Protein AF-0000000087722188 (afdb_homodimer)

Solvent-accessible surface area (backbone atoms only — not comparable to full-atom values): 23557 Å² total; per-residue (Å²): 128,84,83,71,74,73,80,77,67,97,59,60,52,54,28,40,38,91,61,42,46,35,66,44,44,42,47,44,50,69,45,53,42,39,50,24,46,53,48,34,53,54,45,33,71,76,30,67,89,42,60,92,55,45,30,41,54,48,31,38,28,43,14,66,57,77,37,58,66,69,58,33,63,64,37,46,50,26,23,22,37,36,28,52,52,50,51,39,61,61,32,45,30,12,20,71,82,41,87,80,30,82,72,46,36,31,54,80,63,61,69,69,56,36,52,46,39,30,71,64,42,67,28,68,67,42,40,52,50,54,54,43,48,54,50,64,68,52,79,53,31,19,32,34,33,37,20,34,34,90,86,62,47,62,46,75,50,70,33,58,46,36,52,52,50,50,45,35,42,70,94,73,25,33,44,64,34,44,60,45,75,50,36,52,71,68,43,31,84,77,42,52,90,39,56,62,58,45,54,57,36,45,64,46,21,33,14,32,58,45,27,43,52,36,44,58,36,32,72,73,72,43,69,81,80,76,128,83,82,70,74,75,80,77,68,95,58,60,51,54,28,40,37,89,62,42,47,36,67,45,45,43,46,45,49,69,45,54,42,41,51,23,47,53,48,33,51,52,45,33,70,74,28,67,88,43,59,93,56,45,29,40,54,49,31,38,27,43,13,65,58,76,37,57,66,68,58,32,63,63,38,45,52,26,22,23,36,36,28,53,52,49,50,39,60,62,34,45,30,13,22,72,83,40,88,82,32,84,68,47,36,33,53,80,62,60,69,69,55,36,53,44,37,29,71,63,42,68,27,69,67,43,41,51,50,54,55,44,49,54,51,63,67,52,80,53,30,19,32,34,31,37,20,34,33,88,87,61,47,60,47,76,49,71,33,58,48,35,51,52,50,50,44,34,41,72,94,72,24,34,44,65,34,43,61,45,77,50,37,52,70,68,44,33,85,79,42,53,90,39,55,63,56,46,55,58,36,46,66,44,21,32,15,30,59,46,26,44,52,34,44,59,36,34,71,72,72,44,71,81,84,74

Radius of gyration: 23.48 Å; Cα contacts (8 Å, |Δi|>4): 798; chains: 2; bounding box: 56×66×57 Å

Nearest PDB structures (foldseek):
  4jyy-assembly1_A  TM=9.552E-01  e=3.364E-21  Clostridioides difficile 630
  1isc-assembly1_B  TM=9.507E-01  e=2.707E-18  Escherichia coli
  6gsb-assembly1_B  TM=9.229E-01  e=9.227E-18  Sphingobacterium spiritivorum
  5a9g-assembly1_B  TM=9.185E-01  e=1.524E-17  Sphingobacterium spiritivorum
  6gsc-assembly1_A  TM=9.055E-01  e=1.032E-17  Sphingobacterium spiritivorum

Secondary structure (DSSP, 8-state):
---PPPPPPSS-TTTTTTTS-HHHHHHIIIIIIHHHHHHHHHHHHH-GGGTT--HHHHHHHHHHTSS-HHHHHHHHHHHHHHHHHHHHHHTB---TT-SSS-----SPP-HHHHHHHHHHHSSHHHHHHHHHHHHHH--SSEEEEEEE-TTS-EEEEEEETT--GGGS-TTT--EEEEEEE-SGGGTHHHHTT-HHHHHHHHTTTB-HHHHHHHHHHHHTT-----/---PPPPPPSS-TTTTTTTS-HHHHHHIIIIIIHHHHHHHHHHHHH-GGGTT--HHHHHHHHHHTSS-HHHHHHHHHHHHHHHHHHHHHHTB-B-TT-SSS--B--SPP-HHHHHHHHHHHSSHHHHHHHHHHHHHH--SSEEEEEEE-TTS-EEEEEEETT--GGGS-TTT--EEEEEEE-SGGGTHHHHTT-HHHHHHHHTTTB-HHHHHHHHHHHHTT-----

Foldseek 3Di:
DPLPAFDDFPWQLCLLPPLFHSVLSCCVRRPVLSVLVVQLVVLCVVPVVCPPPALLRLLLCLAAVVDDDPSNVSNQQSSLSNVQVVLASLFWGHFVPDPPGDDAQLDDDDDPVQVLCCVAQVGPVSVLVVQLVCLVPDDAWWKKFWFAAPVLHIDIDIDHRSRDQSNHHPNGGTAGLHMDGNPCSNHCVPQNPNVSSSSVSRSRTGRNVSSVVQSVQVNVVHHDGD/DPLDAFDDFPWQLCLLPPLFHSVLSCCVRRPVLSVLVVQLVVLCVVPVVCPPPALLRLLLCLAAVVDDDPSNVSNQQSSLSNVQVVLASLFWGHFVPDPPGPDAQLDDDDDPVQVLCCVAQVGPVSVLVVQLVCLVPDDAWWKKFWFAAPVLHIDIDIDHRSRDQSNHHPNGGTAGLHMDGNPCSNHCVPQNPNVSSSSVSRSRTGRNVSSVVQSVQVNVVHHDGD

Sequence (452 aa):
MASSPIKPLPYAHYALEPHIDALTVNIHHTKHQMAFINELRAVIEEHPELRGLDATAICKAIGSGRLTGKAAEAARFPAGAQWNHSFFWSVLCAPSDSVVAIPSHSHPPTGELAAAIDAAFGSLEGLKVRFSTTAIEWRGSGWVWLGVKPDGGLAIAATPNEDNPLMAPESERIIPILGLDLWEHAYYLKHHNRKHEYTAAFWLIADWSAVAGNYAAAKEGRVYSAMASSPIKPLPYAHYALEPHIDALTVNIHHTKHQMAFINELRAVIEEHPELRGLDATAICKAIGSGRLTGKAAEAARFPAGAQWNHSFFWSVLCAPSDSVVAIPSHSHPPTGELAAAIDAAFGSLEGLKVRFSTTAIEWRGSGWVWLGVKPDGGLAIAATPNEDNPLMAPESERIIPILGLDLWEHAYYLKHHNRKHEYTAAFWLIADWSAVAGNYAAAKEGRVYSA

pLDDT: mean 94.78, std 8.79, range [37.38, 98.94]

Structure (mmCIF, N/CA/C/O backbone):
data_AF-0000000087722188-model_v1
#
loop_
_entity.id
_entity.type
_entity.pdbx_description
1 polymer 'Superoxide dismutase'
#
loop_
_atom_site.group_PDB
_atom_site.id
_atom_site.type_symbol
_atom_site.label_atom_id
_atom_site.label_alt_id
_atom_site.label_comp_id
_atom_site.label_asym_id
_atom_site.label_entity_id
_atom_site.label_seq_id
_atom_site.pdbx_PDB_ins_code
_atom_site.Cartn_x
_atom_site.Cartn_y
_atom_site.Cartn_z
_atom_site.occupancy
_atom_site.B_iso_or_equiv
_atom_site.auth_seq_id
_atom_site.auth_comp_id
_atom_site.auth_asym_id
_atom_site.auth_atom_id
_atom_site.pdbx_PDB_model_num
ATOM 1 N N . MET A 1 1 ? 28.453 -6.949 -10.539 1 37.38 1 MET A N 1
ATOM 2 C CA . MET A 1 1 ? 28.031 -8.117 -11.312 1 37.38 1 MET A CA 1
ATOM 3 C C . MET A 1 1 ? 27 -7.734 -12.359 1 37.38 1 MET A C 1
ATOM 5 O O . MET A 1 1 ? 26.281 -6.742 -12.188 1 37.38 1 MET A O 1
ATOM 9 N N . ALA A 1 2 ? 27.094 -8.125 -13.484 1 40.69 2 ALA A N 1
ATOM 10 C CA . ALA A 1 2 ? 26.406 -7.715 -14.703 1 40.69 2 ALA A CA 1
ATOM 11 C C . ALA A 1 2 ? 24.891 -7.891 -14.562 1 40.69 2 ALA A C 1
ATOM 13 O O . ALA A 1 2 ? 24.422 -8.938 -14.117 1 40.69 2 ALA A O 1
ATOM 14 N N . SER A 1 3 ? 24.031 -6.82 -14.289 1 53.12 3 SER A N 1
ATOM 15 C CA . SER A 1 3 ? 22.578 -6.75 -14.125 1 53.12 3 SER A CA 1
ATOM 16 C C . SER A 1 3 ? 21.859 -7.566 -15.188 1 53.12 3 SER A C 1
ATOM 18 O O . SER A 1 3 ? 21.938 -7.258 -16.375 1 53.12 3 SER A O 1
ATOM 20 N N . SER A 1 4 ? 21.766 -8.93 -15.039 1 66.12 4 SER A N 1
ATOM 21 C CA . SER A 1 4 ? 21.031 -9.758 -15.984 1 66.12 4 SER A CA 1
ATOM 22 C C . SER A 1 4 ? 19.625 -9.211 -16.234 1 66.12 4 SER A C 1
ATOM 24 O O . SER A 1 4 ? 18.984 -8.703 -15.305 1 66.12 4 SER A O 1
ATOM 26 N N . PRO A 1 5 ? 19.344 -9.062 -17.422 1 79.94 5 PRO A N 1
ATOM 27 C CA . PRO A 1 5 ? 18 -8.625 -17.766 1 79.94 5 PRO A CA 1
ATOM 28 C C . PRO A 1 5 ? 16.906 -9.492 -17.156 1 79.94 5 PRO A C 1
ATOM 30 O O . PRO A 1 5 ? 17.156 -10.656 -16.812 1 79.94 5 PRO A O 1
ATOM 33 N N . ILE A 1 6 ? 15.852 -8.844 -16.812 1 91.56 6 ILE A N 1
ATOM 34 C CA . ILE A 1 6 ? 14.703 -9.562 -16.281 1 91.56 6 ILE A CA 1
ATOM 35 C C . ILE A 1 6 ? 14.18 -10.547 -17.312 1 91.56 6 ILE A C 1
ATOM 37 O O . ILE A 1 6 ? 14.18 -10.25 -18.516 1 91.56 6 ILE A O 1
ATOM 41 N N . LYS A 1 7 ? 13.828 -11.734 -16.875 1 91.94 7 LYS A N 1
ATOM 42 C CA . LYS A 1 7 ? 13.203 -12.719 -17.766 1 91.94 7 LYS A CA 1
ATOM 43 C C . LYS A 1 7 ? 11.961 -12.141 -18.422 1 91.94 7 LYS A C 1
ATOM 45 O O . LYS A 1 7 ? 11.109 -11.539 -17.766 1 91.94 7 LYS A O 1
ATOM 50 N N . PRO A 1 8 ? 11.898 -12.32 -19.734 1 94 8 PRO A N 1
ATOM 51 C CA . PRO A 1 8 ? 10.68 -11.836 -20.391 1 94 8 PRO A CA 1
ATOM 52 C C . PRO A 1 8 ? 9.43 -12.594 -19.953 1 94 8 PRO A C 1
ATOM 54 O O . PRO A 1 8 ? 9.523 -13.758 -19.562 1 94 8 PRO A O 1
ATOM 57 N N . LEU A 1 9 ? 8.344 -11.922 -20 1 94.19 9 LEU A N 1
ATOM 58 C CA . LEU A 1 9 ? 7.078 -12.609 -19.766 1 94.19 9 LEU A CA 1
ATOM 59 C C . LEU A 1 9 ? 6.773 -13.586 -20.906 1 94.19 9 LEU A C 1
ATOM 61 O O . LEU A 1 9 ? 7.254 -13.406 -22.031 1 94.19 9 LEU A O 1
ATOM 65 N N . PRO A 1 10 ? 6.047 -14.562 -20.609 1 90.19 10 PRO A N 1
ATOM 66 C CA . PRO A 1 10 ? 5.695 -15.523 -21.672 1 90.19 10 PRO A CA 1
ATOM 67 C C . PRO A 1 10 ? 4.645 -14.977 -22.625 1 90.19 10 PRO A C 1
ATOM 69 O O . PRO A 1 10 ? 4.23 -15.672 -23.562 1 90.19 10 PRO A O 1
ATOM 72 N N . TYR A 1 11 ? 4.141 -13.789 -22.484 1 92.81 11 TYR A N 1
ATOM 73 C CA . TYR A 1 11 ? 3.172 -13.109 -23.344 1 92.81 11 TYR A CA 1
ATOM 74 C C . TYR A 1 11 ? 3.486 -11.617 -23.438 1 92.81 11 TYR A C 1
ATOM 76 O O . TYR A 1 11 ? 4.258 -11.086 -22.625 1 92.81 11 TYR A O 1
ATOM 84 N N . ALA A 1 12 ? 2.902 -11.016 -24.438 1 93.69 12 ALA A N 1
ATOM 85 C CA . ALA A 1 12 ? 3.121 -9.586 -24.641 1 93.69 12 ALA A CA 1
ATOM 86 C C . ALA A 1 12 ? 2.529 -8.773 -23.484 1 93.69 12 ALA A C 1
ATOM 88 O O . ALA A 1 12 ? 1.598 -9.227 -22.812 1 93.69 12 ALA A O 1
ATOM 89 N N . HIS A 1 13 ? 3.018 -7.562 -23.344 1 95.12 13 HIS A N 1
ATOM 90 C CA . HIS A 1 13 ? 2.545 -6.719 -22.25 1 95.12 13 HIS A CA 1
ATOM 91 C C . HIS A 1 13 ? 1.076 -6.355 -22.438 1 95.12 13 HIS A C 1
ATOM 93 O O . HIS A 1 13 ? 0.399 -5.992 -21.469 1 95.12 13 HIS A O 1
ATOM 99 N N . TYR A 1 14 ? 0.553 -6.418 -23.609 1 95.31 14 TYR A N 1
ATOM 100 C CA . TYR A 1 14 ? -0.838 -6.047 -23.844 1 95.31 14 TYR A CA 1
ATOM 101 C C . TYR A 1 14 ? -1.748 -7.266 -23.766 1 95.31 14 TYR A C 1
ATOM 103 O O . TYR A 1 14 ? -2.959 -7.16 -23.984 1 95.31 14 TYR A O 1
ATOM 111 N N . ALA A 1 15 ? -1.204 -8.438 -23.516 1 94.44 15 ALA A N 1
ATOM 112 C CA . ALA A 1 15 ? -1.935 -9.695 -23.609 1 94.44 15 ALA A CA 1
ATOM 113 C C . ALA A 1 15 ? -3.082 -9.742 -22.594 1 94.44 15 ALA A C 1
ATOM 115 O O . ALA A 1 15 ? -4.086 -10.422 -22.828 1 94.44 15 ALA A O 1
ATOM 116 N N . LEU A 1 16 ? -2.947 -8.984 -21.5 1 95.88 16 LEU A N 1
ATOM 117 C CA . LEU A 1 16 ? -3.926 -9.078 -20.422 1 95.88 16 LEU A CA 1
ATOM 118 C C . LEU A 1 16 ? -5.031 -8.047 -20.609 1 95.88 16 LEU A C 1
ATOM 120 O O . LEU A 1 16 ? -5.941 -7.953 -19.781 1 95.88 16 LEU A O 1
ATOM 124 N N . GLU A 1 17 ? -4.961 -7.312 -21.672 1 94.62 17 GLU A N 1
ATOM 125 C CA . GLU A 1 17 ? -5.984 -6.312 -21.953 1 94.62 17 GLU A CA 1
ATOM 126 C C . GLU A 1 17 ? -7.316 -6.973 -22.312 1 94.62 17 GLU A C 1
ATOM 128 O O . GLU A 1 17 ? -7.34 -8.078 -22.859 1 94.62 17 GLU A O 1
ATOM 133 N N . PRO A 1 18 ? -8.398 -6.297 -21.953 1 95 18 PRO A N 1
ATOM 134 C CA . PRO A 1 18 ? -8.508 -4.957 -21.375 1 95 18 PRO A CA 1
ATOM 135 C C . PRO A 1 18 ? -8.508 -4.969 -19.844 1 95 18 PRO A C 1
ATOM 137 O O . PRO A 1 18 ? -8.82 -3.951 -19.219 1 95 18 PRO A O 1
ATOM 140 N N . HIS A 1 19 ? -8.203 -6.051 -19.234 1 95.81 19 HIS A N 1
ATOM 141 C CA . HIS A 1 19 ? -8.422 -6.219 -17.797 1 95.81 19 HIS A CA 1
ATOM 142 C C . HIS A 1 19 ? -7.262 -5.645 -17 1 95.81 19 HIS A C 1
ATOM 144 O O . HIS A 1 19 ? -7.461 -5.094 -15.914 1 95.81 19 HIS A O 1
ATOM 150 N N . ILE A 1 20 ? -6.027 -5.746 -17.469 1 97 20 ILE A N 1
ATOM 151 C CA . ILE A 1 20 ? -4.844 -5.004 -17.047 1 97 20 ILE A CA 1
ATOM 152 C C . ILE A 1 20 ? -4.168 -4.383 -18.266 1 97 20 ILE A C 1
ATOM 154 O O . ILE A 1 20 ? -3.883 -5.074 -19.25 1 97 20 ILE A O 1
ATOM 158 N N . ASP A 1 21 ? -3.971 -3.098 -18.234 1 97.44 21 ASP A N 1
ATOM 159 C CA . ASP A 1 21 ? -3.48 -2.404 -19.422 1 97.44 21 ASP A CA 1
ATOM 160 C C . ASP A 1 21 ? -1.985 -2.643 -19.625 1 97.44 21 ASP A C 1
ATOM 162 O O . ASP A 1 21 ? -1.264 -2.922 -18.656 1 97.44 21 ASP A O 1
ATOM 166 N N . ALA A 1 22 ? -1.552 -2.463 -20.844 1 97.38 22 ALA A N 1
ATOM 167 C CA . ALA A 1 22 ? -0.177 -2.744 -21.25 1 97.38 22 ALA A CA 1
ATOM 168 C C . ALA A 1 22 ? 0.814 -1.91 -20.453 1 97.38 22 ALA A C 1
ATOM 170 O O . ALA A 1 22 ? 1.892 -2.391 -20.094 1 97.38 22 ALA A O 1
ATOM 171 N N . LEU A 1 23 ? 0.498 -0.681 -20.219 1 98.38 23 LEU A N 1
ATOM 172 C CA . LEU A 1 23 ? 1.398 0.189 -19.469 1 98.38 23 LEU A CA 1
ATOM 173 C C . LEU A 1 23 ? 1.602 -0.332 -18.047 1 98.38 23 LEU A C 1
ATOM 175 O O . LEU A 1 23 ? 2.727 -0.345 -17.531 1 98.38 23 LEU A O 1
ATOM 179 N N . THR A 1 24 ? 0.515 -0.754 -17.359 1 98.62 24 THR A N 1
ATOM 180 C CA . THR A 1 24 ? 0.606 -1.339 -16.031 1 98.62 24 THR A CA 1
ATOM 181 C C . THR A 1 24 ? 1.528 -2.555 -16.031 1 98.62 24 THR A C 1
ATOM 183 O O . THR A 1 24 ? 2.42 -2.666 -15.188 1 98.62 24 THR A O 1
ATOM 186 N N . VAL A 1 25 ? 1.346 -3.439 -16.984 1 98.19 25 VAL A N 1
ATOM 187 C CA . VAL A 1 25 ? 2.152 -4.652 -17.047 1 98.19 25 VAL A CA 1
ATOM 188 C C . VAL A 1 25 ? 3.617 -4.285 -17.281 1 98.19 25 VAL A C 1
ATOM 190 O O . VAL A 1 25 ? 4.512 -4.832 -16.625 1 98.19 25 VAL A O 1
ATOM 193 N N . ASN A 1 26 ? 3.844 -3.396 -18.188 1 98.31 26 ASN A N 1
ATOM 194 C CA . ASN A 1 26 ? 5.207 -2.994 -18.516 1 98.31 26 ASN A CA 1
ATOM 195 C C . ASN A 1 26 ? 5.93 -2.41 -17.297 1 98.31 26 ASN A C 1
ATOM 197 O O . ASN A 1 26 ? 7.008 -2.879 -16.922 1 98.31 26 ASN A O 1
ATOM 201 N N . ILE A 1 27 ? 5.371 -1.415 -16.641 1 98.44 27 ILE A N 1
ATOM 202 C CA . ILE A 1 27 ? 6.004 -0.768 -15.5 1 98.44 27 ILE A CA 1
ATOM 203 C C . ILE A 1 27 ? 6.137 -1.763 -14.352 1 98.44 27 ILE A C 1
ATOM 205 O O . ILE A 1 27 ? 7.172 -1.817 -13.68 1 98.44 27 ILE A O 1
ATOM 209 N N . HIS A 1 28 ? 5.078 -2.523 -14.156 1 98.69 28 HIS A N 1
ATOM 210 C CA . HIS A 1 28 ? 5.035 -3.525 -13.094 1 98.69 28 HIS A CA 1
ATOM 211 C C . HIS A 1 28 ? 6.152 -4.551 -13.258 1 98.69 28 HIS A C 1
ATOM 213 O O . HIS A 1 28 ? 6.859 -4.863 -12.297 1 98.69 28 HIS A O 1
ATOM 219 N N . HIS A 1 29 ? 6.387 -5.004 -14.438 1 98.19 29 HIS A N 1
ATOM 220 C CA . HIS A 1 29 ? 7.383 -6.023 -14.758 1 98.19 29 HIS A CA 1
ATOM 221 C C . HIS A 1 29 ? 8.773 -5.414 -14.875 1 98.19 29 HIS A C 1
ATOM 223 O O . HIS A 1 29 ? 9.695 -5.793 -14.141 1 98.19 29 HIS A O 1
ATOM 229 N N . THR A 1 30 ? 8.961 -4.391 -15.617 1 97.75 30 THR A N 1
ATOM 230 C CA . THR A 1 30 ? 10.297 -3.941 -16.016 1 97.75 30 THR A CA 1
ATOM 231 C C . THR A 1 30 ? 10.836 -2.92 -15.016 1 97.75 30 THR A C 1
ATOM 233 O O . THR A 1 30 ? 12.031 -2.631 -15 1 97.75 30 THR A O 1
ATOM 236 N N . LYS A 1 31 ? 9.984 -2.314 -14.227 1 97.75 31 LYS A N 1
ATOM 237 C CA . LYS A 1 31 ? 10.461 -1.344 -13.242 1 97.75 31 LYS A CA 1
ATOM 238 C C . LYS A 1 31 ? 10.328 -1.89 -11.82 1 97.75 31 LYS A C 1
ATOM 240 O O . LYS A 1 31 ? 11.336 -2.105 -11.141 1 97.75 31 LYS A O 1
ATOM 245 N N . HIS A 1 32 ? 9.125 -2.252 -11.375 1 98.19 32 HIS A N 1
ATOM 246 C CA . HIS A 1 32 ? 8.938 -2.725 -10.008 1 98.19 32 HIS A CA 1
ATOM 247 C C . HIS A 1 32 ? 9.664 -4.047 -9.773 1 98.19 32 HIS A C 1
ATOM 249 O O . HIS A 1 32 ? 10.562 -4.129 -8.93 1 98.19 32 HIS A O 1
ATOM 255 N N . GLN A 1 33 ? 9.297 -5.09 -10.547 1 98.06 33 GLN A N 1
ATOM 256 C CA . GLN A 1 33 ? 9.93 -6.387 -10.312 1 98.06 33 GLN A CA 1
ATOM 257 C C . GLN A 1 33 ? 11.438 -6.309 -10.539 1 98.06 33 GLN A C 1
ATOM 259 O O . GLN A 1 33 ? 12.211 -6.898 -9.781 1 98.06 33 GLN A O 1
ATOM 264 N N . MET A 1 34 ? 11.844 -5.578 -11.57 1 97.81 34 MET A N 1
ATOM 265 C CA . MET A 1 34 ? 13.273 -5.434 -11.828 1 97.81 34 MET A CA 1
ATOM 266 C C . MET A 1 34 ? 13.984 -4.824 -10.633 1 97.81 34 MET A C 1
ATOM 268 O O . MET A 1 34 ? 15.094 -5.238 -10.281 1 97.81 34 MET A O 1
ATOM 272 N N . ALA A 1 35 ? 13.398 -3.814 -10.008 1 96.69 35 ALA A N 1
ATOM 273 C CA . ALA A 1 35 ? 14 -3.197 -8.828 1 96.69 35 ALA A CA 1
ATOM 274 C C . ALA A 1 35 ? 14.156 -4.211 -7.699 1 96.69 35 ALA A C 1
ATOM 276 O O . ALA A 1 35 ? 15.156 -4.199 -6.98 1 96.69 35 ALA A O 1
ATOM 277 N N . PHE A 1 36 ? 13.203 -5.117 -7.516 1 97.38 36 PHE A N 1
ATOM 278 C CA . PHE A 1 36 ? 13.258 -6.133 -6.473 1 97.38 36 PHE A CA 1
ATOM 279 C C . PHE A 1 36 ? 14.352 -7.152 -6.77 1 97.38 36 PHE A C 1
ATOM 281 O O . PHE A 1 36 ? 15.039 -7.613 -5.855 1 97.38 36 PHE A O 1
ATOM 288 N N . ILE A 1 37 ? 14.445 -7.52 -8.047 1 97.62 37 ILE A N 1
ATOM 289 C CA . ILE A 1 37 ? 15.5 -8.438 -8.461 1 97.62 37 ILE A CA 1
ATOM 290 C C . ILE A 1 37 ? 16.859 -7.836 -8.156 1 97.62 37 ILE A C 1
ATOM 292 O O . ILE A 1 37 ? 17.734 -8.508 -7.602 1 97.62 37 ILE A O 1
ATOM 296 N N . ASN A 1 38 ? 17.047 -6.559 -8.516 1 97.38 38 ASN A N 1
ATOM 297 C CA . ASN A 1 38 ? 18.312 -5.871 -8.234 1 97.38 38 ASN A CA 1
ATOM 298 C C . ASN A 1 38 ? 18.578 -5.793 -6.738 1 97.38 38 ASN A C 1
ATOM 300 O O . ASN A 1 38 ? 19.719 -5.992 -6.301 1 97.38 38 ASN A O 1
ATOM 304 N N . GLU A 1 39 ? 17.562 -5.5 -6.008 1 97.12 39 GLU A N 1
ATOM 305 C CA . GLU A 1 39 ? 17.719 -5.441 -4.559 1 97.12 39 GLU A CA 1
ATOM 306 C C . GLU A 1 39 ? 18.141 -6.801 -3.992 1 97.12 39 GLU A C 1
ATOM 308 O O . GLU A 1 39 ? 19.016 -6.879 -3.127 1 97.12 39 GLU A O 1
ATOM 313 N N . LEU A 1 40 ? 17.5 -7.855 -4.438 1 97.62 40 LEU A N 1
ATOM 314 C CA . LEU A 1 40 ? 17.828 -9.195 -3.967 1 97.62 40 LEU A CA 1
ATOM 315 C C . LEU A 1 40 ? 19.266 -9.555 -4.305 1 97.62 40 LEU A C 1
ATOM 317 O O . LEU A 1 40 ? 19.984 -10.141 -3.484 1 97.62 40 LEU A O 1
ATOM 321 N N . ARG A 1 41 ? 19.688 -9.188 -5.5 1 96.75 41 ARG A N 1
ATOM 322 C CA . ARG A 1 41 ? 21.062 -9.422 -5.906 1 96.75 41 ARG A CA 1
ATOM 323 C C . ARG A 1 41 ? 22.031 -8.727 -4.957 1 96.75 41 ARG A C 1
ATOM 325 O O . ARG A 1 41 ? 23.047 -9.312 -4.555 1 96.75 41 ARG A O 1
ATOM 332 N N . ALA A 1 42 ? 21.766 -7.48 -4.598 1 97.38 42 ALA A N 1
ATOM 333 C CA . ALA A 1 42 ? 22.609 -6.727 -3.678 1 97.38 42 ALA A CA 1
ATOM 334 C C . ALA A 1 42 ? 22.672 -7.395 -2.307 1 97.38 42 ALA A C 1
ATOM 336 O O . ALA A 1 42 ? 23.734 -7.48 -1.692 1 97.38 42 ALA A O 1
ATOM 337 N N . VAL A 1 43 ? 21.531 -7.859 -1.829 1 98.06 43 VAL A N 1
ATOM 338 C CA . VAL A 1 43 ? 21.453 -8.523 -0.534 1 98.06 43 VAL A CA 1
ATOM 339 C C . VAL A 1 43 ? 22.281 -9.812 -0.564 1 98.06 43 VAL A C 1
ATOM 341 O O . VAL A 1 43 ? 23 -10.117 0.389 1 98.06 43 VAL A O 1
ATOM 344 N N . ILE A 1 44 ? 22.172 -10.547 -1.627 1 97.5 44 ILE A N 1
ATOM 345 C CA . ILE A 1 44 ? 22.906 -11.805 -1.765 1 97.5 44 ILE A CA 1
ATOM 346 C C . ILE A 1 44 ? 24.406 -11.523 -1.756 1 97.5 44 ILE A C 1
ATOM 348 O O . ILE A 1 44 ? 25.188 -12.281 -1.177 1 97.5 44 ILE A O 1
ATOM 352 N N . GLU A 1 45 ? 24.828 -10.43 -2.369 1 96.94 45 GLU A N 1
ATOM 353 C CA . GLU A 1 45 ? 26.234 -10.031 -2.383 1 96.94 45 GLU A CA 1
ATOM 354 C C . GLU A 1 45 ? 26.719 -9.703 -0.977 1 96.94 45 GLU A C 1
ATOM 356 O O . GLU A 1 45 ? 27.859 -10.016 -0.624 1 96.94 45 GLU A O 1
ATOM 361 N N . GLU A 1 46 ? 25.906 -9.164 -0.224 1 97.62 46 GLU A N 1
ATOM 362 C CA . GLU A 1 46 ? 26.266 -8.719 1.119 1 97.62 46 GLU A CA 1
ATOM 363 C C . GLU A 1 46 ? 26.219 -9.883 2.111 1 97.62 46 GLU A C 1
ATOM 365 O O . GLU A 1 46 ? 26.812 -9.812 3.188 1 97.62 46 GLU A O 1
ATOM 370 N N . HIS A 1 47 ? 25.484 -10.922 1.755 1 97.81 47 HIS A N 1
ATOM 371 C CA . HIS A 1 47 ? 25.281 -12.055 2.648 1 97.81 47 HIS A CA 1
ATOM 372 C C . HIS A 1 47 ? 25.625 -13.367 1.956 1 97.81 47 HIS A C 1
ATOM 374 O O . HIS A 1 47 ? 24.75 -14.039 1.418 1 97.81 47 HIS A O 1
ATOM 380 N N . PRO A 1 48 ? 26.812 -13.82 2.109 1 94.81 48 PRO A N 1
ATOM 381 C CA . PRO A 1 48 ? 27.312 -14.961 1.344 1 94.81 48 PRO A CA 1
ATOM 382 C C . PRO A 1 48 ? 26.531 -16.25 1.629 1 94.81 48 PRO A C 1
ATOM 384 O O . PRO A 1 48 ? 26.516 -17.156 0.795 1 94.81 48 PRO A O 1
ATOM 387 N N . GLU A 1 49 ? 25.891 -16.312 2.734 1 95.75 49 GLU A N 1
ATOM 388 C CA . GLU A 1 49 ? 25.109 -17.516 3.066 1 95.75 49 GLU A CA 1
ATOM 389 C C . GLU A 1 49 ? 23.906 -17.672 2.146 1 95.75 49 GLU A C 1
ATOM 391 O O . GLU A 1 49 ? 23.281 -18.734 2.102 1 95.75 49 GLU A O 1
ATOM 396 N N . LEU A 1 50 ? 23.609 -16.656 1.432 1 97.75 50 LEU A N 1
ATOM 397 C CA . LEU A 1 50 ? 22.484 -16.688 0.507 1 97.75 50 LEU A CA 1
ATOM 398 C C . LEU A 1 50 ? 22.938 -17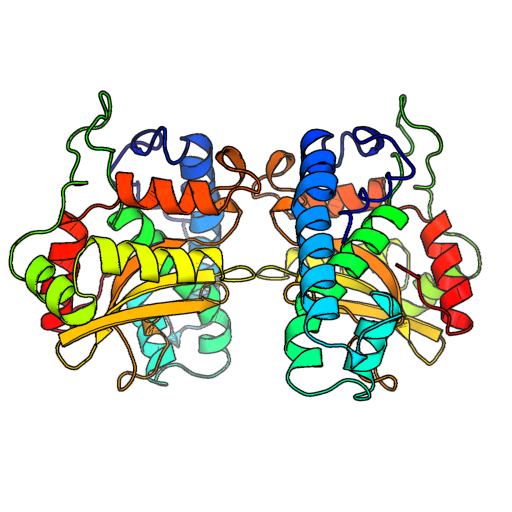.125 -0.885 1 97.75 50 LEU A C 1
ATOM 400 O O . LEU A 1 50 ? 22.109 -17.344 -1.771 1 97.75 50 LEU A O 1
ATOM 404 N N . ARG A 1 51 ? 24.203 -17.234 -1.099 1 96.31 51 ARG A N 1
ATOM 405 C CA . ARG A 1 51 ? 24.719 -17.516 -2.43 1 96.31 51 ARG A CA 1
ATOM 406 C C . ARG A 1 51 ? 24.203 -18.859 -2.945 1 96.31 51 ARG A C 1
ATOM 408 O O . ARG A 1 51 ? 24.156 -19.844 -2.205 1 96.31 51 ARG A O 1
ATOM 415 N N . GLY A 1 52 ? 23.734 -18.844 -4.211 1 95.12 52 GLY A N 1
ATOM 416 C CA . GLY A 1 52 ? 23.266 -20.047 -4.855 1 95.12 52 GLY A CA 1
ATOM 417 C C . GLY A 1 52 ? 21.781 -20.297 -4.625 1 95.12 52 GLY A C 1
ATOM 418 O O . GLY A 1 52 ? 21.203 -21.203 -5.227 1 95.12 52 GLY A O 1
ATOM 419 N N . LEU A 1 53 ? 21.234 -19.578 -3.75 1 96.19 53 LEU A N 1
ATOM 420 C CA . LEU A 1 53 ? 19.812 -19.75 -3.48 1 96.19 53 LEU A CA 1
ATOM 421 C C . LEU A 1 53 ? 18.969 -18.828 -4.367 1 96.19 53 LEU A C 1
ATOM 423 O O . LEU A 1 53 ? 19.328 -17.672 -4.562 1 96.19 53 LEU A O 1
ATOM 427 N N . ASP A 1 54 ? 17.922 -19.359 -4.934 1 96.31 54 ASP A N 1
ATOM 428 C CA . ASP A 1 54 ? 16.969 -18.516 -5.637 1 96.31 54 ASP A CA 1
ATOM 429 C C . ASP A 1 54 ? 15.883 -18.016 -4.691 1 96.31 54 ASP A C 1
ATOM 431 O O . ASP A 1 54 ? 15.891 -18.328 -3.5 1 96.31 54 ASP A O 1
ATOM 435 N N . ALA A 1 55 ? 14.992 -17.219 -5.156 1 97.88 55 ALA A N 1
ATOM 436 C CA . ALA A 1 55 ? 13.977 -16.578 -4.328 1 97.88 55 ALA A CA 1
ATOM 437 C C . ALA A 1 55 ? 13.102 -17.625 -3.637 1 97.88 55 ALA A C 1
ATOM 439 O O . ALA A 1 55 ? 12.711 -17.438 -2.482 1 97.88 55 ALA A O 1
ATOM 440 N N . THR A 1 56 ? 12.75 -18.688 -4.375 1 98.19 56 THR A N 1
ATOM 441 C CA . THR A 1 56 ? 11.938 -19.75 -3.797 1 98.19 56 THR A CA 1
ATOM 442 C C . THR A 1 56 ? 12.633 -20.359 -2.58 1 98.19 56 THR A C 1
ATOM 444 O O . THR A 1 56 ? 12.031 -20.484 -1.514 1 98.19 56 THR A O 1
ATOM 447 N N . ALA A 1 57 ? 13.875 -20.703 -2.771 1 97.81 57 ALA A N 1
ATOM 448 C CA . ALA A 1 57 ? 14.656 -21.312 -1.699 1 97.81 57 ALA A CA 1
ATOM 449 C C . ALA A 1 57 ? 14.789 -20.375 -0.508 1 97.81 57 ALA A C 1
ATOM 451 O O . ALA A 1 57 ? 14.711 -20.797 0.645 1 97.81 57 ALA A O 1
ATOM 452 N N . ILE A 1 58 ? 15.008 -19.141 -0.786 1 98.5 58 ILE A N 1
ATOM 453 C CA . ILE A 1 58 ? 15.18 -18.156 0.278 1 98.5 58 ILE A CA 1
ATOM 454 C C . ILE A 1 58 ? 13.875 -18.016 1.064 1 98.5 58 ILE A C 1
ATOM 456 O O . ILE A 1 58 ? 13.883 -18.047 2.297 1 98.5 58 ILE A O 1
ATOM 460 N N . CYS A 1 59 ? 12.734 -17.859 0.421 1 98.44 59 CYS A N 1
ATOM 461 C CA . CYS A 1 59 ? 11.445 -17.75 1.09 1 98.44 59 CYS A CA 1
ATOM 462 C C . CYS A 1 59 ? 11.18 -18.953 1.97 1 98.44 59 CYS A C 1
ATOM 464 O O . CYS A 1 59 ? 10.766 -18.812 3.125 1 98.44 59 CYS A O 1
ATOM 466 N N . LYS A 1 60 ? 11.469 -20.125 1.424 1 97.44 60 LYS A N 1
ATOM 467 C CA . LYS A 1 60 ? 11.266 -21.359 2.186 1 97.44 60 LYS A CA 1
ATOM 468 C C . LYS A 1 60 ? 12.18 -21.406 3.406 1 97.44 60 LYS A C 1
ATOM 470 O O . LYS A 1 60 ? 11.773 -21.875 4.477 1 97.44 60 LYS A O 1
ATOM 475 N N . ALA A 1 61 ? 13.391 -20.984 3.188 1 97.69 61 ALA A N 1
ATOM 476 C CA . ALA A 1 61 ? 14.359 -21 4.281 1 97.69 61 ALA A CA 1
ATOM 477 C C . ALA A 1 61 ? 13.938 -20.062 5.402 1 97.69 61 ALA A C 1
ATOM 479 O O . ALA A 1 61 ? 14.133 -20.359 6.582 1 97.69 61 ALA A O 1
ATOM 480 N N . ILE A 1 62 ? 13.391 -18.953 5.059 1 97.75 62 ILE A N 1
ATOM 481 C CA . ILE A 1 62 ? 12.883 -18.016 6.047 1 97.75 62 ILE A CA 1
ATOM 482 C C . ILE A 1 62 ? 11.727 -18.656 6.82 1 97.75 62 ILE A C 1
ATOM 484 O O . ILE A 1 62 ? 11.695 -18.609 8.055 1 97.75 62 ILE A O 1
ATOM 488 N N . GLY A 1 63 ? 10.875 -19.312 6.172 1 96.5 63 GLY A N 1
ATOM 489 C CA . GLY A 1 63 ? 9.719 -19.938 6.789 1 96.5 63 GLY A CA 1
ATOM 490 C C . GLY A 1 63 ? 10.086 -21.078 7.719 1 96.5 63 GLY A C 1
ATOM 491 O O . GLY A 1 63 ? 9.453 -21.266 8.758 1 96.5 63 GLY A O 1
ATOM 492 N N . SER A 1 64 ? 11.102 -21.844 7.32 1 95.31 64 SER A N 1
ATOM 493 C CA . SER A 1 64 ? 11.492 -23.016 8.094 1 95.31 64 SER A CA 1
ATOM 494 C C . SER A 1 64 ? 12.398 -22.641 9.258 1 95.31 64 SER A C 1
ATOM 496 O O . SER A 1 64 ? 12.703 -23.469 10.117 1 95.31 64 SER A O 1
ATOM 498 N N . GLY A 1 65 ? 12.891 -21.406 9.219 1 95.44 65 GLY A N 1
ATOM 499 C CA . GLY A 1 65 ? 13.812 -20.969 10.25 1 95.44 65 GLY A CA 1
ATOM 500 C C . GLY A 1 65 ? 15.258 -21.359 9.961 1 95.44 65 GLY A C 1
ATOM 501 O O . GLY A 1 65 ? 16.141 -21.125 10.789 1 95.44 65 GLY A O 1
ATOM 502 N N . ARG A 1 66 ? 15.523 -21.875 8.836 1 95.81 66 ARG A N 1
ATOM 503 C CA . ARG A 1 66 ? 16.891 -22.219 8.453 1 95.81 66 ARG A CA 1
ATOM 504 C C . ARG A 1 66 ? 17.719 -20.984 8.141 1 95.81 66 ARG A C 1
ATOM 506 O O . ARG A 1 66 ? 18.938 -21 8.227 1 95.81 66 ARG A O 1
ATOM 513 N N . LEU A 1 67 ? 17.078 -19.984 7.633 1 96.69 67 LEU A N 1
ATOM 514 C CA . LEU A 1 67 ? 17.672 -18.672 7.461 1 96.69 67 LEU A CA 1
ATOM 515 C C . LEU A 1 67 ? 17.172 -17.703 8.523 1 96.69 67 LEU A C 1
ATOM 517 O O . LEU A 1 67 ? 15.961 -17.484 8.641 1 96.69 67 LEU A O 1
ATOM 521 N N . THR A 1 68 ? 18.062 -17.156 9.273 1 95.56 68 THR A N 1
ATOM 522 C CA . THR A 1 68 ? 17.703 -16.281 10.383 1 95.56 68 THR A CA 1
ATOM 523 C C . THR A 1 68 ? 18.641 -15.078 10.438 1 95.56 68 THR A C 1
ATOM 525 O O . THR A 1 68 ? 19.547 -14.945 9.609 1 95.56 68 THR A O 1
ATOM 528 N N . GLY A 1 69 ? 18.297 -14.117 11.328 1 96.69 69 GLY A N 1
ATOM 529 C CA . GLY A 1 69 ? 19.188 -12.992 11.586 1 96.69 69 GLY A CA 1
ATOM 530 C C . GLY A 1 69 ? 19.109 -11.922 10.508 1 96.69 69 GLY A C 1
ATOM 531 O O . GLY A 1 69 ? 18.062 -11.711 9.906 1 96.69 69 GLY A O 1
ATOM 532 N N . LYS A 1 70 ? 20.188 -11.266 10.328 1 97.31 70 LYS A N 1
ATOM 533 C CA . LYS A 1 70 ? 20.234 -10.086 9.469 1 97.31 70 LYS A CA 1
ATOM 534 C C . LYS A 1 70 ? 20.016 -10.461 8.008 1 97.31 70 LYS A C 1
ATOM 536 O O . LYS A 1 70 ? 19.391 -9.703 7.254 1 97.31 70 LYS A O 1
ATOM 541 N N . ALA A 1 71 ? 20.547 -11.617 7.641 1 97.81 71 ALA A N 1
ATOM 542 C CA . ALA A 1 71 ? 20.375 -12.07 6.262 1 97.81 71 ALA A CA 1
ATOM 543 C C . ALA A 1 71 ? 18.906 -12.32 5.949 1 97.81 71 ALA A C 1
ATOM 545 O O . ALA A 1 71 ? 18.422 -11.938 4.883 1 97.81 71 ALA A O 1
ATOM 546 N N . ALA A 1 72 ? 18.234 -13 6.871 1 98.19 72 ALA A N 1
ATOM 547 C CA . ALA A 1 72 ? 16.812 -13.273 6.688 1 98.19 72 ALA A CA 1
ATOM 548 C C . ALA A 1 72 ? 16.016 -11.969 6.617 1 98.19 72 ALA A C 1
ATOM 550 O O . ALA A 1 72 ? 15.148 -11.812 5.754 1 98.19 72 ALA A O 1
ATOM 551 N N . GLU A 1 73 ? 16.391 -11.094 7.5 1 97.88 73 GLU A N 1
ATOM 552 C CA . GLU A 1 73 ? 15.703 -9.805 7.551 1 97.88 73 GLU A CA 1
ATOM 553 C C . GLU A 1 73 ? 15.898 -9.023 6.254 1 97.88 73 GLU A C 1
ATOM 555 O O . GLU A 1 73 ? 14.945 -8.469 5.703 1 97.88 73 GLU A O 1
ATOM 560 N N . ALA A 1 74 ? 17.078 -9 5.781 1 98.06 74 ALA A N 1
ATOM 561 C CA . ALA A 1 74 ? 17.422 -8.234 4.586 1 98.06 74 ALA A CA 1
ATOM 562 C C . ALA A 1 74 ? 16.812 -8.867 3.336 1 98.06 74 ALA A C 1
ATOM 564 O O . ALA A 1 74 ? 16.453 -8.164 2.391 1 98.06 74 ALA A O 1
ATOM 565 N N . ALA A 1 75 ? 16.656 -10.18 3.312 1 98.62 75 ALA A N 1
ATOM 566 C CA . ALA A 1 75 ? 16.281 -10.891 2.096 1 98.62 75 ALA A CA 1
ATOM 567 C C . ALA A 1 75 ? 14.766 -11.039 1.991 1 98.62 75 ALA A C 1
ATOM 569 O O . ALA A 1 75 ? 14.234 -11.289 0.909 1 98.62 75 ALA A O 1
ATOM 570 N N . ARG A 1 76 ? 14.109 -10.922 3.119 1 98.62 76 ARG A N 1
ATOM 571 C CA . ARG A 1 76 ? 12.695 -11.281 3.18 1 98.62 76 ARG A CA 1
ATOM 572 C C . ARG A 1 76 ? 11.898 -10.516 2.131 1 98.62 76 ARG A C 1
ATOM 574 O O . ARG A 1 76 ? 11.211 -11.117 1.303 1 98.62 76 ARG A O 1
ATOM 581 N N . PHE A 1 77 ? 12.047 -9.203 2.121 1 98.62 77 PHE A N 1
ATOM 582 C CA . PHE A 1 77 ? 11.227 -8.375 1.241 1 98.62 77 PHE A CA 1
ATOM 583 C C . PHE A 1 77 ? 11.602 -8.602 -0.218 1 98.62 77 PHE A C 1
ATOM 585 O O . PHE A 1 77 ? 10.75 -8.953 -1.036 1 98.62 77 PHE A O 1
ATOM 592 N N . PRO A 1 78 ? 12.883 -8.477 -0.593 1 98.44 78 PRO A N 1
ATOM 593 C CA . PRO A 1 78 ? 13.172 -8.609 -2.021 1 98.44 78 PRO A CA 1
ATOM 594 C C . PRO A 1 78 ? 12.984 -10.031 -2.537 1 98.44 78 PRO A C 1
ATOM 596 O O . PRO A 1 78 ? 12.625 -10.227 -3.701 1 98.44 78 PRO A O 1
ATOM 599 N N . ALA A 1 79 ? 13.211 -11.039 -1.751 1 98.69 79 ALA A N 1
ATOM 600 C CA . ALA A 1 79 ? 12.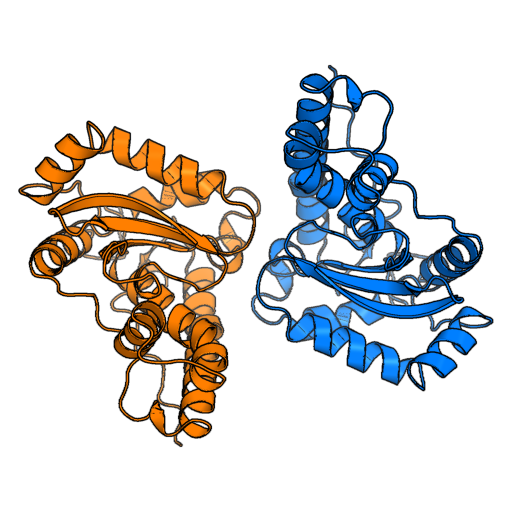961 -12.406 -2.182 1 98.69 79 ALA A CA 1
ATOM 601 C C . ALA A 1 79 ? 11.469 -12.672 -2.354 1 98.69 79 ALA A C 1
ATOM 603 O O . ALA A 1 79 ? 11.055 -13.297 -3.332 1 98.69 79 ALA A O 1
ATOM 604 N N . GLY A 1 80 ? 10.734 -12.211 -1.371 1 98.81 80 GLY A N 1
ATOM 605 C CA . GLY A 1 80 ? 9.289 -12.312 -1.513 1 98.81 80 GLY A CA 1
ATOM 606 C C . GLY A 1 80 ? 8.758 -11.602 -2.744 1 98.81 80 GLY A C 1
ATOM 607 O O . GLY A 1 80 ? 7.926 -12.141 -3.469 1 98.81 80 GLY A O 1
ATOM 608 N N . ALA A 1 81 ? 9.25 -10.422 -2.949 1 98.69 81 ALA A N 1
ATOM 609 C CA . ALA A 1 81 ? 8.812 -9.609 -4.086 1 98.69 81 ALA A CA 1
ATOM 610 C C . ALA A 1 81 ? 9.141 -10.305 -5.406 1 98.69 81 ALA A C 1
ATOM 612 O O . ALA A 1 81 ? 8.289 -10.375 -6.301 1 98.69 81 ALA A O 1
ATOM 613 N N . GLN A 1 82 ? 10.352 -10.758 -5.512 1 98.31 82 GLN A N 1
ATOM 614 C CA . GLN A 1 82 ? 10.75 -11.453 -6.727 1 98.31 82 GLN A CA 1
ATOM 615 C C . GLN A 1 82 ? 9.906 -12.711 -6.941 1 98.31 82 GLN A C 1
ATOM 617 O O . GLN A 1 82 ? 9.445 -12.969 -8.055 1 98.31 82 GLN A O 1
ATOM 622 N N . TRP A 1 83 ? 9.719 -13.477 -5.906 1 98.62 83 TRP A N 1
ATOM 623 C CA . TRP A 1 83 ? 8.938 -14.711 -6.027 1 98.62 83 TRP A CA 1
ATOM 624 C C . TRP A 1 83 ? 7.488 -14.406 -6.379 1 98.62 83 TRP A C 1
ATOM 626 O O . TRP A 1 83 ? 6.934 -14.984 -7.312 1 98.62 83 TRP A O 1
ATOM 636 N N . ASN A 1 84 ? 6.887 -13.477 -5.617 1 98.88 84 ASN A N 1
ATOM 637 C CA . ASN A 1 84 ? 5.484 -13.125 -5.805 1 98.88 84 ASN A CA 1
ATOM 638 C C . ASN A 1 84 ? 5.191 -12.719 -7.246 1 98.88 84 ASN A C 1
ATOM 640 O O . ASN A 1 84 ? 4.227 -13.195 -7.848 1 98.88 84 ASN A O 1
ATOM 644 N N . HIS A 1 85 ? 6.027 -11.836 -7.766 1 98.81 85 HIS A N 1
ATOM 645 C CA . HIS A 1 85 ? 5.762 -11.297 -9.094 1 98.81 85 HIS A CA 1
ATOM 646 C C . HIS A 1 85 ? 6.004 -12.352 -10.172 1 98.81 85 HIS A C 1
ATOM 648 O O . HIS A 1 85 ? 5.25 -12.438 -11.141 1 98.81 85 HIS A O 1
ATOM 654 N N . SER A 1 86 ? 7.059 -13.164 -9.992 1 98.25 86 SER A N 1
ATOM 655 C CA . SER A 1 86 ? 7.289 -14.258 -10.938 1 98.25 86 SER A CA 1
ATOM 656 C C . SER A 1 86 ? 6.105 -15.219 -10.961 1 98.25 86 SER A C 1
ATOM 658 O O . SER A 1 86 ? 5.672 -15.641 -12.039 1 98.25 86 SER A O 1
ATOM 660 N N . PHE A 1 87 ? 5.652 -15.531 -9.844 1 98.69 87 PHE A N 1
ATOM 661 C CA . PHE A 1 87 ? 4.504 -16.422 -9.719 1 98.69 87 PHE A CA 1
ATOM 662 C C . PHE A 1 87 ? 3.254 -15.781 -10.305 1 98.69 87 PHE A C 1
ATOM 664 O O . PHE A 1 87 ? 2.518 -16.422 -11.062 1 98.69 87 PHE A O 1
ATOM 671 N N . PHE A 1 88 ? 3.018 -14.531 -10.016 1 98.75 88 PHE A N 1
ATOM 672 C CA . PHE A 1 88 ? 1.854 -13.773 -10.469 1 98.75 88 PHE A CA 1
ATOM 673 C C . PHE A 1 88 ? 1.743 -13.797 -11.984 1 98.75 88 PHE A C 1
ATOM 675 O O . PHE A 1 88 ? 0.686 -14.125 -12.531 1 98.75 88 PHE A O 1
ATOM 682 N N . TRP A 1 89 ? 2.84 -13.492 -12.609 1 98.19 89 TRP A N 1
ATOM 683 C CA . TRP A 1 89 ? 2.826 -13.477 -14.07 1 98.19 89 TRP A CA 1
ATOM 684 C C . TRP A 1 89 ? 2.537 -14.867 -14.633 1 98.19 89 TRP A C 1
ATOM 686 O O . TRP A 1 89 ? 1.923 -15.008 -15.688 1 98.19 89 TRP A O 1
ATOM 696 N N . SER A 1 90 ? 2.965 -15.922 -13.938 1 97.44 90 SER A N 1
ATOM 697 C CA . SER A 1 90 ? 2.887 -17.281 -14.445 1 97.44 90 SER A CA 1
ATOM 698 C C . SER A 1 90 ? 1.461 -17.828 -14.375 1 97.44 90 SER A C 1
ATOM 700 O O . SER A 1 90 ? 1.137 -18.828 -15.008 1 97.44 90 SER A O 1
ATOM 702 N N . VAL A 1 91 ? 0.611 -17.141 -13.625 1 97.81 91 VAL A N 1
ATOM 703 C CA . VAL A 1 91 ? -0.729 -17.688 -13.438 1 97.81 91 VAL A CA 1
ATOM 704 C C . VAL A 1 91 ? -1.751 -16.797 -14.156 1 97.81 91 VAL A C 1
ATOM 706 O O . VAL A 1 91 ? -2.947 -16.859 -13.859 1 97.81 91 VAL A O 1
ATOM 709 N N . LEU A 1 92 ? -1.35 -15.945 -15.023 1 97.25 92 LEU A N 1
ATOM 710 C CA . LEU A 1 92 ? -2.219 -15.094 -15.82 1 97.25 92 LEU A CA 1
ATOM 711 C C . LEU A 1 92 ? -2.129 -15.461 -17.297 1 97.25 92 LEU A C 1
ATOM 713 O O . LEU A 1 92 ? -1.121 -16.016 -17.75 1 97.25 92 LEU A O 1
ATOM 717 N N . CYS A 1 93 ? -3.178 -15.203 -18.031 1 95.12 93 CYS A N 1
ATOM 718 C CA . CYS A 1 93 ? -3.23 -15.438 -19.469 1 95.12 93 CYS A CA 1
ATOM 719 C C . CYS A 1 93 ? -4.164 -14.445 -20.156 1 95.12 93 CYS A C 1
ATOM 721 O O . CYS A 1 93 ? -4.836 -13.656 -19.484 1 95.12 93 CYS A O 1
ATOM 723 N N . ALA A 1 94 ? -4.117 -14.453 -21.422 1 94.31 94 ALA A N 1
ATOM 724 C CA . ALA A 1 94 ? -5.051 -13.633 -22.203 1 94.31 94 ALA A CA 1
ATOM 725 C C . ALA A 1 94 ? -6.492 -14.047 -21.922 1 94.31 94 ALA A C 1
ATOM 727 O O . ALA A 1 94 ? -6.773 -15.227 -21.688 1 94.31 94 ALA A O 1
ATOM 728 N N . PRO A 1 95 ? -7.359 -13.047 -21.938 1 93.69 95 PRO A N 1
ATOM 729 C CA . PRO A 1 95 ? -8.766 -13.422 -21.781 1 93.69 95 PRO A CA 1
ATOM 730 C C . PRO A 1 95 ? -9.289 -14.266 -22.953 1 93.69 95 PRO A C 1
ATOM 732 O O . PRO A 1 95 ? -8.727 -14.219 -24.047 1 93.69 95 PRO A O 1
ATOM 735 N N . SER A 1 96 ? -10.328 -15.023 -22.641 1 85.88 96 SER A N 1
ATOM 736 C CA . SER A 1 96 ? -10.867 -15.969 -23.609 1 85.88 96 SER A CA 1
ATOM 737 C C . SER A 1 96 ? -11.352 -15.25 -24.875 1 85.88 96 SER A C 1
ATOM 739 O O . SER A 1 96 ? -11.32 -15.812 -25.969 1 85.88 96 SER A O 1
ATOM 741 N N . ASP A 1 97 ? -11.703 -14.062 -24.719 1 79.88 97 ASP A N 1
ATOM 742 C CA . ASP A 1 97 ? -12.273 -13.328 -25.859 1 79.88 97 ASP A CA 1
ATOM 743 C C . ASP A 1 97 ? -11.227 -12.43 -26.5 1 79.88 97 ASP A C 1
ATOM 745 O O . ASP A 1 97 ? -11.555 -11.578 -27.328 1 79.88 97 ASP A O 1
ATOM 749 N N . SER A 1 98 ? -10.047 -12.727 -26.125 1 79.5 98 SER A N 1
ATOM 750 C CA . SER A 1 98 ? -8.984 -11.906 -26.703 1 79.5 98 SER A CA 1
ATOM 751 C C . SER A 1 98 ? -8.781 -12.219 -28.172 1 79.5 98 SER A C 1
ATOM 753 O O . SER A 1 98 ? -8.75 -13.391 -28.562 1 79.5 98 SER A O 1
ATOM 755 N N . VAL A 1 99 ? -8.625 -11.211 -28.938 1 68.88 99 VAL A N 1
ATOM 756 C CA . VAL A 1 99 ? -8.43 -11.391 -30.359 1 68.88 99 VAL A CA 1
ATOM 757 C C . VAL A 1 99 ? -6.938 -11.297 -30.703 1 68.88 99 VAL A C 1
ATOM 759 O O . VAL A 1 99 ? -6.516 -11.664 -31.797 1 68.88 99 VAL A O 1
ATOM 762 N N . VAL A 1 100 ? -6.266 -10.859 -29.734 1 62.66 100 VAL A N 1
ATOM 763 C CA . VAL A 1 100 ? -4.879 -10.547 -30.078 1 62.66 100 VAL A CA 1
ATOM 764 C C . VAL A 1 100 ? -3.945 -11.523 -29.359 1 62.66 100 VAL A C 1
ATOM 766 O O . VAL A 1 100 ? -2.791 -11.695 -29.766 1 62.66 100 VAL A O 1
ATOM 769 N N . ALA A 1 101 ? -4.363 -11.984 -28.234 1 63.97 101 ALA A N 1
ATOM 770 C CA . ALA A 1 101 ? -3.447 -12.844 -27.484 1 63.97 101 ALA A CA 1
ATOM 771 C C . ALA A 1 101 ? -3.998 -14.266 -27.375 1 63.97 101 ALA A C 1
ATOM 773 O O . ALA A 1 101 ? -5.094 -14.469 -26.844 1 63.97 101 ALA A O 1
ATOM 774 N N . ILE A 1 102 ? -3.412 -15.25 -28.078 1 63.81 102 ILE A N 1
ATOM 775 C CA . ILE A 1 102 ? -3.764 -16.656 -28.031 1 63.81 102 ILE A CA 1
ATOM 776 C C . ILE A 1 102 ? -2.568 -17.484 -27.547 1 63.81 102 ILE A C 1
ATOM 778 O O . ILE A 1 102 ? -1.416 -17.125 -27.812 1 63.81 102 ILE A O 1
ATOM 782 N N . PRO A 1 103 ? -2.883 -18.453 -26.844 1 65.81 103 PRO A N 1
ATOM 783 C CA . PRO A 1 103 ? -4.145 -19.047 -26.391 1 65.81 103 PRO A CA 1
ATOM 784 C C . PRO A 1 103 ? -4.609 -18.469 -25.047 1 65.81 103 PRO A C 1
ATOM 786 O O . PRO A 1 103 ? -3.797 -17.969 -24.281 1 65.81 103 PRO A O 1
ATOM 789 N N . SER A 1 104 ? -5.965 -18.438 -24.859 1 76.06 104 SER A N 1
ATOM 790 C CA . SER A 1 104 ? -6.59 -18.156 -23.578 1 76.06 104 SER A CA 1
ATOM 791 C C . SER A 1 104 ? -6.836 -19.438 -22.781 1 76.06 104 SER A C 1
ATOM 793 O O . SER A 1 104 ? -7.262 -20.453 -23.344 1 76.06 104 SER A O 1
ATOM 795 N N . HIS A 1 105 ? -6.281 -19.469 -21.594 1 80.56 105 HIS A N 1
ATOM 796 C CA . HIS A 1 105 ? -6.512 -20.562 -20.656 1 80.56 105 HIS A CA 1
ATOM 797 C C . HIS A 1 105 ? -7.359 -20.109 -19.469 1 80.56 105 HIS A C 1
ATOM 799 O O . HIS A 1 105 ? -7.164 -20.578 -18.344 1 80.56 105 HIS A O 1
ATOM 805 N N . SER A 1 106 ? -8.234 -19.188 -19.812 1 81.56 106 SER A N 1
ATOM 806 C CA . SER A 1 106 ? -9.023 -18.594 -18.734 1 81.56 106 SER A CA 1
ATOM 807 C C . SER A 1 106 ? -10.336 -19.344 -18.531 1 81.56 106 SER A C 1
ATOM 809 O O . SER A 1 106 ? -11.211 -18.891 -17.797 1 81.56 106 SER A O 1
ATOM 811 N N . HIS A 1 107 ? -10.352 -20.641 -19 1 87.12 107 HIS A N 1
ATOM 812 C CA . HIS A 1 107 ? -11.531 -21.484 -18.844 1 87.12 107 HIS A CA 1
ATOM 813 C C . HIS A 1 107 ? -11.57 -22.109 -17.453 1 87.12 107 HIS A C 1
ATOM 815 O O . HIS A 1 107 ? -10.523 -22.328 -16.828 1 87.12 107 HIS A O 1
ATOM 821 N N . PRO A 1 108 ? -12.719 -22.438 -17.016 1 90.56 108 PRO A N 1
ATOM 822 C CA . PRO A 1 108 ? -12.836 -23.031 -15.688 1 90.56 108 PRO A CA 1
ATOM 823 C C . PRO A 1 108 ? -12.031 -24.328 -15.547 1 90.56 108 PRO A C 1
ATOM 825 O O . PRO A 1 108 ? -11.867 -25.062 -16.516 1 90.56 108 PRO A O 1
ATOM 828 N N . PRO A 1 109 ? -11.594 -24.438 -14.312 1 93.81 109 PRO A N 1
ATOM 829 C CA . PRO A 1 109 ? -10.812 -25.656 -14.078 1 93.81 109 PRO A CA 1
ATOM 830 C C . PRO A 1 109 ? -11.648 -26.938 -14.219 1 93.81 109 PRO A C 1
ATOM 832 O O . PRO A 1 109 ? -12.867 -26.891 -14.055 1 93.81 109 PRO A O 1
ATOM 835 N N . THR A 1 110 ? -11.008 -28.047 -14.531 1 93.06 110 THR A N 1
ATOM 836 C CA . THR A 1 110 ? -11.617 -29.359 -14.609 1 93.06 110 THR A CA 1
ATOM 837 C C . THR A 1 110 ? -10.789 -30.391 -13.828 1 93.06 110 THR A C 1
ATOM 839 O O . THR A 1 110 ? -9.766 -30.031 -13.234 1 93.06 110 THR A O 1
ATOM 842 N N . GLY A 1 111 ? -11.281 -31.609 -13.68 1 95.56 111 GLY A N 1
ATOM 843 C CA . GLY A 1 111 ? -10.5 -32.688 -13.102 1 95.56 111 GLY A CA 1
ATOM 844 C C . GLY A 1 111 ? -10.281 -32.531 -11.609 1 95.56 111 GLY A C 1
ATOM 845 O O . GLY A 1 111 ? -11.203 -32.156 -10.875 1 95.56 111 GLY A O 1
ATOM 846 N N . GLU A 1 112 ? -9.117 -32.812 -11.211 1 96.19 112 GLU A N 1
ATOM 847 C CA . GLU A 1 112 ? -8.812 -32.906 -9.789 1 96.19 112 GLU A CA 1
ATOM 848 C C . GLU A 1 112 ? -8.922 -31.547 -9.125 1 96.19 112 GLU A C 1
ATOM 850 O O . GLU A 1 112 ? -9.391 -31.438 -7.988 1 96.19 112 GLU A O 1
ATOM 855 N N . LEU A 1 113 ? -8.477 -30.531 -9.812 1 97.31 113 LEU A N 1
ATOM 856 C CA . LEU A 1 113 ? -8.555 -29.188 -9.234 1 97.31 113 LEU A CA 1
ATOM 857 C C . LEU A 1 113 ? -10.016 -28.781 -9.031 1 97.31 113 LEU A C 1
ATOM 859 O O . LEU A 1 113 ? -10.367 -28.234 -7.984 1 97.31 113 LEU A O 1
ATOM 863 N N . ALA A 1 114 ? -10.836 -29.031 -10.016 1 97.81 114 ALA A N 1
ATOM 864 C CA . ALA A 1 114 ? -12.258 -28.703 -9.891 1 97.81 114 ALA A CA 1
ATOM 865 C C . ALA A 1 114 ? -12.875 -29.406 -8.688 1 97.81 114 ALA A C 1
ATOM 867 O O . ALA A 1 114 ? -13.648 -28.812 -7.934 1 97.81 114 ALA A O 1
ATOM 868 N N . ALA A 1 115 ? -12.562 -30.656 -8.555 1 97.81 115 ALA A N 1
ATOM 869 C CA . ALA A 1 115 ? -13.078 -31.438 -7.438 1 97.81 115 ALA A CA 1
ATOM 870 C C . ALA A 1 115 ? -12.609 -30.859 -6.102 1 97.81 115 ALA A C 1
ATOM 872 O O . ALA A 1 115 ? -13.383 -30.812 -5.141 1 97.81 115 ALA A O 1
ATOM 873 N N . ALA A 1 116 ? -11.352 -30.453 -6.043 1 98.06 116 ALA A N 1
ATOM 874 C CA . ALA A 1 116 ? -10.805 -29.875 -4.824 1 98.06 116 ALA A CA 1
ATOM 875 C C . ALA A 1 116 ? -11.5 -28.562 -4.484 1 98.06 116 ALA A C 1
ATOM 877 O O . ALA A 1 116 ? -11.766 -28.266 -3.316 1 98.06 116 ALA A O 1
ATOM 878 N N . ILE A 1 117 ? -11.75 -27.719 -5.469 1 98.62 117 ILE A N 1
ATOM 879 C CA . ILE A 1 117 ? -12.445 -26.453 -5.281 1 98.62 117 ILE A CA 1
ATOM 880 C C . ILE A 1 117 ? -13.852 -26.703 -4.75 1 98.62 117 ILE A C 1
ATOM 882 O O . ILE A 1 117 ? -14.289 -26.062 -3.791 1 98.62 117 ILE A O 1
ATOM 886 N N . ASP A 1 118 ? -14.539 -27.688 -5.355 1 98.31 118 ASP A N 1
ATOM 887 C CA . ASP A 1 118 ? -15.883 -28.031 -4.895 1 98.31 118 ASP A CA 1
ATOM 888 C C . ASP A 1 118 ? -15.859 -28.484 -3.439 1 98.31 118 ASP A C 1
ATOM 890 O O . ASP A 1 118 ? -16.734 -28.094 -2.65 1 98.31 118 ASP A O 1
ATOM 894 N N . ALA A 1 119 ? -14.953 -29.234 -3.139 1 98.31 119 ALA A N 1
ATOM 895 C CA . ALA A 1 119 ? -14.852 -29.781 -1.783 1 98.31 119 ALA A CA 1
ATOM 896 C C . ALA A 1 119 ? -14.578 -28.672 -0.772 1 98.31 119 ALA A C 1
ATOM 898 O O . ALA A 1 119 ? -15.141 -28.672 0.328 1 98.31 119 ALA A O 1
ATOM 899 N N . ALA A 1 120 ? -13.758 -27.75 -1.104 1 98.5 120 ALA A N 1
ATOM 900 C CA . ALA A 1 120 ? -13.305 -26.75 -0.151 1 98.5 120 ALA A CA 1
ATOM 901 C C . ALA A 1 120 ? -14.281 -25.578 -0.081 1 98.5 120 ALA A C 1
ATOM 903 O O . ALA A 1 120 ? -14.484 -24.984 0.984 1 98.5 120 ALA A O 1
ATOM 904 N N . PHE A 1 121 ? -14.875 -25.219 -1.226 1 98.62 121 PHE A N 1
ATOM 905 C CA . PHE A 1 121 ? -15.586 -23.938 -1.287 1 98.62 121 PHE A CA 1
ATOM 906 C C . PHE A 1 121 ? -17.016 -24.141 -1.786 1 98.62 121 PHE A C 1
ATOM 908 O O . PHE A 1 121 ? -17.781 -23.188 -1.878 1 98.62 121 PHE A O 1
ATOM 915 N N . GLY A 1 122 ? -17.375 -25.328 -2.152 1 98.56 122 GLY A N 1
ATOM 916 C CA . GLY A 1 122 ? -18.703 -25.656 -2.658 1 98.56 122 GLY A CA 1
ATOM 917 C C . GLY A 1 122 ? -18.797 -25.562 -4.168 1 98.56 122 GLY A C 1
ATOM 918 O O . GLY A 1 122 ? -19.453 -26.391 -4.801 1 98.56 122 GLY A O 1
ATOM 919 N N . SER A 1 123 ? -18.172 -24.609 -4.762 1 98.25 123 SER A N 1
ATOM 920 C CA . SER A 1 123 ? -18.156 -24.375 -6.203 1 98.25 123 SER A CA 1
ATOM 921 C C . SER A 1 123 ? -17.047 -23.406 -6.59 1 98.25 123 SER A C 1
ATOM 923 O O . SER A 1 123 ? -16.438 -22.766 -5.727 1 98.25 123 SER A O 1
ATOM 925 N N . LEU A 1 124 ? -16.797 -23.391 -7.871 1 98.25 124 LEU A N 1
ATOM 926 C CA . LEU A 1 124 ? -15.875 -22.375 -8.367 1 98.25 124 LEU A CA 1
ATOM 927 C C . LEU A 1 124 ? -16.359 -20.969 -7.988 1 98.25 124 LEU A C 1
ATOM 929 O O . LEU A 1 124 ? -15.547 -20.109 -7.613 1 98.25 124 LEU A O 1
ATOM 933 N N . GLU A 1 125 ? -17.641 -20.766 -8.156 1 98.19 125 GLU A N 1
ATOM 934 C CA . GLU A 1 125 ? -18.203 -19.469 -7.754 1 98.19 125 GLU A CA 1
ATOM 935 C C . GLU A 1 125 ? -17.984 -19.219 -6.266 1 98.19 125 GLU A C 1
ATOM 937 O O . GLU A 1 125 ? -17.688 -18.078 -5.863 1 98.19 125 GLU A O 1
ATOM 942 N N . GLY A 1 126 ? -18.141 -20.188 -5.449 1 98.69 126 GLY A N 1
ATOM 943 C CA . GLY A 1 126 ? -17.844 -20.047 -4.031 1 98.69 126 GLY A CA 1
ATOM 944 C C . GLY A 1 126 ? -16.406 -19.641 -3.758 1 98.69 126 GLY A C 1
ATOM 945 O O . GLY A 1 126 ? -16.156 -18.812 -2.889 1 98.69 126 GLY A O 1
ATOM 946 N N . LEU A 1 127 ? -15.469 -20.25 -4.477 1 98.81 127 LEU A N 1
ATOM 947 C CA . LEU A 1 127 ? -14.062 -19.844 -4.383 1 98.81 127 LEU A CA 1
ATOM 948 C C . LEU A 1 127 ? -13.898 -18.375 -4.754 1 98.81 127 LEU A C 1
ATOM 950 O O . LEU A 1 127 ? -13.273 -17.609 -4.012 1 98.81 127 LEU A O 1
ATOM 954 N N . LYS A 1 128 ? -14.406 -18.031 -5.902 1 98.62 128 LYS A N 1
ATOM 955 C CA . LYS A 1 128 ? -14.242 -16.672 -6.406 1 98.62 128 LYS A CA 1
ATOM 956 C C . LYS A 1 128 ? -14.781 -15.641 -5.414 1 98.62 128 LYS A C 1
ATOM 958 O O . LYS A 1 128 ? -14.164 -14.602 -5.188 1 98.62 128 LYS A O 1
ATOM 963 N N . VAL A 1 129 ? -15.883 -15.953 -4.824 1 98.69 129 VAL A N 1
ATOM 964 C CA . VAL A 1 129 ? -16.5 -15.039 -3.871 1 98.69 129 VAL A CA 1
ATOM 965 C C . VAL A 1 129 ? -15.594 -14.875 -2.652 1 98.69 129 VAL A C 1
ATOM 967 O O . VAL A 1 129 ? -15.297 -13.75 -2.242 1 98.69 129 VAL A O 1
ATOM 970 N N . ARG A 1 130 ? -15.172 -15.922 -2.072 1 98.81 130 ARG A N 1
ATOM 971 C CA . ARG A 1 130 ? -14.352 -15.867 -0.868 1 98.81 130 ARG A CA 1
ATOM 972 C C . ARG A 1 130 ? -13.008 -15.211 -1.153 1 98.81 130 ARG A C 1
ATOM 974 O O . ARG A 1 130 ? -12.547 -14.367 -0.38 1 98.81 130 ARG A O 1
ATOM 981 N N . PHE A 1 131 ? -12.375 -15.633 -2.215 1 98.88 131 PHE A N 1
ATOM 982 C CA . PHE A 1 131 ? -11.094 -15.07 -2.633 1 98.88 131 PHE A CA 1
ATOM 983 C C . PHE A 1 131 ? -11.219 -13.57 -2.883 1 98.88 131 PHE A C 1
ATOM 985 O O . PHE A 1 131 ? -10.422 -12.789 -2.371 1 98.88 131 PHE A O 1
ATOM 992 N N . SER A 1 132 ? -12.25 -13.172 -3.617 1 98.81 132 SER A N 1
ATOM 993 C CA . SER A 1 132 ? -12.461 -11.773 -3.965 1 98.81 132 SER A CA 1
ATOM 994 C C . SER A 1 132 ? -12.781 -10.938 -2.729 1 98.81 132 SER A C 1
ATOM 996 O O . SER A 1 132 ? -12.32 -9.805 -2.602 1 98.81 132 SER A O 1
ATOM 998 N N . THR A 1 133 ? -13.578 -11.477 -1.854 1 98.75 133 THR A N 1
ATOM 999 C CA . THR A 1 133 ? -13.891 -10.773 -0.615 1 98.75 133 THR A CA 1
ATOM 1000 C C . THR A 1 133 ? -12.633 -10.523 0.201 1 98.75 133 THR A C 1
ATOM 1002 O O . THR A 1 133 ? -12.422 -9.414 0.701 1 98.75 133 THR A O 1
ATOM 1005 N N . THR A 1 134 ? -11.789 -11.547 0.307 1 98.75 134 THR A N 1
ATOM 1006 C CA . THR A 1 134 ? -10.523 -11.406 1.017 1 98.75 134 THR A CA 1
ATOM 1007 C C . THR A 1 134 ? -9.664 -10.312 0.383 1 98.75 134 THR A C 1
ATOM 1009 O O . THR A 1 134 ? -9.07 -9.492 1.089 1 98.75 134 THR A O 1
ATOM 1012 N N . ALA A 1 135 ? -9.625 -10.297 -0.917 1 98.75 135 ALA A N 1
ATOM 1013 C CA . ALA A 1 135 ? -8.836 -9.312 -1.654 1 98.75 135 ALA A CA 1
ATOM 1014 C C . ALA A 1 135 ? -9.375 -7.898 -1.437 1 98.75 135 ALA A C 1
ATOM 1016 O O . ALA A 1 135 ? -8.609 -6.977 -1.136 1 98.75 135 ALA A O 1
ATOM 1017 N N . ILE A 1 136 ? -10.672 -7.746 -1.596 1 98.12 136 ILE A N 1
ATOM 1018 C CA . ILE A 1 136 ? -11.312 -6.438 -1.543 1 98.12 136 ILE A CA 1
ATOM 1019 C C . ILE A 1 136 ? -11.203 -5.867 -0.13 1 98.12 136 ILE A C 1
ATOM 1021 O O . ILE A 1 136 ? -10.992 -4.664 0.046 1 98.12 136 ILE A O 1
ATOM 1025 N N . GLU A 1 137 ? -11.25 -6.715 0.842 1 96.62 137 GLU A N 1
ATOM 1026 C CA . GLU A 1 137 ? -11.273 -6.258 2.229 1 96.62 137 GLU A CA 1
ATOM 1027 C C . GLU A 1 137 ? -9.859 -6.016 2.75 1 96.62 137 GLU A C 1
ATOM 1029 O O . GLU A 1 137 ? -9.672 -5.391 3.797 1 96.62 137 GLU A O 1
ATOM 1034 N N . TRP A 1 138 ? -8.898 -6.539 2.064 1 97.19 138 TRP A N 1
ATOM 1035 C CA . TRP A 1 138 ? -7.52 -6.34 2.484 1 97.19 138 TRP A CA 1
ATOM 1036 C C . TRP A 1 138 ? -7.156 -4.859 2.479 1 97.19 138 TRP A C 1
ATOM 1038 O O . TRP A 1 138 ? -7.406 -4.156 1.497 1 97.19 138 TRP A O 1
ATOM 1048 N N . ARG A 1 139 ? -6.566 -4.438 3.582 1 93.94 139 ARG A N 1
ATOM 1049 C CA . ARG A 1 139 ? -6.148 -3.045 3.695 1 93.94 139 ARG A CA 1
ATOM 1050 C C . ARG A 1 139 ? -4.629 -2.922 3.598 1 93.94 139 ARG A C 1
ATOM 1052 O O . ARG A 1 139 ? -3.9 -3.588 4.336 1 93.94 139 ARG A O 1
ATOM 1059 N N . GLY A 1 140 ? -4.195 -2.078 2.742 1 95.56 140 GLY A N 1
ATOM 1060 C CA . GLY A 1 140 ? -2.762 -1.875 2.594 1 95.56 140 GLY A CA 1
ATOM 1061 C C . GLY A 1 140 ? -2.145 -2.738 1.509 1 95.56 140 GLY A C 1
ATOM 1062 O O . GLY A 1 140 ? -2.861 -3.41 0.762 1 95.56 140 GLY A O 1
ATOM 1063 N N . SER A 1 141 ? -0.833 -2.699 1.381 1 97.81 141 SER A N 1
ATOM 1064 C CA . SER A 1 141 ? -0.09 -3.49 0.406 1 97.81 141 SER A CA 1
ATOM 1065 C C . SER A 1 141 ? -0.046 -4.961 0.806 1 97.81 141 SER A C 1
ATOM 1067 O O . SER A 1 141 ? 0.186 -5.285 1.972 1 97.81 141 SER A O 1
ATOM 1069 N N . GLY A 1 142 ? -0.276 -5.805 -0.175 1 98.5 142 GLY A N 1
ATOM 1070 C CA . GLY A 1 142 ? -0.251 -7.227 0.127 1 98.5 142 GLY A CA 1
ATOM 1071 C C . GLY A 1 142 ? -0.672 -8.094 -1.044 1 98.5 142 GLY A C 1
ATOM 1072 O O . GLY A 1 142 ? -0.603 -7.664 -2.197 1 98.5 142 GLY A O 1
ATOM 1073 N N . TRP A 1 143 ? -0.987 -9.328 -0.691 1 98.88 143 TRP A N 1
ATOM 1074 C CA . TRP A 1 143 ? -1.347 -10.352 -1.668 1 98.88 143 TRP A CA 1
ATOM 1075 C C . TRP A 1 143 ? -2.424 -11.273 -1.116 1 98.88 143 TRP A C 1
ATOM 1077 O O . TRP A 1 143 ? -2.521 -11.469 0.098 1 98.88 143 TRP A O 1
ATOM 1087 N N . VAL A 1 144 ? -3.189 -11.812 -1.976 1 98.94 144 VAL A N 1
ATOM 1088 C CA . VAL A 1 144 ? -4.086 -12.906 -1.613 1 98.94 144 VAL A CA 1
ATOM 1089 C C . VAL A 1 144 ? -3.734 -14.156 -2.42 1 98.94 144 VAL A C 1
ATOM 1091 O O . VAL A 1 144 ? -3.354 -14.055 -3.588 1 98.94 144 VAL A O 1
ATOM 1094 N N . TRP A 1 145 ? -3.883 -15.305 -1.78 1 98.88 145 TRP A N 1
ATOM 1095 C CA . TRP A 1 145 ? -3.404 -16.562 -2.352 1 98.88 145 TRP A CA 1
ATOM 1096 C C . TRP A 1 145 ? -4.465 -17.656 -2.234 1 98.88 145 TRP A C 1
ATOM 1098 O O . TRP A 1 145 ? -5.199 -17.703 -1.244 1 98.88 145 TRP A O 1
ATOM 1108 N N . LEU A 1 146 ? -4.562 -18.438 -3.223 1 98.94 146 LEU A N 1
ATOM 1109 C CA . LEU A 1 146 ? -5.082 -19.797 -3.117 1 98.94 146 LEU A CA 1
ATOM 1110 C C . LEU A 1 146 ? -3.947 -20.812 -3.021 1 98.94 146 LEU A C 1
ATOM 1112 O O . LEU A 1 146 ? -3.01 -20.766 -3.822 1 98.94 146 LEU A O 1
ATOM 1116 N N . GLY A 1 147 ? -3.984 -21.688 -2.068 1 98.69 147 GLY A N 1
ATOM 1117 C CA . GLY A 1 147 ? -2.9 -22.641 -1.899 1 98.69 147 GLY A CA 1
ATOM 1118 C C . GLY A 1 147 ? -3.371 -24 -1.428 1 98.69 147 GLY A C 1
ATOM 1119 O O . GLY A 1 147 ? -4.543 -24.172 -1.094 1 98.69 147 GLY A O 1
ATOM 1120 N N . VAL A 1 148 ? -2.461 -24.922 -1.455 1 98.38 148 VAL A N 1
ATOM 1121 C CA . VAL A 1 148 ? -2.719 -26.297 -1.053 1 98.38 148 VAL A CA 1
ATOM 1122 C C . VAL A 1 148 ? -2.152 -26.547 0.344 1 98.38 148 VAL A C 1
ATOM 1124 O O . VAL A 1 148 ? -0.966 -26.312 0.588 1 98.38 148 VAL A O 1
ATOM 1127 N N . LYS A 1 149 ? -3.01 -27.016 1.248 1 95.75 149 LYS A N 1
ATOM 1128 C CA . LYS A 1 149 ? -2.615 -27.375 2.607 1 95.75 149 LYS A CA 1
ATOM 1129 C C . LYS A 1 149 ? -1.807 -28.672 2.623 1 95.75 149 LYS A C 1
ATOM 1131 O O . LYS A 1 149 ? -1.799 -29.422 1.641 1 95.75 149 LYS A O 1
ATOM 1136 N N . PRO A 1 150 ? -1.168 -28.891 3.725 1 90.31 150 PRO A N 1
ATOM 1137 C CA . PRO A 1 150 ? -0.417 -30.141 3.834 1 90.31 150 PRO A CA 1
ATOM 1138 C C . PRO A 1 150 ? -1.295 -31.375 3.641 1 90.31 150 PRO A C 1
ATOM 1140 O O . PRO A 1 150 ? -0.824 -32.406 3.145 1 90.31 150 PRO A O 1
ATOM 1143 N N . ASP A 1 151 ? -2.59 -31.297 3.871 1 88.56 151 ASP A N 1
ATOM 1144 C CA . ASP A 1 151 ? -3.477 -32.438 3.758 1 88.56 151 ASP A CA 1
ATOM 1145 C C . ASP A 1 151 ? -4.082 -32.531 2.357 1 88.56 151 ASP A C 1
ATOM 1147 O O . ASP A 1 151 ? -4.922 -33.406 2.096 1 88.56 151 ASP A O 1
ATOM 1151 N N . GLY A 1 152 ? -3.734 -31.578 1.507 1 89.25 152 GLY A N 1
ATOM 1152 C CA . GLY A 1 152 ? -4.191 -31.609 0.126 1 89.25 152 GLY A CA 1
ATOM 1153 C C . GLY A 1 152 ? -5.379 -30.703 -0.136 1 89.25 152 GLY A C 1
ATOM 1154 O O . GLY A 1 152 ? -5.738 -30.469 -1.29 1 89.25 152 GLY A O 1
ATOM 1155 N N . GLY A 1 153 ? -6.008 -30.266 0.924 1 94.94 153 GLY A N 1
ATOM 1156 C CA . GLY A 1 153 ? -7.117 -29.344 0.768 1 94.94 153 GLY A CA 1
ATOM 1157 C C . GLY A 1 153 ? -6.68 -27.953 0.358 1 94.94 153 GLY A C 1
ATOM 1158 O O . GLY A 1 153 ? -5.488 -27.641 0.365 1 94.94 153 GLY A O 1
ATOM 1159 N N . LEU A 1 154 ? -7.68 -27.156 -0.087 1 98.62 154 LEU A N 1
ATOM 1160 C CA . LEU A 1 154 ? -7.383 -25.812 -0.539 1 98.62 154 LEU A CA 1
ATOM 1161 C C . LEU A 1 154 ? -7.676 -24.797 0.562 1 98.62 154 LEU A C 1
ATOM 1163 O O . LEU A 1 154 ? -8.586 -24.984 1.371 1 98.62 154 LEU A O 1
ATOM 1167 N N . ALA A 1 155 ? -6.906 -23.75 0.596 1 98.44 155 ALA A N 1
ATOM 1168 C CA . ALA A 1 155 ? -7.129 -22.641 1.526 1 98.44 155 ALA A CA 1
ATOM 1169 C C . ALA A 1 155 ? -6.809 -21.297 0.874 1 98.44 155 ALA A C 1
ATOM 1171 O O . ALA A 1 155 ? -6.043 -21.234 -0.092 1 98.44 155 ALA A O 1
ATOM 1172 N N . ILE A 1 156 ? -7.418 -20.281 1.378 1 98.75 156 ILE A N 1
ATOM 1173 C CA . ILE A 1 156 ? -7.137 -18.906 0.993 1 98.75 156 ILE A CA 1
ATOM 1174 C C . ILE A 1 156 ? -6.359 -18.203 2.107 1 98.75 156 ILE A C 1
ATOM 1176 O O . ILE A 1 156 ? -6.66 -18.391 3.289 1 98.75 156 ILE A O 1
ATOM 1180 N N . ALA A 1 157 ? -5.34 -17.469 1.741 1 97.81 157 ALA A N 1
ATOM 1181 C CA . ALA A 1 157 ? -4.566 -16.656 2.688 1 97.81 157 ALA A CA 1
ATOM 1182 C C . ALA A 1 157 ? -4.23 -15.297 2.1 1 97.81 157 ALA A C 1
ATOM 1184 O O . ALA A 1 157 ? -4.242 -15.117 0.879 1 97.81 157 ALA A O 1
ATOM 1185 N N . ALA A 1 158 ? -4.02 -14.375 2.943 1 98.25 158 ALA A N 1
ATOM 1186 C CA . ALA A 1 158 ? -3.506 -13.062 2.545 1 98.25 158 ALA A CA 1
ATOM 1187 C C . ALA A 1 158 ? -2.238 -12.719 3.318 1 98.25 158 ALA A C 1
ATOM 1189 O O . ALA A 1 158 ? -2.057 -13.156 4.457 1 98.25 158 ALA A O 1
ATOM 1190 N N . THR A 1 159 ? -1.34 -12.062 2.721 1 98.31 159 THR A N 1
ATOM 1191 C CA . THR A 1 159 ? -0.079 -11.703 3.357 1 98.31 159 THR A CA 1
ATOM 1192 C C . THR A 1 159 ? 0.233 -10.227 3.143 1 98.31 159 THR A C 1
ATOM 1194 O O . THR A 1 159 ? -0.109 -9.656 2.102 1 98.31 159 THR A O 1
ATOM 1197 N N . PRO A 1 160 ? 0.909 -9.578 4.09 1 97.94 160 PRO A N 1
ATOM 1198 C CA . PRO A 1 160 ? 1.241 -8.156 3.975 1 97.94 160 PRO A CA 1
ATOM 1199 C C . PRO A 1 160 ? 2.475 -7.902 3.109 1 97.94 160 PRO A C 1
ATOM 1201 O O . PRO A 1 160 ? 3.396 -8.719 3.092 1 97.94 160 PRO A O 1
ATOM 1204 N N . ASN A 1 161 ? 2.486 -6.809 2.471 1 98.06 161 ASN A N 1
ATOM 1205 C CA . ASN A 1 161 ? 3.637 -6.355 1.695 1 98.06 161 ASN A CA 1
ATOM 1206 C C . ASN A 1 161 ? 4.094 -7.422 0.702 1 98.06 161 ASN A C 1
ATOM 1208 O O . ASN A 1 161 ? 3.312 -7.875 -0.134 1 98.06 161 ASN A O 1
ATOM 1212 N N . GLU A 1 162 ? 5.324 -7.906 0.864 1 98.62 162 GLU A N 1
ATOM 1213 C CA . GLU A 1 162 ? 5.82 -8.875 -0.107 1 98.62 162 GLU A CA 1
ATOM 1214 C C . GLU A 1 162 ? 6.02 -10.25 0.536 1 98.62 162 GLU A C 1
ATOM 1216 O O . GLU A 1 162 ? 6.73 -11.094 -0.007 1 98.62 162 GLU A O 1
ATOM 1221 N N . ASP A 1 163 ? 5.418 -10.43 1.682 1 98.56 163 ASP A N 1
ATOM 1222 C CA . ASP A 1 163 ? 5.406 -11.773 2.268 1 98.56 163 ASP A CA 1
ATOM 1223 C C . ASP A 1 163 ? 4.559 -12.727 1.433 1 98.56 163 ASP A C 1
ATOM 1225 O O . ASP A 1 163 ? 3.646 -12.297 0.721 1 98.56 163 ASP A O 1
ATOM 1229 N N . ASN A 1 164 ? 4.895 -13.945 1.538 1 98.56 164 ASN A N 1
ATOM 1230 C CA . ASN A 1 164 ? 4.109 -14.992 0.885 1 98.56 164 ASN A CA 1
ATOM 1231 C C . ASN A 1 164 ? 4.031 -16.25 1.739 1 98.56 164 ASN A C 1
ATOM 1233 O O . ASN A 1 164 ? 4.727 -16.359 2.75 1 98.56 164 ASN A O 1
ATOM 1237 N N . PRO A 1 165 ? 3.166 -17.203 1.39 1 98.5 165 PRO A N 1
ATOM 1238 C CA . PRO A 1 165 ? 2.9 -18.359 2.248 1 98.5 165 PRO A CA 1
ATOM 1239 C C . PRO A 1 165 ? 4.129 -19.25 2.439 1 98.5 165 PRO A C 1
ATOM 1241 O O . PRO A 1 165 ? 4.18 -20.047 3.381 1 98.5 165 PRO A O 1
ATOM 1244 N N . LEU A 1 166 ? 5.133 -19.188 1.562 1 98.06 166 LEU A N 1
ATOM 1245 C CA . LEU A 1 166 ? 6.332 -20 1.705 1 98.06 166 LEU A CA 1
ATOM 1246 C C . LEU A 1 166 ? 7.129 -19.594 2.939 1 98.06 166 LEU A C 1
ATOM 1248 O O . LEU A 1 166 ? 7.988 -20.328 3.406 1 98.06 166 LEU A O 1
ATOM 1252 N N . MET A 1 167 ? 6.879 -18.422 3.424 1 98.12 167 MET A N 1
ATOM 1253 C CA . MET A 1 167 ? 7.641 -17.875 4.543 1 98.12 167 MET A CA 1
ATOM 1254 C C . MET A 1 167 ? 7.012 -18.281 5.875 1 98.12 167 MET A C 1
ATOM 1256 O O . MET A 1 167 ? 7.477 -17.859 6.938 1 98.12 167 MET A O 1
ATOM 1260 N N . ALA A 1 168 ? 5.949 -19 5.848 1 96.44 168 ALA A N 1
ATOM 1261 C CA . ALA A 1 168 ? 5.363 -19.609 7.039 1 96.44 168 ALA A CA 1
ATOM 1262 C C . ALA A 1 168 ? 6.047 -20.922 7.379 1 96.44 168 ALA A C 1
ATOM 1264 O O . ALA A 1 168 ? 6.645 -21.562 6.512 1 96.44 168 ALA A O 1
ATOM 1265 N N . PRO A 1 169 ? 5.898 -21.281 8.633 1 93.38 169 PRO A N 1
ATOM 1266 C CA . PRO A 1 169 ? 6.43 -22.594 8.977 1 93.38 169 PRO A CA 1
ATOM 1267 C C . PRO A 1 169 ? 5.812 -23.719 8.141 1 93.38 169 PRO A C 1
ATOM 1269 O O . PRO A 1 169 ? 4.625 -23.672 7.812 1 93.38 169 PRO A O 1
ATOM 1272 N N . GLU A 1 170 ? 6.586 -24.703 7.918 1 86.38 170 GLU A N 1
ATOM 1273 C CA . GLU A 1 170 ? 6.203 -25.781 7.012 1 86.38 170 GLU A CA 1
ATOM 1274 C C . GLU A 1 170 ? 4.902 -26.453 7.461 1 86.38 170 GLU A C 1
ATOM 1276 O O . GLU A 1 170 ? 4.07 -26.828 6.633 1 86.38 170 GLU A O 1
ATOM 1281 N N . SER A 1 171 ? 4.727 -26.531 8.766 1 87.38 171 SER A N 1
ATOM 1282 C CA . SER A 1 171 ? 3.566 -27.234 9.32 1 87.38 171 SER A CA 1
ATOM 1283 C C . SER A 1 171 ? 2.283 -26.453 9.07 1 87.38 171 SER A C 1
ATOM 1285 O O . SER A 1 171 ? 1.186 -27 9.141 1 87.38 171 SER A O 1
ATOM 1287 N N . GLU A 1 172 ? 2.396 -25.188 8.695 1 88.94 172 GLU A N 1
ATOM 1288 C CA . GLU A 1 172 ? 1.234 -24.312 8.547 1 88.94 172 GLU A CA 1
ATOM 1289 C C . GLU A 1 172 ? 1.16 -23.734 7.137 1 88.94 172 GLU A C 1
ATOM 1291 O O . GLU A 1 172 ? 0.187 -23.062 6.785 1 88.94 172 GLU A O 1
ATOM 1296 N N . ARG A 1 173 ? 2.082 -24.141 6.379 1 93.25 173 ARG A N 1
ATOM 1297 C CA . ARG A 1 173 ? 2.258 -23.484 5.086 1 93.25 173 ARG A CA 1
ATOM 1298 C C . ARG A 1 173 ? 1.251 -24 4.066 1 93.25 173 ARG A C 1
ATOM 1300 O O . ARG A 1 173 ? 0.96 -25.203 4.023 1 93.25 173 ARG A O 1
ATOM 1307 N N . ILE A 1 174 ? 0.712 -23.062 3.346 1 97.25 174 ILE A N 1
ATOM 1308 C CA . ILE A 1 174 ? 0.03 -23.5 2.131 1 97.25 174 ILE A CA 1
ATOM 1309 C C . ILE A 1 174 ? 0.92 -23.234 0.918 1 97.25 174 ILE A C 1
ATOM 1311 O O . ILE A 1 174 ? 1.652 -22.25 0.88 1 97.25 174 ILE A O 1
ATOM 1315 N N . ILE A 1 175 ? 0.919 -24.125 0.002 1 98.25 175 ILE A N 1
ATOM 1316 C CA . ILE A 1 175 ? 1.67 -23.938 -1.234 1 98.25 175 ILE A CA 1
ATOM 1317 C C . ILE A 1 175 ? 0.807 -23.188 -2.254 1 98.25 175 ILE A C 1
ATOM 1319 O O . ILE A 1 175 ? -0.205 -23.719 -2.719 1 98.25 175 ILE A O 1
ATOM 1323 N N . PRO A 1 176 ? 1.177 -22 -2.627 1 98.81 176 PRO A N 1
ATOM 1324 C CA . PRO A 1 176 ? 0.337 -21.203 -3.523 1 98.81 176 PRO A CA 1
ATOM 1325 C C . PRO A 1 176 ? 0.153 -21.844 -4.895 1 98.81 176 PRO A C 1
ATOM 1327 O O . PRO A 1 176 ? 1.11 -22.375 -5.465 1 98.81 176 PRO A O 1
ATOM 1330 N N . ILE A 1 177 ? -1.032 -21.766 -5.41 1 98.88 177 ILE A N 1
ATOM 1331 C CA . ILE A 1 177 ? -1.292 -22.25 -6.762 1 98.88 177 ILE A CA 1
ATOM 1332 C C . ILE A 1 177 ? -1.923 -21.141 -7.594 1 98.88 177 ILE A C 1
ATOM 1334 O O . ILE A 1 177 ? -1.972 -21.234 -8.82 1 98.88 177 ILE A O 1
ATOM 1338 N N . LEU A 1 178 ? -2.43 -20.125 -6.957 1 98.81 178 LEU A N 1
ATOM 1339 C CA . LEU A 1 178 ? -2.945 -18.891 -7.527 1 98.81 178 LEU A CA 1
ATOM 1340 C C . LEU A 1 178 ? -2.688 -17.719 -6.598 1 98.81 178 LEU A C 1
ATOM 1342 O O . LEU A 1 178 ? -2.707 -17.859 -5.375 1 98.81 178 LEU A O 1
ATOM 1346 N N . GLY A 1 179 ? -2.424 -16.516 -7.129 1 98.81 179 GLY A N 1
ATOM 1347 C CA . GLY A 1 179 ? -2.174 -15.336 -6.324 1 98.81 179 GLY A CA 1
ATOM 1348 C C . GLY A 1 179 ? -2.559 -14.047 -7.027 1 98.81 179 GLY A C 1
ATOM 1349 O O . GLY A 1 179 ? -2.428 -13.938 -8.25 1 98.81 179 GLY A O 1
ATOM 1350 N N . LEU A 1 180 ? -2.975 -13.078 -6.293 1 98.94 180 LEU A N 1
ATOM 1351 C CA . LEU A 1 180 ? -3.342 -11.758 -6.801 1 98.94 180 LEU A CA 1
ATOM 1352 C C . LEU A 1 180 ? -2.58 -10.664 -6.07 1 98.94 180 LEU A C 1
ATOM 1354 O O . LEU A 1 180 ? -2.57 -10.625 -4.836 1 98.94 180 LEU A O 1
ATOM 1358 N N . ASP A 1 181 ? -1.935 -9.852 -6.859 1 98.88 181 ASP A N 1
ATOM 1359 C CA . ASP A 1 181 ? -1.23 -8.68 -6.344 1 98.88 181 ASP A CA 1
ATOM 1360 C C . ASP A 1 181 ? -2.213 -7.59 -5.926 1 98.88 181 ASP A C 1
ATOM 1362 O O . ASP A 1 181 ? -3.014 -7.121 -6.738 1 98.88 181 ASP A O 1
ATOM 1366 N N . LEU A 1 182 ? -2.096 -7.184 -4.68 1 98.75 182 LEU A N 1
ATOM 1367 C CA . LEU A 1 182 ? -3.041 -6.191 -4.18 1 98.75 182 LEU A CA 1
ATOM 1368 C C . LEU A 1 182 ? -2.361 -4.836 -3.992 1 98.75 182 LEU A C 1
ATOM 1370 O O . LEU A 1 182 ? -2.973 -3.896 -3.479 1 98.75 182 LEU A O 1
ATOM 1374 N N . TRP A 1 183 ? -1.072 -4.73 -4.281 1 98.62 183 TRP A N 1
ATOM 1375 C CA . TRP A 1 183 ? -0.458 -3.41 -4.363 1 98.62 183 TRP A CA 1
ATOM 1376 C C . TRP A 1 183 ? -1.169 -2.541 -5.395 1 98.62 183 TRP A C 1
ATOM 1378 O O . TRP A 1 183 ? -1.524 -3.016 -6.477 1 98.62 183 TRP A O 1
ATOM 1388 N N . GLU A 1 184 ? -1.222 -1.233 -5.113 1 98.25 184 GLU A N 1
ATOM 1389 C CA . GLU A 1 184 ? -1.996 -0.359 -5.992 1 98.25 184 GLU A CA 1
ATOM 1390 C C . GLU A 1 184 ? -1.347 -0.241 -7.367 1 98.25 184 GLU A C 1
ATOM 1392 O O . GLU A 1 184 ? -2.037 -0.064 -8.375 1 98.25 184 GLU A O 1
ATOM 1397 N N . HIS A 1 185 ? -0.039 -0.428 -7.461 1 98.56 185 HIS A N 1
ATOM 1398 C CA . HIS A 1 185 ? 0.601 -0.312 -8.766 1 98.56 185 HIS A CA 1
ATOM 1399 C C . HIS A 1 185 ? 0.15 -1.427 -9.703 1 98.56 185 HIS A C 1
ATOM 1401 O O . HIS A 1 185 ? 0.371 -1.354 -10.914 1 98.56 185 HIS A O 1
ATOM 1407 N N . ALA A 1 186 ? -0.461 -2.451 -9.172 1 98.62 186 ALA A N 1
ATOM 1408 C CA . ALA A 1 186 ? -0.911 -3.566 -10 1 98.62 186 ALA A CA 1
ATOM 1409 C C . ALA A 1 186 ? -2.162 -3.195 -10.789 1 98.62 186 ALA A C 1
ATOM 1411 O O . ALA A 1 186 ? -2.518 -3.871 -11.758 1 98.62 186 ALA A O 1
ATOM 1412 N N . TYR A 1 187 ? -2.863 -2.096 -10.352 1 98.31 187 TYR A N 1
ATOM 1413 C CA . TYR A 1 187 ? -4.152 -1.914 -11.008 1 98.31 187 TYR A CA 1
ATOM 1414 C C . TYR A 1 187 ? -4.512 -0.437 -11.102 1 98.31 187 TYR A C 1
ATOM 1416 O O . TYR A 1 187 ? -5.477 -0.069 -11.773 1 98.31 187 TYR A O 1
ATOM 1424 N N . TYR A 1 188 ? -3.787 0.492 -10.555 1 98.31 188 TYR A N 1
ATOM 1425 C CA . TYR A 1 188 ? -4.266 1.848 -10.305 1 98.31 188 TYR A CA 1
ATOM 1426 C C . TYR A 1 188 ? -4.336 2.645 -11.602 1 98.31 188 TYR A C 1
ATOM 1428 O O . TYR A 1 188 ? -5.164 3.547 -11.742 1 98.31 188 TYR A O 1
ATOM 1436 N N . LEU A 1 189 ? -3.434 2.359 -12.555 1 98.19 189 LEU A N 1
ATOM 1437 C CA . LEU A 1 189 ? -3.428 3.131 -13.797 1 98.19 189 LEU A CA 1
ATOM 1438 C C . LEU A 1 189 ? -4.734 2.947 -14.555 1 98.19 189 LEU A C 1
ATOM 1440 O O . LEU A 1 189 ? -5.215 3.877 -15.203 1 98.19 189 LEU A O 1
ATOM 1444 N N . LYS A 1 190 ? -5.316 1.801 -14.445 1 97.25 190 LYS A N 1
ATOM 1445 C CA . LYS A 1 190 ? -6.555 1.527 -15.172 1 97.25 190 LYS A CA 1
ATOM 1446 C C . LYS A 1 190 ? -7.766 1.649 -14.25 1 97.25 190 LYS A C 1
ATOM 1448 O O . LYS A 1 190 ? -8.766 2.281 -14.609 1 97.25 190 LYS A O 1
ATOM 1453 N N . HIS A 1 191 ? -7.652 1.118 -13.102 1 97.62 191 HIS A N 1
ATOM 1454 C CA . HIS A 1 191 ? -8.836 0.916 -12.281 1 97.62 191 HIS A CA 1
ATOM 1455 C C . HIS A 1 191 ? -8.961 2.002 -11.211 1 97.62 191 HIS A C 1
ATOM 1457 O O . HIS A 1 191 ? -10.016 2.148 -10.586 1 97.62 191 HIS A O 1
ATOM 1463 N N . HIS A 1 192 ? -7.871 2.791 -11.008 1 97.44 192 HIS A N 1
ATOM 1464 C CA . HIS A 1 192 ? -7.879 3.822 -9.969 1 97.44 192 HIS A CA 1
ATOM 1465 C C . HIS A 1 192 ? -8.289 3.246 -8.617 1 97.44 192 HIS A C 1
ATOM 1467 O O . HIS A 1 192 ? -7.652 2.311 -8.125 1 97.44 192 HIS A O 1
ATOM 1473 N N . ASN A 1 193 ? -9.344 3.83 -7.996 1 97.5 193 ASN A N 1
ATOM 1474 C CA . ASN A 1 193 ? -9.766 3.43 -6.656 1 97.5 193 ASN A CA 1
ATOM 1475 C C . ASN A 1 193 ? -10.664 2.197 -6.695 1 97.5 193 ASN A C 1
ATOM 1477 O O . ASN A 1 193 ? -11.125 1.729 -5.652 1 97.5 193 ASN A O 1
ATOM 1481 N N . ARG A 1 194 ? -10.906 1.688 -7.883 1 97.94 194 ARG A N 1
ATOM 1482 C CA . ARG A 1 194 ? -11.914 0.645 -8.047 1 97.94 194 ARG A CA 1
ATOM 1483 C C . ARG A 1 194 ? -11.281 -0.742 -7.973 1 97.94 194 ARG A C 1
ATOM 1485 O O . ARG A 1 194 ? -11.297 -1.488 -8.953 1 97.94 194 ARG A O 1
ATOM 1492 N N . LYS A 1 195 ? -10.82 -1.09 -6.801 1 97.81 195 LYS A N 1
ATOM 1493 C CA . LYS A 1 195 ? -10.18 -2.375 -6.527 1 97.81 195 LYS A CA 1
ATOM 1494 C C . LYS A 1 195 ? -11.133 -3.533 -6.816 1 97.81 195 LYS A C 1
ATOM 1496 O O . LYS A 1 195 ? -10.703 -4.598 -7.266 1 97.81 195 LYS A O 1
ATOM 1501 N N . HIS A 1 196 ? -12.438 -3.328 -6.566 1 98.12 196 HIS A N 1
ATOM 1502 C CA . HIS A 1 196 ? -13.422 -4.383 -6.801 1 98.12 196 HIS A CA 1
ATOM 1503 C C . HIS A 1 196 ? -13.5 -4.742 -8.281 1 98.12 196 HIS A C 1
ATOM 1505 O O . HIS A 1 196 ? -13.672 -5.91 -8.633 1 98.12 196 HIS A O 1
ATOM 1511 N N . GLU A 1 197 ? -13.352 -3.758 -9.148 1 98.44 197 GLU A N 1
ATOM 1512 C CA . GLU A 1 197 ? -13.352 -4.031 -10.586 1 98.44 197 GLU A CA 1
ATOM 1513 C C . GLU A 1 197 ? -12.094 -4.789 -11 1 98.44 197 GLU A C 1
ATOM 1515 O O . GLU A 1 197 ? -12.156 -5.691 -11.844 1 98.44 197 GLU A O 1
ATOM 1520 N N . TYR A 1 198 ? -11 -4.406 -10.445 1 98.56 198 TYR A N 1
ATOM 1521 C CA . TYR A 1 198 ? -9.742 -5.098 -10.68 1 98.56 198 TYR A CA 1
ATOM 1522 C C . TYR A 1 198 ? -9.836 -6.562 -10.266 1 98.56 198 TYR A C 1
ATOM 1524 O O . TYR A 1 198 ? -9.422 -7.453 -11.008 1 98.56 198 TYR A O 1
ATOM 1532 N N . THR A 1 199 ? -10.406 -6.82 -9.109 1 98.56 199 THR A N 1
ATOM 1533 C CA . THR A 1 199 ? -10.547 -8.172 -8.586 1 98.56 199 THR A CA 1
ATOM 1534 C C . THR A 1 199 ? -11.477 -9.008 -9.461 1 98.56 199 THR A C 1
ATOM 1536 O O . THR A 1 199 ? -11.203 -10.18 -9.727 1 98.56 199 THR A O 1
ATOM 1539 N N . ALA A 1 200 ? -12.516 -8.352 -9.906 1 98 200 ALA A N 1
ATOM 1540 C CA . ALA A 1 200 ? -13.43 -9.039 -10.812 1 98 200 ALA A CA 1
ATOM 1541 C C . ALA A 1 200 ? -12.75 -9.375 -12.133 1 98 200 ALA A C 1
ATOM 1543 O O . ALA A 1 200 ? -12.93 -10.469 -12.672 1 98 200 ALA A O 1
ATOM 1544 N N . ALA A 1 201 ? -12.016 -8.469 -12.641 1 97.44 201 ALA A N 1
ATOM 1545 C CA . ALA A 1 201 ? -11.312 -8.641 -13.906 1 97.44 201 ALA A CA 1
ATOM 1546 C C . ALA A 1 201 ? -10.273 -9.758 -13.812 1 97.44 201 ALA A C 1
ATOM 1548 O O . ALA A 1 201 ? -9.984 -10.43 -14.805 1 97.44 201 ALA A O 1
ATOM 1549 N N . PHE A 1 202 ? -9.742 -9.953 -12.688 1 98.12 202 PHE A N 1
ATOM 1550 C CA . PHE A 1 202 ? -8.727 -10.977 -12.43 1 98.12 202 PHE A CA 1
ATOM 1551 C C . PHE A 1 202 ? -9.219 -12.344 -12.875 1 98.12 202 PHE A C 1
ATOM 1553 O O . PHE A 1 202 ? -8.469 -13.109 -13.492 1 98.12 202 PHE A O 1
ATOM 1560 N N . TRP A 1 203 ? -10.422 -12.656 -12.594 1 97.44 203 TRP A N 1
ATOM 1561 C CA . TRP A 1 203 ? -10.969 -13.984 -12.867 1 97.44 203 TRP A CA 1
ATOM 1562 C C . TRP A 1 203 ? -11.117 -14.219 -14.367 1 97.44 203 TRP A C 1
ATOM 1564 O O . TRP A 1 203 ? -11.281 -15.359 -14.805 1 97.44 203 TRP A O 1
ATOM 1574 N N . LEU A 1 204 ? -11.016 -13.117 -15.117 1 96.19 204 LEU A N 1
ATOM 1575 C CA . LEU A 1 204 ? -11.164 -13.227 -16.562 1 96.19 204 LEU A CA 1
ATOM 1576 C C . LEU A 1 204 ? -9.82 -13.484 -17.234 1 96.19 204 LEU A C 1
ATOM 1578 O O . LEU A 1 204 ? -9.766 -13.82 -18.422 1 96.19 204 LEU A O 1
ATOM 1582 N N . ILE A 1 205 ? -8.781 -13.414 -16.453 1 96.62 205 ILE A N 1
ATOM 1583 C CA . ILE A 1 205 ? -7.453 -13.609 -17.031 1 96.62 205 ILE A CA 1
ATOM 1584 C C . ILE A 1 205 ? -6.664 -14.609 -16.188 1 96.62 205 ILE A C 1
ATOM 1586 O O . ILE A 1 205 ? -5.457 -14.789 -16.391 1 96.62 205 ILE A O 1
ATOM 1590 N N . ALA A 1 206 ? -7.223 -15.273 -15.211 1 97.25 206 ALA A N 1
ATOM 1591 C CA . ALA A 1 206 ? -6.566 -16.359 -14.484 1 97.25 206 ALA A CA 1
ATOM 1592 C C . ALA A 1 206 ? -6.285 -17.547 -15.406 1 97.25 206 ALA A C 1
ATOM 1594 O O . ALA A 1 206 ? -7.18 -18.016 -16.109 1 97.25 206 ALA A O 1
ATOM 1595 N N . ASP A 1 207 ? -5.094 -18 -15.398 1 96.56 207 ASP A N 1
ATOM 1596 C CA . ASP A 1 207 ? -4.703 -19.156 -16.203 1 96.56 207 ASP A CA 1
ATOM 1597 C C . ASP A 1 207 ? -4.953 -20.453 -15.461 1 96.56 207 ASP A C 1
ATOM 1599 O O . ASP A 1 207 ? -4.051 -20.984 -14.812 1 96.56 207 ASP A O 1
ATOM 1603 N N . TRP A 1 208 ? -6.074 -21.031 -15.695 1 97 208 TRP A N 1
ATOM 1604 C CA . TRP A 1 208 ? -6.492 -22.188 -14.922 1 97 208 TRP A CA 1
ATOM 1605 C C . TRP A 1 208 ? -5.676 -23.422 -15.312 1 97 208 TRP A C 1
ATOM 1607 O O . TRP A 1 208 ? -5.613 -24.391 -14.555 1 97 208 TRP A O 1
ATOM 1617 N N . SER A 1 209 ? -5.133 -23.375 -16.5 1 95.75 209 SER A N 1
ATOM 1618 C CA . SER A 1 209 ? -4.215 -24.453 -16.844 1 95.75 209 SER A CA 1
ATOM 1619 C C . SER A 1 209 ? -2.959 -24.406 -15.984 1 95.75 209 SER A C 1
ATOM 1621 O O . SER A 1 209 ? -2.525 -25.438 -15.453 1 95.75 209 SER A O 1
ATOM 1623 N N . ALA A 1 210 ? -2.43 -23.234 -15.859 1 96.75 210 ALA A N 1
ATOM 1624 C CA . ALA A 1 210 ? -1.275 -23.078 -14.977 1 96.75 210 ALA A CA 1
ATOM 1625 C C . ALA A 1 210 ? -1.63 -23.422 -13.539 1 96.75 210 ALA A C 1
ATOM 1627 O O . ALA A 1 210 ? -0.854 -24.094 -12.844 1 96.75 210 ALA A O 1
ATOM 1628 N N . VAL A 1 211 ? -2.779 -23.016 -13.07 1 98.19 211 VAL A N 1
ATOM 1629 C CA . VAL A 1 211 ? -3.227 -23.266 -11.703 1 98.19 211 VAL A CA 1
ATOM 1630 C C . VAL A 1 211 ? -3.365 -24.766 -11.477 1 98.19 211 VAL A C 1
ATOM 1632 O O . VAL A 1 211 ? -2.963 -25.281 -10.422 1 98.19 211 VAL A O 1
ATOM 1635 N N . ALA A 1 212 ? -3.896 -25.469 -12.43 1 97.56 212 ALA A N 1
ATOM 1636 C CA . ALA A 1 212 ? -4.031 -26.922 -12.336 1 97.56 212 ALA A CA 1
ATOM 1637 C C . ALA A 1 212 ? -2.664 -27.594 -12.25 1 97.56 212 ALA A C 1
ATOM 1639 O O . ALA A 1 212 ? -2.48 -28.547 -11.484 1 97.56 212 ALA A O 1
ATOM 1640 N N . GLY A 1 213 ? -1.782 -27.078 -13.109 1 97.25 213 GLY A N 1
ATOM 1641 C CA . GLY A 1 213 ? -0.422 -27.594 -13.023 1 97.25 213 GLY A CA 1
ATOM 1642 C C . GLY A 1 213 ? 0.217 -27.359 -11.672 1 97.25 213 GLY A C 1
ATOM 1643 O O . GLY A 1 213 ? 0.848 -28.25 -11.109 1 97.25 213 GLY A O 1
ATOM 1644 N N . ASN A 1 214 ? 0.072 -26.172 -11.156 1 98.19 214 ASN A N 1
ATOM 1645 C CA . ASN A 1 214 ? 0.572 -25.844 -9.82 1 98.19 214 ASN A CA 1
ATOM 1646 C C . ASN A 1 214 ? -0.054 -26.75 -8.758 1 98.19 214 ASN A C 1
ATOM 1648 O O . ASN A 1 214 ? 0.618 -27.156 -7.809 1 98.19 214 ASN A O 1
ATOM 1652 N N . TYR A 1 215 ? -1.373 -26.984 -8.859 1 97.75 215 TYR A N 1
ATOM 1653 C CA . TYR A 1 215 ? -2.074 -27.844 -7.91 1 97.75 215 TYR A CA 1
ATOM 1654 C C . TYR A 1 215 ? -1.476 -29.25 -7.906 1 97.75 215 TYR A C 1
ATOM 1656 O O . TYR A 1 215 ? -1.208 -29.812 -6.84 1 97.75 215 TYR A O 1
ATOM 1664 N N . ALA A 1 216 ? -1.286 -29.812 -9.094 1 96.94 216 ALA A N 1
ATOM 1665 C CA . ALA A 1 216 ? -0.689 -31.141 -9.203 1 96.94 216 ALA A CA 1
ATOM 1666 C C . ALA A 1 216 ? 0.697 -31.188 -8.57 1 96.94 216 ALA A C 1
ATOM 1668 O O . ALA A 1 216 ? 1.029 -32.125 -7.844 1 96.94 216 ALA A O 1
ATOM 1669 N N . ALA A 1 217 ? 1.464 -30.188 -8.852 1 97.62 217 ALA A N 1
ATOM 1670 C CA . ALA A 1 217 ? 2.805 -30.094 -8.281 1 97.62 217 ALA A CA 1
ATOM 1671 C C . ALA A 1 217 ? 2.744 -29.969 -6.758 1 97.62 217 ALA A C 1
ATOM 1673 O O . ALA A 1 217 ? 3.5 -30.625 -6.043 1 97.62 217 ALA A O 1
ATOM 1674 N N . ALA A 1 218 ? 1.878 -29.125 -6.289 1 97.56 218 ALA A N 1
ATOM 1675 C CA . ALA A 1 218 ? 1.754 -28.859 -4.859 1 97.56 218 ALA A CA 1
ATOM 1676 C C . ALA A 1 218 ? 1.365 -30.125 -4.102 1 97.56 218 ALA A C 1
ATOM 1678 O O . ALA A 1 218 ? 1.815 -30.344 -2.973 1 97.56 218 ALA A O 1
ATOM 1679 N N . LYS A 1 219 ? 0.528 -30.922 -4.645 1 94.62 219 LYS A N 1
ATOM 1680 C CA . LYS A 1 219 ? 0.123 -32.188 -4.023 1 94.62 219 LYS A CA 1
ATOM 1681 C C . LYS A 1 219 ? 1.325 -33.094 -3.797 1 94.62 219 LYS A C 1
ATOM 1683 O O . LYS A 1 219 ? 1.312 -33.938 -2.895 1 94.62 219 LYS A O 1
ATOM 1688 N N . GLU A 1 220 ? 2.291 -32.875 -4.645 1 94.62 220 GLU A N 1
ATOM 1689 C CA . GLU A 1 220 ? 3.52 -33.656 -4.52 1 94.62 220 GLU A CA 1
ATOM 1690 C C . GLU A 1 220 ? 4.555 -32.906 -3.672 1 94.62 220 GLU A C 1
ATOM 1692 O O . GLU A 1 220 ? 5.707 -33.344 -3.584 1 94.62 220 GLU A O 1
ATOM 1697 N N . GLY A 1 221 ? 4.195 -31.781 -3.176 1 92.69 221 GLY A N 1
ATOM 1698 C CA . GLY A 1 221 ? 5.082 -30.984 -2.332 1 92.69 221 GLY A CA 1
ATOM 1699 C C . GLY A 1 221 ? 5.988 -30.062 -3.119 1 92.69 221 GLY A C 1
ATOM 1700 O O . GLY A 1 221 ? 6.93 -29.5 -2.566 1 92.69 221 GLY A O 1
ATOM 1701 N N . ARG A 1 222 ? 5.664 -29.906 -4.406 1 95.5 222 ARG A N 1
ATOM 1702 C CA . ARG A 1 222 ? 6.5 -29.047 -5.238 1 95.5 222 ARG A CA 1
ATOM 1703 C C . ARG A 1 222 ? 5.945 -27.625 -5.297 1 95.5 222 ARG A C 1
ATOM 1705 O O . ARG A 1 222 ? 4.727 -27.438 -5.324 1 95.5 222 ARG A O 1
ATOM 1712 N N . VAL A 1 223 ? 6.852 -26.688 -5.332 1 95.94 223 VAL A N 1
ATOM 1713 C CA . VAL A 1 223 ? 6.523 -25.266 -5.309 1 95.94 223 VAL A CA 1
ATOM 1714 C C . VAL A 1 223 ? 7.039 -24.594 -6.578 1 95.94 223 VAL A C 1
ATOM 1716 O O . VAL A 1 223 ? 8.062 -25 -7.129 1 95.94 223 VAL A O 1
ATOM 1719 N N . TYR A 1 224 ? 6.277 -23.641 -7.035 1 96.19 224 TYR A N 1
ATOM 1720 C CA . TYR A 1 224 ? 6.73 -22.828 -8.164 1 96.19 224 TYR A CA 1
ATOM 1721 C C . TYR A 1 224 ? 8.141 -22.297 -7.922 1 96.19 224 TYR A C 1
ATOM 1723 O O . TYR A 1 224 ? 8.453 -21.812 -6.832 1 96.19 224 TYR A O 1
ATOM 1731 N N . SER A 1 225 ? 8.961 -22.438 -8.93 1 93.38 225 SER A N 1
ATOM 1732 C CA . SER A 1 225 ? 10.344 -21.984 -8.82 1 93.38 225 SER A CA 1
ATOM 1733 C C . SER A 1 225 ? 10.547 -20.672 -9.578 1 93.38 225 SER A C 1
ATOM 1735 O O . SER A 1 225 ? 10.336 -20.594 -10.789 1 93.38 225 SER A O 1
ATOM 1737 N N . ALA A 1 226 ? 10.906 -19.672 -8.781 1 89.94 226 ALA A N 1
ATOM 1738 C CA . ALA A 1 226 ? 11.141 -18.359 -9.352 1 89.94 226 ALA A CA 1
ATOM 1739 C C . ALA A 1 226 ? 12.625 -18.094 -9.555 1 89.94 226 ALA A C 1
ATOM 1741 O O . ALA A 1 226 ? 13.445 -18.422 -8.688 1 89.94 226 ALA A O 1
ATOM 1742 N N . MET B 1 1 ? -28.297 7.883 7.934 1 37.69 1 MET B N 1
ATOM 1743 C CA . MET B 1 1 ? -27.969 9.281 8.195 1 37.69 1 MET B CA 1
ATOM 1744 C C . MET B 1 1 ? -27.406 9.953 6.941 1 37.69 1 MET B C 1
ATOM 1746 O O . MET B 1 1 ? -26.875 9.281 6.062 1 37.69 1 MET B O 1
ATOM 1750 N N . ALA B 1 2 ? -27.812 11.031 6.617 1 40.88 2 ALA B N 1
ATOM 1751 C CA . ALA B 1 2 ? -27.656 11.766 5.363 1 40.88 2 ALA B CA 1
ATOM 1752 C C . ALA B 1 2 ? -26.172 11.992 5.055 1 40.88 2 ALA B C 1
ATOM 1754 O O . ALA B 1 2 ? -25.406 12.406 5.926 1 40.88 2 ALA B O 1
ATOM 1755 N N . SER B 1 3 ? -25.453 11.211 4.113 1 53.41 3 SER B N 1
ATOM 1756 C CA . SER B 1 3 ? -24.062 11.227 3.65 1 53.41 3 SER B CA 1
ATOM 1757 C C . SER B 1 3 ? -23.594 12.648 3.379 1 53.41 3 SER B C 1
ATOM 1759 O O . SER B 1 3 ? -24.094 13.312 2.473 1 53.41 3 SER B O 1
ATOM 1761 N N . SER B 1 4 ? -23.234 13.445 4.445 1 66.25 4 SER B N 1
ATOM 1762 C CA . SER B 1 4 ? -22.719 14.789 4.25 1 66.25 4 SER B CA 1
ATOM 1763 C C . SER B 1 4 ? -21.562 14.797 3.248 1 66.25 4 SER B C 1
ATOM 1765 O O . SER B 1 4 ? -20.75 13.875 3.223 1 66.25 4 SER B O 1
ATOM 1767 N N . PRO B 1 5 ? -21.688 15.633 2.359 1 80 5 PRO B N 1
ATOM 1768 C CA . PRO B 1 5 ? -20.609 15.797 1.386 1 80 5 PRO B CA 1
ATOM 1769 C C . PRO B 1 5 ? -19.266 16.062 2.045 1 80 5 PRO B C 1
ATOM 1771 O O . PRO B 1 5 ? -19.203 16.531 3.186 1 80 5 PRO B O 1
ATOM 1774 N N . ILE B 1 6 ? -18.266 15.547 1.411 1 91.81 6 ILE B N 1
ATOM 1775 C CA . ILE B 1 6 ? -16.906 15.789 1.89 1 91.81 6 ILE B CA 1
ATOM 1776 C C . ILE B 1 6 ? -16.609 17.281 1.839 1 91.81 6 ILE B C 1
ATOM 1778 O O . ILE B 1 6 ? -17.031 17.984 0.914 1 91.81 6 ILE B O 1
ATOM 1782 N N . LYS B 1 7 ? -15.945 17.797 2.855 1 92.12 7 LYS B N 1
ATOM 1783 C CA . LYS B 1 7 ? -15.492 19.188 2.861 1 92.12 7 LYS B CA 1
ATOM 1784 C C . LYS B 1 7 ? -14.625 19.484 1.643 1 92.12 7 LYS B C 1
ATOM 1786 O O . LYS B 1 7 ? -13.711 18.734 1.32 1 92.12 7 LYS B O 1
ATOM 1791 N N . PRO B 1 8 ? -14.953 20.594 0.991 1 94 8 PRO B N 1
ATOM 1792 C CA . PRO B 1 8 ? -14.094 20.938 -0.145 1 94 8 PRO B CA 1
ATOM 1793 C C . PRO B 1 8 ? -12.672 21.297 0.277 1 94 8 PRO B C 1
ATOM 1795 O O . PRO B 1 8 ? -12.453 21.75 1.404 1 94 8 PRO B O 1
ATOM 1798 N N . LEU B 1 9 ? -11.781 21.047 -0.609 1 94.06 9 LEU B N 1
ATOM 1799 C CA . LEU B 1 9 ? -10.414 21.516 -0.365 1 94.06 9 LEU B CA 1
ATOM 1800 C C . LEU B 1 9 ? -10.344 23.031 -0.403 1 94.06 9 LEU B C 1
ATOM 1802 O O . LEU B 1 9 ? -11.172 23.688 -1.039 1 94.06 9 LEU B O 1
ATOM 1806 N N . PRO B 1 10 ? -9.422 23.578 0.265 1 90.06 10 PRO B N 1
ATOM 1807 C CA . PRO B 1 10 ? -9.281 25.031 0.242 1 90.06 10 PRO B CA 1
ATOM 1808 C C . PRO B 1 10 ? -8.688 25.547 -1.067 1 90.06 10 PRO B C 1
ATOM 1810 O O . PRO B 1 10 ? -8.492 26.75 -1.227 1 90.06 10 PRO B O 1
ATOM 1813 N N . TYR B 1 11 ? -8.352 24.734 -2.02 1 92.75 11 TYR B N 1
ATOM 1814 C CA . TYR B 1 11 ? -7.824 25.062 -3.34 1 92.75 11 TYR B CA 1
ATOM 1815 C C . TYR B 1 11 ? -8.375 24.109 -4.398 1 92.75 11 TYR B C 1
ATOM 1817 O O . TYR B 1 11 ? -8.922 23.047 -4.07 1 92.75 11 TYR B O 1
ATOM 1825 N N . ALA B 1 12 ? -8.242 24.531 -5.621 1 93.56 12 ALA B N 1
ATOM 1826 C CA . ALA B 1 12 ? -8.727 23.719 -6.727 1 93.56 12 ALA B CA 1
ATOM 1827 C C . ALA B 1 12 ? -7.926 22.422 -6.84 1 93.56 12 ALA B C 1
ATOM 1829 O O . ALA B 1 12 ? -6.773 22.359 -6.41 1 93.56 12 ALA B O 1
ATOM 1830 N N . HIS B 1 13 ? -8.516 21.453 -7.5 1 95 13 HIS B N 1
ATOM 1831 C CA . HIS B 1 13 ? -7.855 20.156 -7.633 1 95 13 HIS B CA 1
ATOM 1832 C C . HIS B 1 13 ? -6.598 20.266 -8.484 1 95 13 HIS B C 1
ATOM 1834 O O . HIS B 1 13 ? -5.711 19.422 -8.406 1 95 13 HIS B O 1
ATOM 1840 N N . TYR B 1 14 ? -6.477 21.266 -9.297 1 95.12 14 TYR B N 1
ATOM 1841 C CA . TYR B 1 14 ? -5.309 21.406 -10.156 1 95.12 14 TYR B CA 1
ATOM 1842 C C . TYR B 1 14 ? -4.25 22.281 -9.508 1 95.12 14 TYR B C 1
ATOM 1844 O O . TYR B 1 14 ? -3.201 22.547 -10.094 1 95.12 14 TYR B O 1
ATOM 1852 N N . ALA B 1 15 ? -4.5 22.781 -8.32 1 94.12 15 ALA B N 1
ATOM 1853 C CA . ALA B 1 15 ? -3.658 23.781 -7.668 1 94.12 15 ALA B CA 1
ATOM 1854 C C . ALA B 1 15 ? -2.256 23.234 -7.41 1 94.12 15 ALA B C 1
ATOM 1856 O O . ALA B 1 15 ? -1.287 23.984 -7.359 1 94.12 15 ALA B O 1
ATOM 1857 N N . LEU B 1 16 ? -2.141 21.906 -7.281 1 95.75 16 LEU B N 1
ATOM 1858 C CA . LEU B 1 16 ? -0.866 21.312 -6.887 1 95.75 16 LEU B CA 1
ATOM 1859 C C . LEU B 1 16 ? -0.041 20.938 -8.109 1 95.75 16 LEU B C 1
ATOM 1861 O O . LEU B 1 16 ? 1.063 20.406 -7.977 1 95.75 16 LEU B O 1
ATOM 1865 N N . GLU B 1 17 ? -0.558 21.234 -9.258 1 94.5 17 GLU B N 1
ATOM 1866 C CA . GLU B 1 17 ? 0.165 20.953 -10.492 1 94.5 17 GLU B CA 1
ATOM 1867 C C . GLU B 1 17 ? 1.395 21.844 -10.633 1 94.5 17 GLU B C 1
ATOM 1869 O O . GLU B 1 17 ? 1.4 22.969 -10.156 1 94.5 17 GLU B O 1
ATOM 1874 N N . PRO B 1 18 ? 2.418 21.297 -11.258 1 94.94 18 PRO B N 1
ATOM 1875 C CA . PRO B 1 18 ? 2.506 20 -11.953 1 94.94 18 PRO B CA 1
ATOM 1876 C C . PRO B 1 18 ? 2.998 18.875 -11.047 1 94.94 18 PRO B C 1
ATOM 1878 O O . PRO B 1 18 ? 3.342 17.797 -11.523 1 94.94 18 PRO B O 1
ATOM 1881 N N . HIS B 1 19 ? 3.068 19.094 -9.781 1 95.81 19 HIS B N 1
ATOM 1882 C CA . HIS B 1 19 ? 3.756 18.172 -8.891 1 95.81 19 HIS B CA 1
ATOM 1883 C C . HIS B 1 19 ? 2.842 17.016 -8.469 1 95.81 19 HIS B C 1
ATOM 1885 O O . HIS B 1 19 ? 3.297 15.891 -8.305 1 95.81 19 HIS B O 1
ATOM 1891 N N . ILE B 1 20 ? 1.555 17.25 -8.289 1 97.06 20 ILE B N 1
ATOM 1892 C CA . ILE B 1 20 ? 0.471 16.281 -8.211 1 97.06 20 ILE B CA 1
ATOM 1893 C C . ILE B 1 20 ? -0.644 16.672 -9.18 1 97.06 20 ILE B C 1
ATOM 1895 O O . ILE B 1 20 ? -1.123 17.812 -9.156 1 97.06 20 ILE B O 1
ATOM 1899 N N . ASP B 1 21 ? -1.019 15.789 -10.039 1 97.5 21 ASP B N 1
ATOM 1900 C CA . ASP B 1 21 ? -1.96 16.141 -11.094 1 97.5 21 ASP B CA 1
ATOM 1901 C C . ASP B 1 21 ? -3.387 16.219 -10.562 1 97.5 21 ASP B C 1
ATOM 1903 O O . ASP B 1 21 ? -3.713 15.586 -9.555 1 97.5 21 ASP B O 1
ATOM 1907 N N . ALA B 1 22 ? -4.211 16.938 -11.281 1 97.31 22 ALA B N 1
ATOM 1908 C CA . ALA B 1 22 ? -5.582 17.219 -10.875 1 97.31 22 ALA B CA 1
ATOM 1909 C C . ALA B 1 22 ? -6.379 15.93 -10.703 1 97.31 22 ALA B C 1
ATOM 1911 O O . ALA B 1 22 ? -7.207 15.82 -9.789 1 97.31 22 ALA B O 1
ATOM 1912 N N . LEU B 1 23 ? -6.184 14.992 -11.57 1 98.38 23 LEU B N 1
ATOM 1913 C CA . LEU B 1 23 ? -6.918 13.734 -11.484 1 98.38 23 LEU B CA 1
ATOM 1914 C C . LEU B 1 23 ? -6.578 13 -10.195 1 98.38 23 LEU B C 1
ATOM 1916 O O . LEU B 1 23 ? -7.465 12.461 -9.523 1 98.38 23 LEU B O 1
ATOM 1920 N N . THR B 1 24 ? -5.277 12.93 -9.828 1 98.62 24 THR B N 1
ATOM 1921 C CA . THR B 1 24 ? -4.848 12.305 -8.578 1 98.62 24 THR B CA 1
ATOM 1922 C C . THR B 1 24 ? -5.535 12.969 -7.383 1 98.62 24 THR B C 1
ATOM 1924 O O . THR B 1 24 ? -6.082 12.289 -6.516 1 98.62 24 THR B O 1
ATOM 1927 N N . VAL B 1 25 ? -5.543 14.281 -7.348 1 98.25 25 VAL B N 1
ATOM 1928 C CA . VAL B 1 25 ? -6.137 15.008 -6.23 1 98.25 25 VAL B CA 1
ATOM 1929 C C . VAL B 1 25 ? -7.637 14.727 -6.176 1 98.25 25 VAL B C 1
ATOM 1931 O O . VAL B 1 25 ? -8.188 14.469 -5.102 1 98.25 25 VAL B O 1
ATOM 1934 N N . ASN B 1 26 ? -8.273 14.766 -7.289 1 98.31 26 ASN B N 1
ATOM 1935 C CA . ASN B 1 26 ? -9.711 14.547 -7.348 1 98.31 26 ASN B CA 1
ATOM 1936 C C . ASN B 1 26 ? -10.094 13.164 -6.836 1 98.31 26 ASN B C 1
ATOM 1938 O O . ASN B 1 26 ? -10.922 13.039 -5.93 1 98.31 26 ASN B O 1
ATOM 1942 N N . ILE B 1 27 ? -9.5 12.109 -7.352 1 98.5 27 ILE B N 1
ATOM 1943 C CA . ILE B 1 27 ? -9.828 10.742 -6.953 1 98.5 27 ILE B CA 1
ATOM 1944 C C . ILE B 1 27 ? -9.438 10.523 -5.492 1 98.5 27 ILE B C 1
ATOM 1946 O O . ILE B 1 27 ? -10.188 9.914 -4.727 1 98.5 27 ILE B O 1
ATOM 1950 N N . HIS B 1 28 ? -8.266 11.031 -5.16 1 98.69 28 HIS B N 1
ATOM 1951 C CA . HIS B 1 28 ? -7.738 10.914 -3.809 1 98.69 28 HIS B CA 1
ATOM 1952 C C . HIS B 1 28 ? -8.688 11.539 -2.789 1 98.69 28 HIS B C 1
ATOM 1954 O O . HIS B 1 28 ? -8.992 10.922 -1.762 1 98.69 28 HIS B O 1
ATOM 1960 N N . HIS B 1 29 ? -9.211 12.672 -3.068 1 98.25 29 HIS B N 1
ATOM 1961 C CA . HIS B 1 29 ? -10.094 13.422 -2.184 1 98.25 29 HIS B CA 1
ATOM 1962 C C . HIS B 1 29 ? -11.523 12.906 -2.264 1 98.25 29 HIS B C 1
ATOM 1964 O O . HIS B 1 29 ? -12.094 12.469 -1.258 1 98.25 29 HIS B O 1
ATOM 1970 N N . THR B 1 30 ? -12.094 12.758 -3.398 1 97.75 30 THR B N 1
ATOM 1971 C CA . THR B 1 30 ? -13.531 12.555 -3.539 1 97.75 30 THR B CA 1
ATOM 1972 C C . THR B 1 30 ? -13.875 11.062 -3.535 1 97.75 30 THR B C 1
ATOM 1974 O O . THR B 1 30 ? -15.031 10.688 -3.357 1 97.75 30 THR B O 1
ATOM 1977 N N . LYS B 1 31 ? -12.914 10.211 -3.791 1 97.81 31 LYS B N 1
ATOM 1978 C CA . LYS B 1 31 ? -13.188 8.781 -3.781 1 97.81 31 LYS B CA 1
ATOM 1979 C C . LYS B 1 31 ? -12.531 8.102 -2.58 1 97.81 31 LYS B C 1
ATOM 1981 O O . LYS B 1 31 ? -13.227 7.582 -1.702 1 97.81 31 LYS B O 1
ATOM 1986 N N . HIS B 1 32 ? -11.219 8.195 -2.426 1 98.19 32 HIS B N 1
ATOM 1987 C CA . HIS B 1 32 ? -10.539 7.516 -1.328 1 98.19 32 HIS B CA 1
ATOM 1988 C C . HIS B 1 32 ? -10.945 8.102 0.019 1 98.19 32 HIS B C 1
ATOM 1990 O O . HIS B 1 32 ? -11.5 7.398 0.865 1 98.19 32 HIS B O 1
ATOM 1996 N N . GLN B 1 33 ? -10.695 9.422 0.217 1 98.12 33 GLN B N 1
ATOM 1997 C CA . GLN B 1 33 ? -11.023 10 1.518 1 98.12 33 GLN B CA 1
ATOM 1998 C C . GLN B 1 33 ? -12.516 9.891 1.811 1 98.12 33 GLN B C 1
ATOM 2000 O O . GLN B 1 33 ? -12.914 9.602 2.941 1 98.12 33 GLN B O 1
ATOM 2005 N N . MET B 1 34 ? -13.328 10.117 0.796 1 97.81 34 MET B N 1
ATOM 2006 C CA . MET B 1 34 ? -14.773 10.008 0.992 1 97.81 34 MET B CA 1
ATOM 2007 C C . MET B 1 34 ? -15.148 8.609 1.474 1 97.81 34 MET B C 1
ATOM 2009 O O . MET B 1 34 ? -16.016 8.461 2.34 1 97.81 34 MET B O 1
ATOM 2013 N N . ALA B 1 35 ? -14.555 7.574 0.904 1 96.69 35 ALA B N 1
ATOM 2014 C CA . ALA B 1 35 ? -14.828 6.207 1.334 1 96.69 35 ALA B CA 1
ATOM 2015 C C . ALA B 1 35 ? -14.461 6.008 2.803 1 96.69 35 ALA B C 1
ATOM 2017 O O . ALA B 1 35 ? -15.172 5.32 3.539 1 96.69 35 ALA B O 1
ATOM 2018 N N . PHE B 1 36 ? -13.375 6.609 3.273 1 97.44 36 PHE B N 1
ATOM 2019 C CA . PHE B 1 36 ? -12.945 6.492 4.66 1 97.44 36 PHE B CA 1
ATOM 2020 C C . PHE B 1 36 ? -13.906 7.219 5.59 1 97.44 36 PHE B C 1
ATOM 2022 O O . PHE B 1 36 ? -14.195 6.746 6.691 1 97.44 36 PHE B O 1
ATOM 2029 N N . ILE B 1 37 ? -14.352 8.391 5.137 1 97.69 37 ILE B N 1
ATOM 2030 C CA . ILE B 1 37 ? -15.328 9.148 5.91 1 97.69 37 ILE B CA 1
ATOM 2031 C C . ILE B 1 37 ? -16.594 8.32 6.082 1 97.69 37 ILE B C 1
ATOM 2033 O O . ILE B 1 37 ? -17.141 8.227 7.188 1 97.69 37 ILE B O 1
ATOM 2037 N N . ASN B 1 38 ? -17.078 7.723 4.977 1 97.38 38 ASN B N 1
ATOM 2038 C CA . ASN B 1 38 ? -18.281 6.883 5.035 1 97.38 38 ASN B CA 1
ATOM 2039 C C . ASN B 1 38 ? -18.062 5.68 5.949 1 97.38 38 ASN B C 1
ATOM 2041 O O . ASN B 1 38 ? -18.969 5.316 6.715 1 97.38 38 ASN B O 1
ATOM 2045 N N . GLU B 1 39 ? -16.938 5.098 5.844 1 97.12 39 GLU B N 1
ATOM 2046 C CA . GLU B 1 39 ? -16.625 3.961 6.707 1 97.12 39 GLU B CA 1
ATOM 2047 C C . GLU B 1 39 ? -16.625 4.367 8.18 1 97.12 39 GLU B C 1
ATOM 2049 O O . GLU B 1 39 ? -17.172 3.652 9.023 1 97.12 39 GLU B O 1
ATOM 2054 N N . LEU B 1 40 ? -16.031 5.484 8.492 1 97.69 40 LEU B N 1
ATOM 2055 C CA . LEU B 1 40 ? -15.984 5.965 9.875 1 97.69 40 LEU B CA 1
ATOM 2056 C C . LEU B 1 40 ? -17.391 6.234 10.398 1 97.69 40 LEU B C 1
ATOM 2058 O O . LEU B 1 40 ? -17.703 5.906 11.539 1 97.69 40 LEU B O 1
ATOM 2062 N N . ARG B 1 41 ? -18.203 6.828 9.555 1 96.81 41 ARG B N 1
ATOM 2063 C CA . ARG B 1 41 ? -19.594 7.078 9.922 1 96.81 41 ARG B CA 1
ATOM 2064 C C . ARG B 1 41 ? -20.312 5.777 10.273 1 96.81 41 ARG B C 1
ATOM 2066 O O . ARG B 1 41 ? -21.031 5.711 11.266 1 96.81 41 ARG B O 1
ATOM 2073 N N . ALA B 1 42 ? -20.109 4.727 9.484 1 97.38 42 ALA B N 1
ATOM 2074 C CA . ALA B 1 42 ? -20.734 3.428 9.742 1 97.38 42 ALA B CA 1
ATOM 2075 C C . ALA B 1 42 ? -20.25 2.84 11.062 1 97.38 42 ALA B C 1
ATOM 2077 O O . ALA B 1 42 ? -21.031 2.283 11.828 1 97.38 42 ALA B O 1
ATOM 2078 N N . VAL B 1 43 ? -18.953 2.953 11.32 1 98.06 43 VAL B N 1
ATOM 2079 C CA . VAL B 1 43 ? -18.375 2.441 12.562 1 98.06 43 VAL B CA 1
ATOM 2080 C C . VAL B 1 43 ? -18.969 3.182 13.758 1 98.06 43 VAL B C 1
ATOM 2082 O O . VAL B 1 43 ? -19.297 2.568 14.773 1 98.06 43 VAL B O 1
ATOM 2085 N N . ILE B 1 44 ? -19.094 4.48 13.648 1 97.5 44 ILE B N 1
ATOM 2086 C CA . ILE B 1 44 ? -19.641 5.293 14.727 1 97.5 44 ILE B CA 1
ATOM 2087 C C . ILE B 1 44 ? -21.094 4.883 15.008 1 97.5 44 ILE B C 1
ATOM 2089 O O . ILE B 1 44 ? -21.516 4.836 16.156 1 97.5 44 ILE B O 1
ATOM 2093 N N . GLU B 1 45 ? -21.844 4.555 13.977 1 96.94 45 GLU B N 1
ATOM 2094 C CA . GLU B 1 45 ? -23.219 4.098 14.125 1 96.94 45 GLU B CA 1
ATOM 2095 C C . GLU B 1 45 ? -23.281 2.766 14.867 1 96.94 45 GLU B C 1
ATOM 2097 O O . GLU B 1 45 ? -24.188 2.539 15.664 1 96.94 45 GLU B O 1
ATOM 2102 N N . GLU B 1 46 ? -22.344 1.983 14.641 1 97.62 46 GLU B N 1
ATOM 2103 C CA . GLU B 1 46 ? -22.328 0.646 15.227 1 97.62 46 GLU B CA 1
ATOM 2104 C C . GLU B 1 46 ? -21.781 0.676 16.656 1 97.62 46 GLU B C 1
ATOM 2106 O O . GLU B 1 46 ? -22.016 -0.253 17.422 1 97.62 46 GLU B O 1
ATOM 2111 N N . HIS B 1 47 ? -21.062 1.718 16.969 1 97.81 47 HIS B N 1
ATOM 2112 C CA . HIS B 1 47 ? -20.422 1.829 18.281 1 97.81 47 HIS B CA 1
ATOM 2113 C C . HIS B 1 47 ? -20.766 3.152 18.953 1 97.81 47 HIS B C 1
ATOM 2115 O O . HIS B 1 47 ? -20.016 4.121 18.844 1 97.81 47 HIS B O 1
ATOM 2121 N N . PRO B 1 48 ? -21.766 3.166 19.734 1 94.81 48 PRO B N 1
ATOM 2122 C CA . PRO B 1 48 ? -22.297 4.41 20.297 1 94.81 48 PRO B CA 1
ATOM 2123 C C . PRO B 1 48 ? -21.297 5.152 21.172 1 94.81 48 PRO B C 1
ATOM 2125 O O . PRO B 1 48 ? -21.406 6.371 21.344 1 94.81 48 PRO B O 1
ATOM 2128 N N . GLU B 1 49 ? -20.328 4.473 21.672 1 95.75 49 GLU B N 1
ATOM 2129 C CA . GLU B 1 49 ? -19.328 5.121 22.5 1 95.75 49 GLU B CA 1
ATOM 2130 C C . GLU B 1 49 ? -18.469 6.082 21.688 1 95.75 49 GLU B C 1
ATOM 2132 O O . GLU B 1 49 ? -17.734 6.902 22.25 1 95.75 49 GLU B O 1
ATOM 2137 N N . LEU B 1 50 ? -18.562 5.992 20.422 1 97.75 50 LEU B N 1
ATOM 2138 C CA . LEU B 1 50 ? -17.797 6.871 19.547 1 97.75 50 LEU B CA 1
ATOM 2139 C C . LEU B 1 50 ? -18.594 8.109 19.188 1 97.75 50 LEU B C 1
ATOM 2141 O O . LEU B 1 50 ? -18.078 9.039 18.562 1 97.75 50 LEU B O 1
ATOM 2145 N N . ARG B 1 51 ? -19.828 8.148 19.547 1 96.31 51 ARG B N 1
ATOM 2146 C CA . ARG B 1 51 ? -20.703 9.25 19.141 1 96.31 51 ARG B CA 1
ATOM 2147 C C . ARG B 1 51 ? -20.172 10.586 19.656 1 96.31 51 ARG B C 1
ATOM 2149 O O . ARG B 1 51 ? -19.766 10.688 20.812 1 96.31 51 ARG B O 1
ATOM 2156 N N . GLY B 1 52 ? -20.156 11.578 18.75 1 95.06 52 GLY B N 1
ATOM 2157 C CA . GLY B 1 52 ? -19.734 12.922 19.125 1 95.06 52 GLY B CA 1
ATOM 2158 C C . GLY B 1 52 ? -18.234 13.133 18.969 1 95.06 52 GLY B C 1
ATOM 2159 O O . GLY B 1 52 ? -17.75 14.258 19.109 1 95.06 52 GLY B O 1
ATOM 2160 N N . LEU B 1 53 ? -17.547 12.094 18.766 1 96.19 53 LEU B N 1
ATOM 2161 C CA . LEU B 1 53 ? -16.109 12.219 18.609 1 96.19 53 LEU B CA 1
ATOM 2162 C C . LEU B 1 53 ? -15.742 12.398 17.141 1 96.19 53 LEU B C 1
ATOM 2164 O O . LEU B 1 53 ? -16.312 11.734 16.266 1 96.19 53 LEU B O 1
ATOM 2168 N N . ASP B 1 54 ? -14.859 13.32 16.859 1 96.38 54 ASP B N 1
ATOM 2169 C CA . ASP B 1 54 ? -14.312 13.43 15.516 1 96.38 54 ASP B CA 1
ATOM 2170 C C . ASP B 1 54 ? -13.07 12.562 15.352 1 96.38 54 ASP B C 1
ATOM 2172 O O . ASP B 1 54 ? -12.648 11.883 16.297 1 96.38 54 ASP B O 1
ATOM 2176 N N . ALA B 1 55 ? -12.508 12.508 14.203 1 97.94 55 ALA B N 1
ATOM 2177 C CA . ALA B 1 55 ? -11.383 11.625 13.898 1 97.94 55 ALA B CA 1
ATOM 2178 C C . ALA B 1 55 ? -10.195 11.922 14.797 1 97.94 55 ALA B C 1
ATOM 2180 O O . ALA B 1 55 ? -9.484 11.008 15.227 1 97.94 55 ALA B O 1
ATOM 2181 N N . THR B 1 56 ? -9.938 13.227 15.047 1 98.25 56 THR B N 1
ATOM 2182 C CA . THR B 1 56 ? -8.836 13.625 15.922 1 98.25 56 THR B CA 1
ATOM 2183 C C . THR B 1 56 ? -9.008 13.016 17.312 1 98.25 56 THR B C 1
ATOM 2185 O O . THR B 1 56 ? -8.086 12.398 17.844 1 98.25 56 THR B O 1
ATOM 2188 N N . ALA B 1 57 ? -10.188 13.188 17.828 1 97.88 57 ALA B N 1
ATOM 2189 C CA . ALA B 1 57 ? -10.477 12.68 19.172 1 97.88 57 ALA B CA 1
ATOM 2190 C C . ALA B 1 57 ? -10.367 11.164 19.219 1 97.88 57 ALA B C 1
ATOM 2192 O O . ALA B 1 57 ? -9.859 10.602 20.188 1 97.88 57 ALA B O 1
ATOM 2193 N N . ILE B 1 58 ? -10.844 10.523 18.203 1 98.5 58 ILE B N 1
ATOM 2194 C CA . ILE B 1 58 ? -10.812 9.07 18.156 1 98.5 58 ILE B CA 1
ATOM 2195 C C . ILE B 1 58 ? -9.359 8.586 18.109 1 98.5 58 ILE B C 1
ATOM 2197 O O . ILE B 1 58 ? -8.969 7.691 18.859 1 98.5 58 ILE B O 1
ATOM 2201 N N . CYS B 1 59 ? -8.516 9.125 17.25 1 98.44 59 CYS B N 1
ATOM 2202 C CA . CYS B 1 59 ? -7.113 8.742 17.141 1 98.44 59 CYS B CA 1
ATOM 2203 C C . CYS B 1 59 ? -6.402 8.93 18.484 1 98.44 59 CYS B C 1
ATOM 2205 O O . CYS B 1 59 ? -5.676 8.039 18.938 1 98.44 59 CYS B O 1
ATOM 2207 N N . LYS B 1 60 ? -6.676 10.062 19.125 1 97.5 60 LYS B N 1
ATOM 2208 C CA . LYS B 1 60 ? -6.059 10.336 20.422 1 97.5 60 LYS B CA 1
ATOM 2209 C C . LYS B 1 60 ? -6.52 9.328 21.484 1 97.5 60 LYS B C 1
ATOM 2211 O O . LYS B 1 60 ? -5.73 8.898 22.312 1 97.5 60 LYS B O 1
ATOM 2216 N N . ALA B 1 61 ? -7.785 9.023 21.406 1 97.62 61 ALA B N 1
ATOM 2217 C CA . ALA B 1 61 ? -8.336 8.086 22.375 1 97.62 61 ALA B CA 1
ATOM 2218 C C . ALA B 1 61 ? -7.73 6.695 22.203 1 97.62 61 ALA B C 1
ATOM 2220 O O . ALA B 1 61 ? -7.5 5.984 23.188 1 97.62 61 ALA B O 1
ATOM 2221 N N . ILE B 1 62 ? -7.492 6.309 21.016 1 97.69 62 ILE B N 1
ATOM 2222 C CA . ILE B 1 62 ? -6.84 5.031 20.734 1 97.69 62 ILE B CA 1
ATOM 2223 C C . ILE B 1 62 ? -5.418 5.051 21.297 1 97.69 62 ILE B C 1
ATOM 2225 O O . ILE B 1 62 ? -5.004 4.109 21.984 1 97.69 62 ILE B O 1
ATOM 2229 N N . GLY B 1 63 ? -4.727 6.094 21.125 1 96.44 63 GLY B N 1
ATOM 2230 C CA . GLY B 1 63 ? -3.355 6.219 21.594 1 96.44 63 GLY B CA 1
ATOM 2231 C C . GLY B 1 63 ? -3.238 6.219 23.109 1 96.44 63 GLY B C 1
ATOM 2232 O O . GLY B 1 63 ? -2.287 5.668 23.656 1 96.44 63 GLY B O 1
ATOM 2233 N N . SER B 1 64 ? -4.203 6.859 23.766 1 95.31 64 SER B N 1
ATOM 2234 C CA . SER B 1 64 ? -4.152 7 25.219 1 95.31 64 SER B CA 1
ATOM 2235 C C . SER B 1 64 ? -4.691 5.75 25.906 1 95.31 64 SER B C 1
ATOM 2237 O O . SER B 1 64 ? -4.582 5.617 27.125 1 95.31 64 SER B O 1
ATOM 2239 N N . GLY B 1 65 ? -5.34 4.902 25.125 1 95.38 65 GLY B N 1
ATOM 2240 C CA . GLY B 1 65 ? -5.941 3.715 25.719 1 95.38 65 GLY B CA 1
ATOM 2241 C C . GLY B 1 65 ? -7.328 3.965 26.281 1 95.38 65 GLY B C 1
ATOM 2242 O O . GLY B 1 65 ? -7.93 3.074 26.875 1 95.38 65 GLY B O 1
ATOM 2243 N N . ARG B 1 66 ? -7.859 5.105 26.078 1 95.75 66 ARG B N 1
ATOM 2244 C CA . ARG B 1 66 ? -9.203 5.418 26.562 1 95.75 66 ARG B CA 1
ATOM 2245 C C . ARG B 1 66 ? -10.258 4.719 25.703 1 95.75 66 ARG B C 1
ATOM 2247 O O . ARG B 1 66 ? -11.383 4.48 26.172 1 95.75 66 ARG B O 1
ATOM 2254 N N . LEU B 1 67 ? -9.977 4.539 24.469 1 96.62 67 LEU B N 1
ATOM 2255 C CA . LEU B 1 67 ? -10.797 3.713 23.578 1 96.62 67 LEU B CA 1
ATOM 2256 C C . LEU B 1 67 ? -10.125 2.367 23.328 1 96.62 67 LEU B C 1
ATOM 2258 O O . LEU B 1 67 ? -8.992 2.316 22.844 1 96.62 67 LE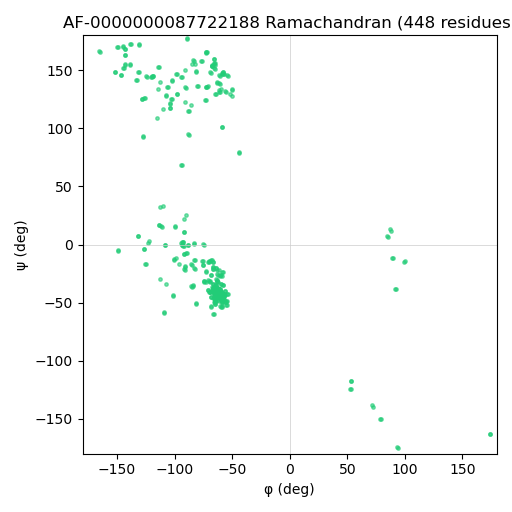U B O 1
ATOM 2262 N N . THR B 1 68 ? -10.805 1.33 23.672 1 95.5 68 THR B N 1
ATOM 2263 C CA . THR B 1 68 ? -10.25 -0.013 23.547 1 95.5 68 THR B CA 1
ATOM 2264 C C . THR B 1 68 ? -11.281 -0.982 23 1 95.5 68 THR B C 1
ATOM 2266 O O . THR B 1 68 ? -12.414 -0.586 22.688 1 95.5 68 THR B O 1
ATOM 2269 N N . GLY B 1 69 ? -10.82 -2.213 22.703 1 96.62 69 GLY B N 1
ATOM 2270 C CA . GLY B 1 69 ? -11.734 -3.27 22.297 1 96.62 69 GLY B CA 1
ATOM 2271 C C . GLY B 1 69 ? -12.18 -3.164 20.859 1 96.62 69 GLY B C 1
ATOM 2272 O O . GLY B 1 69 ? -11.414 -2.701 20 1 96.62 69 GLY B O 1
ATOM 2273 N N . LYS B 1 70 ? -13.336 -3.623 20.594 1 97.31 70 LYS B N 1
ATOM 2274 C CA . LYS B 1 70 ? -13.844 -3.764 19.234 1 97.31 70 LYS B CA 1
ATOM 2275 C C . LYS B 1 70 ? -14.039 -2.4 18.578 1 97.31 70 LYS B C 1
ATOM 2277 O O . LYS B 1 70 ? -13.812 -2.25 17.375 1 97.31 70 LYS B O 1
ATOM 2282 N N . ALA B 1 71 ? -14.484 -1.456 19.391 1 97.81 71 ALA B N 1
ATOM 2283 C CA . ALA B 1 71 ? -14.695 -0.113 18.859 1 97.81 71 ALA B CA 1
ATOM 2284 C C . ALA B 1 71 ? -13.383 0.504 18.391 1 97.81 71 ALA B C 1
ATOM 2286 O O . ALA B 1 71 ? -13.32 1.115 17.312 1 97.81 71 ALA B O 1
ATOM 2287 N N . ALA B 1 72 ? -12.344 0.359 19.203 1 98.19 72 ALA B N 1
ATOM 2288 C CA . ALA B 1 72 ? -11.031 0.88 18.844 1 98.19 72 ALA B CA 1
ATOM 2289 C C . ALA B 1 72 ? -10.5 0.201 17.594 1 98.19 72 ALA B C 1
ATOM 2291 O O . ALA B 1 72 ? -9.984 0.867 16.688 1 98.19 72 ALA B O 1
ATOM 2292 N N . GLU B 1 73 ? -10.703 -1.088 17.578 1 97.88 73 GLU B N 1
ATOM 2293 C CA . GLU B 1 73 ? -10.234 -1.864 16.438 1 97.88 73 GLU B CA 1
ATOM 2294 C C . GLU B 1 73 ? -10.953 -1.445 15.148 1 97.88 73 GLU B C 1
ATOM 2296 O O . GLU B 1 73 ? -10.312 -1.26 14.109 1 97.88 73 GLU B O 1
ATOM 2301 N N . ALA B 1 74 ? -12.211 -1.282 15.234 1 98.06 74 ALA B N 1
ATOM 2302 C CA . ALA B 1 74 ? -13.016 -0.951 14.062 1 98.06 74 ALA B CA 1
ATOM 2303 C C . ALA B 1 74 ? -12.758 0.479 13.602 1 98.06 74 ALA B C 1
ATOM 2305 O O . ALA B 1 74 ? -12.812 0.773 12.406 1 98.06 74 ALA B O 1
ATOM 2306 N N . ALA B 1 75 ? -12.422 1.384 14.516 1 98.62 75 ALA B N 1
ATOM 2307 C CA . ALA B 1 75 ? -12.352 2.809 14.211 1 98.62 75 ALA B CA 1
ATOM 2308 C C . ALA B 1 75 ? -10.945 3.205 13.766 1 98.62 75 ALA B C 1
ATOM 2310 O O . ALA B 1 75 ? -10.758 4.254 13.148 1 98.62 75 ALA B O 1
ATOM 2311 N N . ARG B 1 76 ? -9.984 2.389 14.148 1 98.62 76 ARG B N 1
ATOM 2312 C CA . ARG B 1 76 ? -8.586 2.789 14 1 98.62 76 ARG B CA 1
ATOM 2313 C C . ARG B 1 76 ? -8.281 3.184 12.555 1 98.62 76 ARG B C 1
ATOM 2315 O O . ARG B 1 76 ? -7.812 4.293 12.297 1 98.62 76 ARG B O 1
ATOM 2322 N N . PHE B 1 77 ? -8.617 2.305 11.617 1 98.62 77 PHE B N 1
ATOM 2323 C CA . PHE B 1 77 ? -8.258 2.535 10.227 1 98.62 77 PHE B CA 1
ATOM 2324 C C . PHE B 1 77 ? -9.039 3.709 9.648 1 98.62 77 PHE B C 1
ATOM 2326 O O . PHE B 1 77 ? -8.445 4.672 9.156 1 98.62 77 PHE B O 1
ATOM 2333 N N . PRO B 1 78 ? -10.375 3.723 9.734 1 98.5 78 PRO B N 1
ATOM 2334 C CA . PRO B 1 78 ? -11.086 4.824 9.086 1 98.5 78 PRO B CA 1
ATOM 2335 C C . PRO B 1 78 ? -10.859 6.168 9.773 1 98.5 78 PRO B C 1
ATOM 2337 O O . PRO B 1 78 ? -10.867 7.211 9.117 1 98.5 78 PRO B O 1
ATOM 2340 N N . ALA B 1 79 ? -10.672 6.211 11.062 1 98.69 79 ALA B N 1
ATOM 2341 C CA . ALA B 1 79 ? -10.375 7.465 11.75 1 98.69 79 ALA B CA 1
ATOM 2342 C C . ALA B 1 79 ? -8.992 7.98 11.367 1 98.69 79 ALA B C 1
ATOM 2344 O O . ALA B 1 79 ? -8.812 9.18 11.117 1 98.69 79 ALA B O 1
ATOM 2345 N N . GLY B 1 80 ? -8.062 7.055 11.367 1 98.81 80 GLY B N 1
ATOM 2346 C CA . GLY B 1 80 ? -6.738 7.438 10.898 1 98.81 80 GLY B CA 1
ATOM 2347 C C . GLY B 1 80 ? -6.738 7.961 9.477 1 98.81 80 GLY B C 1
ATOM 2348 O O . GLY B 1 80 ? -6.098 8.977 9.188 1 98.81 80 GLY B O 1
ATOM 2349 N N . ALA B 1 81 ? -7.441 7.281 8.633 1 98.69 81 ALA B N 1
ATOM 2350 C CA . ALA B 1 81 ? -7.512 7.66 7.223 1 98.69 81 ALA B CA 1
ATOM 2351 C C . ALA B 1 81 ? -8.133 9.047 7.059 1 98.69 81 ALA B C 1
ATOM 2353 O O . ALA B 1 81 ? -7.609 9.883 6.316 1 98.69 81 ALA B O 1
ATOM 2354 N N . GLN B 1 82 ? -9.234 9.242 7.727 1 98.31 82 GLN B N 1
ATOM 2355 C CA . GLN B 1 82 ? -9.891 10.539 7.656 1 98.31 82 GLN B CA 1
ATOM 2356 C C . GLN B 1 82 ? -8.984 11.648 8.188 1 98.31 82 GLN B C 1
ATOM 2358 O O . GLN B 1 82 ? -8.867 12.711 7.578 1 98.31 82 GLN B O 1
ATOM 2363 N N . TRP B 1 83 ? -8.352 11.406 9.305 1 98.62 83 TRP B N 1
ATOM 2364 C CA . TRP B 1 83 ? -7.48 12.414 9.906 1 98.62 83 TRP B CA 1
ATOM 2365 C C . TRP B 1 83 ? -6.277 12.688 9.008 1 98.62 83 TRP B C 1
ATOM 2367 O O . TRP B 1 83 ? -5.969 13.844 8.711 1 98.62 83 TRP B O 1
ATOM 2377 N N . ASN B 1 84 ? -5.613 11.602 8.57 1 98.88 84 ASN B N 1
ATOM 2378 C CA . ASN B 1 84 ? -4.406 11.719 7.754 1 98.88 84 ASN B CA 1
ATOM 2379 C C . ASN B 1 84 ? -4.652 12.562 6.508 1 98.88 84 ASN B C 1
ATOM 2381 O O . ASN B 1 84 ? -3.865 13.461 6.199 1 98.88 84 ASN B O 1
ATOM 2385 N N . HIS B 1 85 ? -5.734 12.25 5.809 1 98.81 85 HIS B N 1
ATOM 2386 C CA . HIS B 1 85 ? -5.992 12.922 4.543 1 98.81 85 HIS B CA 1
ATOM 2387 C C . HIS B 1 85 ? -6.402 14.375 4.766 1 98.81 85 HIS B C 1
ATOM 2389 O O . HIS B 1 85 ? -5.992 15.266 4.016 1 98.81 85 HIS B O 1
ATOM 2395 N N . SER B 1 86 ? -7.207 14.625 5.812 1 98.31 86 SER B N 1
ATOM 2396 C CA . SER B 1 86 ? -7.562 16 6.141 1 98.31 86 SER B CA 1
ATOM 2397 C C . SER B 1 86 ? -6.324 16.828 6.461 1 98.31 86 SER B C 1
ATOM 2399 O O . SER B 1 86 ? -6.199 17.969 6.008 1 98.31 86 SER B O 1
ATOM 2401 N N . PHE B 1 87 ? -5.504 16.281 7.211 1 98.69 87 PHE B N 1
ATOM 2402 C CA . PHE B 1 87 ? -4.258 16.938 7.582 1 98.69 87 PHE B CA 1
ATOM 2403 C C . PHE B 1 87 ? -3.369 17.141 6.359 1 98.69 87 PHE B C 1
ATOM 2405 O O . PHE B 1 87 ? -2.828 18.234 6.156 1 98.69 87 PHE B O 1
ATOM 2412 N N . PHE B 1 88 ? -3.236 16.141 5.523 1 98.75 88 PHE B N 1
ATOM 2413 C CA . PHE B 1 88 ? -2.4 16.141 4.328 1 98.75 88 PHE B CA 1
ATOM 2414 C C . PHE B 1 88 ? -2.775 17.312 3.414 1 98.75 88 PHE B C 1
ATOM 2416 O O . PHE B 1 88 ? -1.91 18.078 2.994 1 98.75 88 PHE B O 1
ATOM 2423 N N . TRP B 1 89 ? -4.043 17.422 3.166 1 98.19 89 TRP B N 1
ATOM 2424 C CA . TRP B 1 89 ? -4.496 18.5 2.287 1 98.19 89 TRP B CA 1
ATOM 2425 C C . TRP B 1 89 ? -4.195 19.859 2.895 1 98.19 89 TRP B C 1
ATOM 2427 O O . TRP B 1 89 ? -3.939 20.828 2.172 1 98.19 89 TRP B O 1
ATOM 2437 N N . SER B 1 90 ? -4.211 19.969 4.219 1 97.44 90 SER B N 1
ATOM 2438 C CA . SER B 1 90 ? -4.094 21.25 4.906 1 97.44 90 SER B CA 1
ATOM 2439 C C . SER B 1 90 ? -2.654 21.75 4.891 1 97.44 90 SER B C 1
ATOM 2441 O O . SER B 1 90 ? -2.4 22.938 5.152 1 97.44 90 SER B O 1
ATOM 2443 N N . VAL B 1 91 ? -1.731 20.875 4.559 1 97.69 91 VAL B N 1
ATOM 2444 C CA . VAL B 1 91 ? -0.334 21.281 4.645 1 97.69 91 VAL B CA 1
ATOM 2445 C C . VAL B 1 91 ? 0.261 21.391 3.244 1 97.69 91 VAL B C 1
ATOM 2447 O O . VAL B 1 91 ? 1.483 21.391 3.078 1 97.69 91 VAL B O 1
ATOM 2450 N N . LEU B 1 92 ? -0.524 21.422 2.225 1 97.31 92 LEU B N 1
ATOM 2451 C CA . LEU B 1 92 ? -0.096 21.594 0.839 1 97.31 92 LEU B CA 1
ATOM 2452 C C . LEU B 1 92 ? -0.597 22.906 0.271 1 97.31 92 LEU B C 1
ATOM 2454 O O . LEU B 1 92 ? -1.6 23.453 0.741 1 97.31 92 LEU B O 1
ATOM 2458 N N . CYS B 1 93 ? 0.111 23.453 -0.685 1 95.06 93 CYS B N 1
ATOM 2459 C CA . CYS B 1 93 ? -0.263 24.688 -1.377 1 95.06 93 CYS B CA 1
ATOM 2460 C C . CYS B 1 93 ? 0.237 24.672 -2.816 1 95.06 93 CYS B C 1
ATOM 2462 O O . CYS B 1 93 ? 0.958 23.75 -3.221 1 95.06 93 CYS B O 1
ATOM 2464 N N . ALA B 1 94 ? -0.211 25.594 -3.539 1 94.12 94 ALA B N 1
ATOM 2465 C CA . ALA B 1 94 ? 0.288 25.766 -4.902 1 94.12 94 ALA B CA 1
ATOM 2466 C C . ALA B 1 94 ? 1.786 26.062 -4.906 1 94.12 94 ALA B C 1
ATOM 2468 O O . ALA B 1 94 ? 2.305 26.688 -3.986 1 94.12 94 ALA B O 1
ATOM 2469 N N . PRO B 1 95 ? 2.445 25.547 -5.945 1 93.31 95 PRO B N 1
ATOM 2470 C CA . PRO B 1 95 ? 3.869 25.875 -6.023 1 93.31 95 PRO B CA 1
ATOM 2471 C C . PRO B 1 95 ? 4.117 27.359 -6.266 1 93.31 95 PRO B C 1
ATOM 2473 O O . PRO B 1 95 ? 3.232 28.062 -6.758 1 93.31 95 PRO B O 1
ATOM 2476 N N . SER B 1 96 ? 5.305 27.797 -5.863 1 85 96 SER B N 1
ATOM 2477 C CA . SER B 1 96 ? 5.641 29.203 -5.93 1 85 96 SER B CA 1
ATOM 2478 C C . SER B 1 96 ? 5.582 29.719 -7.367 1 85 96 SER B C 1
ATOM 2480 O O . SER B 1 96 ? 5.293 30.891 -7.598 1 85 96 SER B O 1
ATOM 2482 N N . ASP B 1 97 ? 5.781 28.891 -8.266 1 78.94 97 ASP B N 1
ATOM 2483 C CA . ASP B 1 97 ? 5.832 29.312 -9.664 1 78.94 97 ASP B CA 1
ATOM 2484 C C . ASP B 1 97 ? 4.508 29.047 -10.375 1 78.94 97 ASP B C 1
ATOM 2486 O O . ASP B 1 97 ? 4.43 29.109 -11.602 1 78.94 97 ASP B O 1
ATOM 2490 N N . SER B 1 98 ? 3.578 28.828 -9.547 1 75.88 98 SER B N 1
ATOM 2491 C CA . SER B 1 98 ? 2.277 28.531 -10.133 1 75.88 98 SER B CA 1
ATOM 2492 C C . SER B 1 98 ? 1.653 29.781 -10.75 1 75.88 98 SER B C 1
ATOM 2494 O O . SER B 1 98 ? 1.717 30.859 -10.172 1 75.88 98 SER B O 1
ATOM 2496 N N . VAL B 1 99 ? 1.131 29.609 -11.906 1 64.88 99 VAL B N 1
ATOM 2497 C CA . VAL B 1 99 ? 0.506 30.734 -12.602 1 64.88 99 VAL B CA 1
ATOM 2498 C C . VAL B 1 99 ? -1 30.719 -12.352 1 64.88 99 VAL B C 1
ATOM 2500 O O . VAL B 1 99 ? -1.691 31.703 -12.641 1 64.88 99 VAL B O 1
ATOM 2503 N N . VAL B 1 100 ? -1.405 29.641 -11.922 1 57.69 100 VAL B N 1
ATOM 2504 C CA . VAL B 1 100 ? -2.855 29.5 -11.875 1 57.69 100 VAL B CA 1
ATOM 2505 C C . VAL B 1 100 ? -3.34 29.562 -10.43 1 57.69 100 VAL B C 1
ATOM 2507 O O . VAL B 1 100 ? -4.512 29.844 -10.172 1 57.69 100 VAL B O 1
ATOM 2510 N N . ALA B 1 101 ? -2.518 29.047 -9.555 1 61.16 101 ALA B N 1
ATOM 2511 C CA . ALA B 1 101 ? -3.057 28.953 -8.195 1 61.16 101 ALA B CA 1
ATOM 2512 C C . ALA B 1 101 ? -2.357 29.938 -7.258 1 61.16 101 ALA B C 1
ATOM 2514 O O . ALA B 1 101 ? -1.137 30.094 -7.316 1 61.16 101 ALA B O 1
ATOM 2515 N N . ILE B 1 102 ? -3.07 30.922 -6.695 1 61.47 102 ILE B N 1
ATOM 2516 C CA . ILE B 1 102 ? -2.605 31.828 -5.652 1 61.47 102 ILE B CA 1
ATOM 2517 C C . ILE B 1 102 ? -3.398 31.578 -4.367 1 61.47 102 ILE B C 1
ATOM 2519 O O . ILE B 1 102 ? -4.602 31.328 -4.414 1 61.47 102 ILE B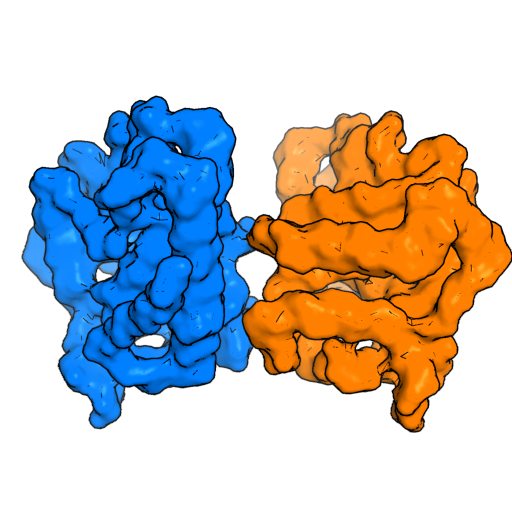 O 1
ATOM 2523 N N . PRO B 1 103 ? -2.654 31.5 -3.344 1 64.94 103 PRO B N 1
ATOM 2524 C CA . PRO B 1 103 ? -1.312 31.938 -2.945 1 64.94 103 PRO B CA 1
ATOM 2525 C C . PRO B 1 103 ? -0.357 30.766 -2.736 1 64.94 103 PRO B C 1
ATOM 2527 O O . PRO B 1 103 ? -0.788 29.672 -2.352 1 64.94 103 PRO B O 1
ATOM 2530 N N . SER B 1 104 ? 0.901 30.906 -3.164 1 75.06 104 SER B N 1
ATOM 2531 C CA . SER B 1 104 ? 1.972 29.969 -2.855 1 75.06 104 SER B CA 1
ATOM 2532 C C . SER B 1 104 ? 2.625 30.297 -1.517 1 75.06 104 SER B C 1
ATOM 2534 O O . SER B 1 104 ? 2.92 31.453 -1.229 1 75.06 104 SER B O 1
ATOM 2536 N N . HIS B 1 105 ? 2.549 29.312 -0.598 1 79.31 105 HIS B N 1
ATOM 2537 C CA . HIS B 1 105 ? 3.236 29.391 0.686 1 79.31 105 HIS B CA 1
ATOM 2538 C C . HIS B 1 105 ? 4.352 28.344 0.771 1 79.31 105 HIS B C 1
ATOM 2540 O O . HIS B 1 105 ? 4.617 27.812 1.846 1 79.31 105 HIS B O 1
ATOM 2546 N N . SER B 1 106 ? 4.898 28.109 -0.406 1 80.44 106 SER B N 1
ATOM 2547 C CA . SER B 1 106 ? 5.906 27.062 -0.468 1 80.44 106 SER B CA 1
ATOM 2548 C C . SER B 1 106 ? 7.305 27.609 -0.224 1 80.44 106 SER B C 1
ATOM 2550 O O . SER B 1 106 ? 8.305 26.938 -0.489 1 80.44 106 SER B O 1
ATOM 2552 N N . HIS B 1 107 ? 7.352 28.781 0.52 1 86.06 107 HIS B N 1
ATOM 2553 C CA . HIS B 1 107 ? 8.625 29.391 0.87 1 86.06 107 HIS B CA 1
ATOM 2554 C C . HIS B 1 107 ? 9.211 28.766 2.133 1 86.06 107 HIS B C 1
ATOM 2556 O O . HIS B 1 107 ? 8.469 28.25 2.979 1 86.06 107 HIS B O 1
ATOM 2562 N N . PRO B 1 108 ? 10.477 28.844 2.273 1 90.06 108 PRO B N 1
ATOM 2563 C CA . PRO B 1 108 ? 11.102 28.266 3.465 1 90.06 108 PRO B CA 1
ATOM 2564 C C . PRO B 1 108 ? 10.578 28.875 4.762 1 90.06 108 PRO B C 1
ATOM 2566 O O . PRO B 1 108 ? 10.227 30.062 4.797 1 90.06 108 PRO B O 1
ATOM 2569 N N . PRO B 1 109 ? 10.57 27.969 5.707 1 93.31 109 PRO B N 1
ATOM 2570 C CA . PRO B 1 109 ? 10.094 28.469 7 1 93.31 109 PRO B CA 1
ATOM 2571 C C . PRO B 1 109 ? 11.016 29.531 7.598 1 93.31 109 PRO B C 1
ATOM 2573 O O . PRO B 1 109 ? 12.211 29.562 7.281 1 93.31 109 PRO B O 1
ATOM 2576 N N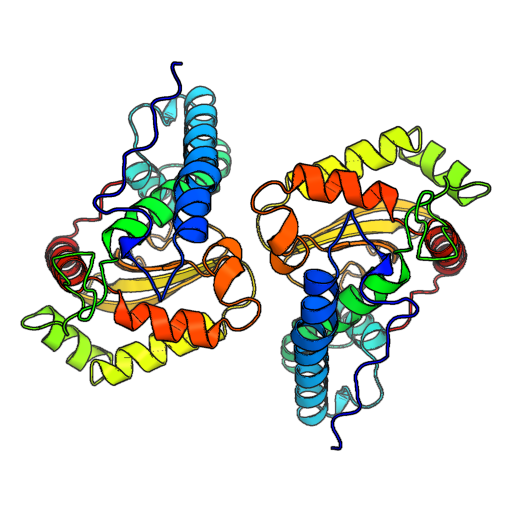 . THR B 1 110 ? 10.492 30.391 8.43 1 92.5 110 THR B N 1
ATOM 2577 C CA . THR B 1 110 ? 11.227 31.406 9.172 1 92.5 110 THR B CA 1
ATOM 2578 C C . THR B 1 110 ? 10.852 31.375 10.648 1 92.5 110 THR B C 1
ATOM 2580 O O . THR B 1 110 ? 10.031 30.547 11.07 1 92.5 110 THR B O 1
ATOM 2583 N N . GLY B 1 111 ? 11.547 32.125 11.477 1 95.38 111 GLY B N 1
ATOM 2584 C CA . GLY B 1 111 ? 11.156 32.281 12.867 1 95.38 111 GLY B CA 1
ATOM 2585 C C . GLY B 1 111 ? 11.406 31.031 13.703 1 95.38 111 GLY B C 1
ATOM 2586 O O . GLY B 1 111 ? 12.445 30.375 13.57 1 95.38 111 GLY B O 1
ATOM 2587 N N . GLU B 1 112 ? 10.5 30.766 14.539 1 96 112 GLU B N 1
ATOM 2588 C CA . GLU B 1 112 ? 10.672 29.719 15.539 1 96 112 GLU B CA 1
ATOM 2589 C C . GLU B 1 112 ? 10.781 28.344 14.883 1 96 112 GLU B C 1
ATOM 2591 O O . GLU B 1 112 ? 11.57 27.5 15.32 1 96 112 GLU B O 1
ATOM 2596 N N . LEU B 1 113 ? 9.992 28.125 13.867 1 97.19 113 LEU B N 1
ATOM 2597 C CA . LEU B 1 113 ? 10.055 26.844 13.188 1 97.19 113 LEU B CA 1
ATOM 2598 C C . LEU B 1 113 ? 11.422 26.641 12.539 1 97.19 113 LEU B C 1
ATOM 2600 O O . LEU B 1 113 ? 12 25.547 12.641 1 97.19 113 LEU B O 1
ATOM 2604 N N . ALA B 1 114 ? 11.914 27.656 11.883 1 97.69 114 ALA B N 1
ATOM 2605 C CA . ALA B 1 114 ? 13.234 27.547 11.266 1 97.69 114 ALA B CA 1
ATOM 2606 C C . ALA B 1 114 ? 14.305 27.219 12.305 1 97.69 114 ALA B C 1
ATOM 2608 O O . ALA B 1 114 ? 15.18 26.391 12.062 1 97.69 114 ALA B O 1
ATOM 2609 N N . ALA B 1 115 ? 14.234 27.891 13.414 1 97.75 115 ALA B N 1
ATOM 2610 C CA . ALA B 1 115 ? 15.188 27.641 14.492 1 97.75 115 ALA B CA 1
ATOM 2611 C C . ALA B 1 115 ? 15.086 26.203 15 1 97.75 115 ALA B C 1
ATOM 2613 O O . ALA B 1 115 ? 16.109 25.578 15.273 1 97.75 115 ALA B O 1
ATOM 2614 N N . ALA B 1 116 ? 13.875 25.719 15.125 1 97.94 116 ALA B N 1
ATOM 2615 C CA . ALA B 1 116 ? 13.664 24.344 15.586 1 97.94 116 ALA B CA 1
ATOM 2616 C C . ALA B 1 116 ? 14.219 23.344 14.586 1 97.94 116 ALA B C 1
ATOM 2618 O O . ALA B 1 116 ? 14.789 22.312 14.977 1 97.94 116 ALA B O 1
ATOM 2619 N N . ILE B 1 117 ? 14.016 23.547 13.305 1 98.56 117 ILE B N 1
ATOM 2620 C CA . ILE B 1 117 ? 14.539 22.688 12.25 1 98.56 117 ILE B CA 1
ATOM 2621 C C . ILE B 1 117 ? 16.062 22.672 12.305 1 98.56 117 ILE B C 1
ATOM 2623 O O . ILE B 1 117 ? 16.672 21.609 12.258 1 98.56 117 ILE B O 1
ATOM 2627 N N . ASP B 1 118 ? 16.656 23.859 12.453 1 98.25 118 ASP B N 1
ATOM 2628 C CA . ASP B 1 118 ? 18.125 23.938 12.547 1 98.25 118 ASP B CA 1
ATOM 2629 C C . ASP B 1 118 ? 18.641 23.156 13.75 1 98.25 118 ASP B C 1
ATOM 2631 O O . ASP B 1 118 ? 19.641 22.453 13.656 1 98.25 118 ASP B O 1
ATOM 2635 N N . ALA B 1 119 ? 18 23.297 14.781 1 98.25 119 ALA B N 1
ATOM 2636 C CA . ALA B 1 119 ? 18.406 22.625 16.016 1 98.25 119 ALA B CA 1
ATOM 2637 C C . ALA B 1 119 ? 18.312 21.109 15.867 1 98.25 119 ALA B C 1
ATOM 2639 O O . ALA B 1 119 ? 19.188 20.375 16.344 1 98.25 119 ALA B O 1
ATOM 2640 N N . ALA B 1 120 ? 17.297 20.641 15.258 1 98.44 120 ALA B N 1
ATOM 2641 C CA . ALA B 1 120 ? 17.031 19.203 15.211 1 98.44 120 ALA B CA 1
ATOM 2642 C C . ALA B 1 120 ? 17.797 18.531 14.07 1 98.44 120 ALA B C 1
ATOM 2644 O O . ALA B 1 120 ? 18.234 17.391 14.203 1 98.44 120 ALA B O 1
ATOM 2645 N N . PHE B 1 121 ? 17.922 19.234 12.945 1 98.62 121 PHE B N 1
ATOM 2646 C CA . PHE B 1 121 ? 18.375 18.547 11.734 1 98.62 121 PHE B CA 1
ATOM 2647 C C . PHE B 1 121 ? 19.578 19.266 11.133 1 98.62 121 PHE B C 1
ATOM 2649 O O . PHE B 1 121 ? 20.125 18.812 10.125 1 98.62 121 PHE B O 1
ATOM 2656 N N . GLY B 1 122 ? 19.984 20.375 11.688 1 98.56 122 GLY B N 1
ATOM 2657 C CA . GLY B 1 122 ? 21.109 21.156 11.211 1 98.56 122 GLY B CA 1
ATOM 2658 C C . GLY B 1 122 ? 20.703 22.234 10.219 1 98.56 122 GLY B C 1
ATOM 2659 O O . GLY B 1 122 ? 21.25 23.344 10.25 1 98.56 122 GLY B O 1
ATOM 2660 N N . SER B 1 123 ? 19.781 21.953 9.367 1 98.19 123 SER B N 1
ATOM 2661 C CA . SER B 1 123 ? 19.266 22.875 8.352 1 98.19 123 SER B CA 1
ATOM 2662 C C . SER B 1 123 ? 17.969 22.359 7.754 1 98.19 123 SER B C 1
ATOM 2664 O O . SER B 1 123 ? 17.578 21.219 7.984 1 98.19 123 SER B O 1
ATOM 2666 N N . LEU B 1 124 ? 17.328 23.266 7.051 1 98.19 124 LEU B N 1
ATOM 2667 C CA . LEU B 1 124 ? 16.156 22.828 6.297 1 98.19 124 LEU B CA 1
ATOM 2668 C C . LEU B 1 124 ? 16.516 21.703 5.328 1 98.19 124 LEU B C 1
ATOM 2670 O O . LEU B 1 124 ? 15.75 20.75 5.172 1 98.19 124 LEU B O 1
ATOM 2674 N N . GLU B 1 125 ? 17.641 21.891 4.668 1 98.12 125 GLU B N 1
ATOM 2675 C CA . GLU B 1 125 ? 18.094 20.828 3.773 1 98.12 125 GLU B CA 1
ATOM 2676 C C . GLU B 1 125 ? 18.312 19.531 4.527 1 98.12 125 GLU B C 1
ATOM 2678 O O . GLU B 1 125 ? 18.016 18.453 4.016 1 98.12 125 GLU B O 1
ATOM 2683 N N . GLY B 1 126 ? 18.891 19.578 5.684 1 98.62 126 GLY B N 1
ATOM 2684 C CA . GLY B 1 126 ? 19.047 18.391 6.516 1 98.62 126 GLY B CA 1
ATOM 2685 C C . GLY B 1 126 ? 17.719 17.719 6.828 1 98.62 126 GLY B C 1
ATOM 2686 O O . GLY B 1 126 ? 17.625 16.484 6.805 1 98.62 126 GLY B O 1
ATOM 2687 N N . LEU B 1 127 ? 16.688 18.5 7.148 1 98.81 127 LEU B N 1
ATOM 2688 C CA . LEU B 1 127 ? 15.352 17.969 7.352 1 98.81 127 LEU B CA 1
ATOM 2689 C C . LEU B 1 127 ? 14.859 17.25 6.094 1 98.81 127 LEU B C 1
ATOM 2691 O O . LEU B 1 127 ? 14.398 16.109 6.164 1 98.81 127 LEU B O 1
ATOM 2695 N N . LYS B 1 128 ? 14.914 17.953 4.996 1 98.56 128 LYS B N 1
ATOM 2696 C CA . LYS B 1 128 ? 14.398 17.406 3.742 1 98.56 128 LYS B CA 1
ATOM 2697 C C . LYS B 1 128 ? 15.07 16.078 3.396 1 98.56 128 LYS B C 1
ATOM 2699 O O . LYS B 1 128 ? 14.406 15.141 2.951 1 98.56 128 LYS B O 1
ATOM 2704 N N . VAL B 1 129 ? 16.328 16.016 3.623 1 98.69 129 VAL B N 1
ATOM 2705 C CA . VAL B 1 129 ? 17.078 14.805 3.309 1 98.69 129 VAL B CA 1
ATOM 2706 C C . VAL B 1 129 ? 16.594 13.656 4.191 1 98.69 129 VAL B C 1
ATOM 2708 O O . VAL B 1 129 ? 16.266 12.578 3.695 1 98.69 129 VAL B O 1
ATOM 2711 N N . ARG B 1 130 ? 16.531 13.844 5.449 1 98.81 130 ARG B N 1
ATOM 2712 C CA . ARG B 1 130 ? 16.141 12.789 6.379 1 98.81 130 ARG B CA 1
ATOM 2713 C C . ARG B 1 130 ? 14.688 12.375 6.152 1 98.81 130 ARG B C 1
ATOM 2715 O O . ARG B 1 130 ? 14.375 11.188 6.133 1 98.81 130 ARG B O 1
ATOM 2722 N N . PHE B 1 131 ? 13.82 13.352 6.035 1 98.88 131 PHE B N 1
ATOM 2723 C CA . PHE B 1 131 ? 12.406 13.102 5.781 1 98.88 131 PHE B CA 1
ATOM 2724 C C . PHE B 1 131 ? 12.219 12.328 4.484 1 98.88 131 PHE B C 1
ATOM 2726 O O . PHE B 1 131 ? 11.516 11.312 4.457 1 98.88 131 PHE B O 1
ATOM 2733 N N . SER B 1 132 ? 12.891 12.766 3.432 1 98.81 132 SER B N 1
ATOM 2734 C CA . SER B 1 132 ? 12.766 12.133 2.119 1 98.81 132 SER B CA 1
ATOM 2735 C C . SER B 1 132 ? 13.344 10.719 2.127 1 98.81 132 SER B C 1
ATOM 2737 O O . SER B 1 132 ? 12.781 9.812 1.509 1 98.81 132 SER B O 1
ATOM 2739 N N . THR B 1 133 ? 14.445 10.547 2.791 1 98.69 133 THR B N 1
ATOM 2740 C CA . THR B 1 133 ? 15.031 9.211 2.9 1 98.69 133 THR B CA 1
ATOM 2741 C C . THR B 1 133 ? 14.07 8.25 3.594 1 98.69 133 THR B C 1
ATOM 2743 O O . THR B 1 133 ? 13.867 7.129 3.133 1 98.69 133 THR B O 1
ATOM 2746 N N . THR B 1 134 ? 13.469 8.711 4.684 1 98.75 134 THR B N 1
ATOM 2747 C CA . THR B 1 134 ? 12.484 7.91 5.406 1 98.75 134 THR B CA 1
ATOM 2748 C C . THR B 1 134 ? 11.312 7.539 4.496 1 98.75 134 THR B C 1
ATOM 2750 O O . THR B 1 134 ? 10.867 6.395 4.492 1 98.75 134 THR B O 1
ATOM 2753 N N . ALA B 1 135 ? 10.859 8.484 3.727 1 98.75 135 ALA B N 1
ATOM 2754 C CA . ALA B 1 135 ? 9.734 8.273 2.814 1 98.75 135 ALA B CA 1
ATOM 2755 C C . ALA B 1 135 ? 10.102 7.266 1.725 1 98.75 135 ALA B C 1
ATOM 2757 O O . ALA B 1 135 ? 9.344 6.328 1.458 1 98.75 135 ALA B O 1
ATOM 2758 N N . ILE B 1 136 ? 11.25 7.484 1.101 1 98.06 136 ILE B N 1
ATOM 2759 C CA . ILE B 1 136 ? 11.672 6.684 -0.044 1 98.06 136 ILE B CA 1
ATOM 2760 C C . ILE B 1 136 ? 11.938 5.246 0.401 1 98.06 136 ILE B C 1
ATOM 2762 O O . ILE B 1 136 ? 11.617 4.297 -0.319 1 98.06 136 ILE B O 1
ATOM 2766 N N . GLU B 1 137 ? 12.414 5.082 1.586 1 96.62 137 GLU B N 1
ATOM 2767 C CA . GLU B 1 137 ? 12.805 3.758 2.061 1 96.62 137 GLU B CA 1
ATOM 2768 C C . GLU B 1 137 ? 11.609 3.002 2.635 1 96.62 137 GLU B C 1
ATOM 2770 O O . GLU B 1 137 ? 11.68 1.79 2.846 1 96.62 137 GLU B O 1
ATOM 2775 N N . TRP B 1 138 ? 10.578 3.709 2.934 1 97.19 138 TRP B N 1
ATOM 2776 C CA . TRP B 1 138 ? 9.391 3.062 3.473 1 97.19 138 TRP B CA 1
ATOM 2777 C C . TRP B 1 138 ? 8.828 2.043 2.486 1 97.19 138 TRP B C 1
ATOM 2779 O O . TRP B 1 138 ? 8.641 2.35 1.307 1 97.19 138 TRP B O 1
ATOM 2789 N N . ARG B 1 139 ? 8.57 0.859 3.016 1 93.75 139 ARG B N 1
ATOM 2790 C CA . ARG B 1 139 ? 8 -0.198 2.186 1 93.75 139 ARG B CA 1
ATOM 2791 C C . ARG B 1 139 ? 6.535 -0.437 2.527 1 93.75 139 ARG B C 1
ATOM 2793 O O . ARG B 1 139 ? 6.191 -0.661 3.691 1 93.75 139 ARG B O 1
ATOM 2800 N N . GLY B 1 140 ? 5.727 -0.415 1.534 1 95.56 140 GLY B N 1
ATOM 2801 C CA . GLY B 1 140 ? 4.309 -0.651 1.76 1 95.56 140 GLY B CA 1
ATOM 2802 C C . GLY B 1 140 ? 3.514 0.627 1.951 1 95.56 140 GLY B C 1
ATOM 2803 O O . GLY B 1 140 ? 4.043 1.726 1.771 1 95.56 140 GLY B O 1
ATOM 2804 N N . SER B 1 141 ? 2.242 0.499 2.262 1 97.88 141 SER B N 1
ATOM 2805 C CA . SER B 1 141 ? 1.354 1.63 2.508 1 97.88 141 SER B CA 1
ATOM 2806 C C . SER B 1 141 ? 1.656 2.291 3.848 1 97.88 141 SER B C 1
ATOM 2808 O O . SER B 1 141 ? 1.86 1.607 4.852 1 97.88 141 SER B O 1
ATOM 2810 N N . GLY B 1 142 ? 1.688 3.607 3.818 1 98.5 142 GLY B N 1
ATOM 2811 C CA . GLY B 1 142 ? 1.975 4.309 5.059 1 98.5 142 GLY B CA 1
ATOM 2812 C C . GLY B 1 142 ? 2.123 5.809 4.875 1 98.5 142 GLY B C 1
ATOM 2813 O O . GLY B 1 142 ? 1.626 6.371 3.9 1 98.5 142 GLY B O 1
ATOM 2814 N N . TRP B 1 143 ? 2.715 6.406 5.891 1 98.88 143 TRP B N 1
ATOM 2815 C CA . TRP B 1 143 ? 2.891 7.855 5.957 1 98.88 143 TRP B CA 1
ATOM 2816 C C . TRP B 1 143 ? 4.215 8.211 6.625 1 98.88 143 TRP B C 1
ATOM 2818 O O . TRP B 1 143 ? 4.723 7.453 7.453 1 98.88 143 TRP B O 1
ATOM 2828 N N . VAL B 1 144 ? 4.738 9.32 6.273 1 98.94 144 VAL B N 1
ATOM 2829 C CA . VAL B 1 144 ? 5.855 9.891 7.008 1 98.94 144 VAL B CA 1
ATOM 2830 C C . VAL B 1 144 ? 5.457 11.258 7.57 1 98.94 144 VAL B C 1
ATOM 2832 O O . VAL B 1 144 ? 4.719 12.008 6.93 1 98.94 144 VAL B O 1
ATOM 2835 N N . TRP B 1 145 ? 5.961 11.555 8.758 1 98.88 145 TRP B N 1
ATOM 2836 C CA . TRP B 1 145 ? 5.523 12.734 9.508 1 98.88 145 TRP B CA 1
ATOM 2837 C C . TRP B 1 145 ? 6.715 13.516 10.047 1 98.88 145 TRP B C 1
ATOM 2839 O O . TRP B 1 145 ? 7.727 12.922 10.43 1 98.88 145 TRP B O 1
ATOM 2849 N N . LEU B 1 146 ? 6.613 14.781 10.016 1 98.94 146 LEU B N 1
ATOM 2850 C CA . LEU B 1 146 ? 7.34 15.664 10.922 1 98.94 146 LEU B CA 1
ATOM 2851 C C . LEU B 1 146 ? 6.457 16.094 12.094 1 98.94 146 LEU B C 1
ATOM 2853 O O . LEU B 1 146 ? 5.32 16.516 11.891 1 98.94 146 LEU B O 1
ATOM 2857 N N . GLY B 1 147 ? 6.922 15.961 13.297 1 98.69 147 GLY B N 1
ATOM 2858 C CA . GLY B 1 147 ? 6.102 16.297 14.453 1 98.69 147 GLY B CA 1
ATOM 2859 C C . GLY B 1 147 ? 6.898 16.906 15.594 1 98.69 147 GLY B C 1
ATOM 2860 O O . GLY B 1 147 ? 8.125 16.938 15.547 1 98.69 147 GLY B O 1
ATOM 2861 N N . VAL B 1 148 ? 6.172 17.391 16.547 1 98.31 148 VAL B N 1
ATOM 2862 C CA . VAL B 1 148 ? 6.75 18.031 17.719 1 98.31 148 VAL B CA 1
ATOM 2863 C C . VAL B 1 148 ? 6.699 17.078 18.906 1 98.31 148 VAL B C 1
ATOM 2865 O O . VAL B 1 148 ? 5.629 16.578 19.266 1 98.31 148 VAL B O 1
ATOM 2868 N N . LYS B 1 149 ? 7.848 16.828 19.516 1 95.69 149 LYS B N 1
ATOM 2869 C CA . LYS B 1 149 ? 7.961 16 20.703 1 95.69 149 LYS B CA 1
ATOM 2870 C C . LYS B 1 149 ? 7.402 16.719 21.938 1 95.69 149 LYS B C 1
ATOM 2872 O O . LYS B 1 149 ? 7.203 17.922 21.906 1 95.69 149 LYS B O 1
ATOM 2877 N N . PRO B 1 150 ? 7.203 15.938 22.953 1 90.19 150 PRO B N 1
ATOM 2878 C CA . PRO B 1 150 ? 6.727 16.562 24.188 1 90.19 150 PRO B CA 1
ATOM 2879 C C . PRO B 1 150 ? 7.676 17.641 24.719 1 90.19 150 PRO B C 1
ATOM 2881 O O . PRO B 1 150 ? 7.234 18.609 25.328 1 90.19 150 PRO B O 1
ATOM 2884 N N . ASP B 1 151 ? 8.945 17.609 24.375 1 88.31 151 ASP B N 1
ATOM 2885 C CA . ASP B 1 151 ? 9.914 18.578 24.891 1 88.31 151 ASP B CA 1
ATOM 2886 C C . ASP B 1 151 ? 10.047 19.766 23.938 1 88.31 151 ASP B C 1
ATOM 2888 O O . ASP B 1 151 ? 10.883 20.641 24.156 1 88.31 151 ASP B O 1
ATOM 2892 N N . GLY B 1 152 ? 9.305 19.719 22.828 1 88.94 152 GLY B N 1
ATOM 2893 C CA . GLY B 1 152 ? 9.305 20.828 21.906 1 88.94 152 GLY B CA 1
ATOM 2894 C C . GLY B 1 152 ? 10.203 20.609 20.703 1 88.94 152 GLY B C 1
ATOM 2895 O O . GLY B 1 152 ? 10.141 21.359 19.719 1 88.94 152 GLY B O 1
ATOM 2896 N N . GLY B 1 153 ? 11.055 19.625 20.797 1 94.81 153 GLY B N 1
ATOM 2897 C CA . GLY B 1 153 ? 11.906 19.297 19.656 1 94.81 153 GLY B CA 1
ATOM 2898 C C . GLY B 1 153 ? 11.164 18.625 18.531 1 94.81 153 GLY B C 1
ATOM 2899 O O . GLY B 1 153 ? 10 18.234 18.688 1 94.81 153 GLY B O 1
ATOM 2900 N N . LEU B 1 154 ? 11.836 18.594 17.359 1 98.62 154 LEU B N 1
ATOM 2901 C CA . LEU B 1 154 ? 11.211 18 16.172 1 98.62 154 LEU B CA 1
ATOM 2902 C C . LEU B 1 154 ? 11.68 16.562 15.977 1 98.62 154 LEU B C 1
ATOM 2904 O O . LEU B 1 154 ? 12.82 16.219 16.312 1 98.62 154 LEU B O 1
ATOM 2908 N N . ALA B 1 155 ? 10.812 15.742 15.469 1 98.44 155 ALA B N 1
ATOM 2909 C CA . ALA B 1 155 ? 11.148 14.367 15.133 1 98.44 155 ALA B CA 1
ATOM 2910 C C . ALA B 1 155 ? 10.438 13.93 13.852 1 98.44 155 ALA B C 1
ATOM 2912 O O . ALA B 1 155 ? 9.406 14.492 13.484 1 98.44 155 ALA B O 1
ATOM 2913 N N . ILE B 1 156 ? 11.023 12.984 13.188 1 98.69 156 ILE B N 1
ATOM 2914 C CA . ILE B 1 156 ? 10.43 12.32 12.031 1 98.69 156 ILE B CA 1
ATOM 2915 C C . ILE B 1 156 ? 9.953 10.922 12.414 1 98.69 156 ILE B C 1
ATOM 2917 O O . ILE B 1 156 ? 10.633 10.211 13.156 1 98.69 156 ILE B O 1
ATOM 2921 N N . ALA B 1 157 ? 8.773 10.562 11.977 1 97.75 157 ALA B N 1
ATOM 2922 C CA . ALA B 1 157 ? 8.227 9.227 12.188 1 97.75 157 ALA B CA 1
ATOM 2923 C C . ALA B 1 157 ? 7.52 8.719 10.938 1 97.75 157 ALA B C 1
ATOM 2925 O O . ALA B 1 157 ? 7.113 9.508 10.078 1 97.75 157 ALA B O 1
ATOM 2926 N N . ALA B 1 158 ? 7.453 7.461 10.812 1 98.25 158 ALA B N 1
ATOM 2927 C CA . ALA B 1 158 ? 6.652 6.82 9.773 1 98.25 158 ALA B CA 1
ATOM 2928 C C . ALA B 1 158 ? 5.656 5.832 10.375 1 98.25 158 ALA B C 1
ATOM 2930 O O . ALA B 1 158 ? 5.914 5.246 11.43 1 98.25 158 ALA B O 1
ATOM 2931 N N . THR B 1 159 ? 4.531 5.723 9.828 1 98.31 159 THR B N 1
ATOM 2932 C CA . THR B 1 159 ? 3.498 4.832 10.344 1 98.31 159 THR B CA 1
ATOM 2933 C C . THR B 1 159 ? 2.918 3.977 9.219 1 98.31 159 THR B C 1
ATOM 2935 O O . THR B 1 159 ? 2.82 4.426 8.07 1 98.31 159 THR B O 1
ATOM 2938 N N . PRO B 1 160 ? 2.49 2.74 9.508 1 97.94 160 PRO B N 1
ATOM 2939 C CA . PRO B 1 160 ? 1.932 1.844 8.492 1 97.94 160 PRO B CA 1
ATOM 2940 C C . PRO B 1 160 ? 0.464 2.137 8.195 1 97.94 160 PRO B C 1
ATOM 2942 O O . PRO B 1 160 ? -0.283 2.551 9.078 1 97.94 160 PRO B O 1
ATOM 2945 N N . ASN B 1 161 ? 0.09 1.896 7.008 1 98.06 161 ASN B N 1
ATOM 2946 C CA . ASN B 1 161 ? -1.302 2.004 6.582 1 98.06 161 ASN B CA 1
ATOM 2947 C C . ASN B 1 161 ? -1.889 3.369 6.93 1 98.06 161 ASN B C 1
ATOM 2949 O O . ASN B 1 161 ? -1.355 4.402 6.52 1 98.06 161 ASN B O 1
ATOM 2953 N N . GLU B 1 162 ? -2.914 3.387 7.773 1 98.62 162 GLU B N 1
ATOM 2954 C CA . GLU B 1 162 ? -3.541 4.668 8.078 1 98.62 162 GLU B CA 1
ATOM 2955 C C . GLU B 1 162 ? -3.322 5.062 9.539 1 98.62 162 GLU B C 1
ATOM 2957 O O . GLU B 1 162 ? -4.035 5.914 10.07 1 98.62 162 GLU B O 1
ATOM 2962 N N . ASP B 1 163 ? -2.367 4.422 10.172 1 98.56 163 ASP B N 1
ATOM 2963 C CA . ASP B 1 163 ? -1.97 4.867 11.5 1 98.56 163 ASP B CA 1
ATOM 2964 C C . ASP B 1 163 ? -1.302 6.242 11.445 1 98.56 163 ASP B C 1
ATOM 2966 O O . ASP B 1 163 ? -0.744 6.625 10.414 1 98.56 163 ASP B O 1
ATOM 2970 N N . ASN B 1 164 ? -1.398 6.91 12.523 1 98.56 164 ASN B N 1
ATOM 2971 C CA . ASN B 1 164 ? -0.715 8.195 12.656 1 98.56 164 ASN B CA 1
ATOM 2972 C C . ASN B 1 164 ? -0.182 8.398 14.078 1 98.56 164 ASN B C 1
ATOM 2974 O O . ASN B 1 164 ? -0.494 7.617 14.977 1 98.56 164 ASN B O 1
ATOM 2978 N N . PRO B 1 165 ? 0.659 9.406 14.281 1 98.5 165 PRO B N 1
ATOM 2979 C CA . PRO B 1 165 ? 1.354 9.562 15.562 1 98.5 165 PRO B CA 1
ATOM 2980 C C . PRO B 1 165 ? 0.399 9.82 16.719 1 98.5 165 PRO B C 1
ATOM 2982 O O . PRO B 1 165 ? 0.771 9.633 17.891 1 98.5 165 PRO B O 1
ATOM 2985 N N . LEU B 1 166 ? -0.824 10.281 16.484 1 98.06 166 LEU B N 1
ATOM 2986 C CA . LEU B 1 166 ? -1.78 10.523 17.562 1 98.06 166 LEU B CA 1
ATOM 2987 C C 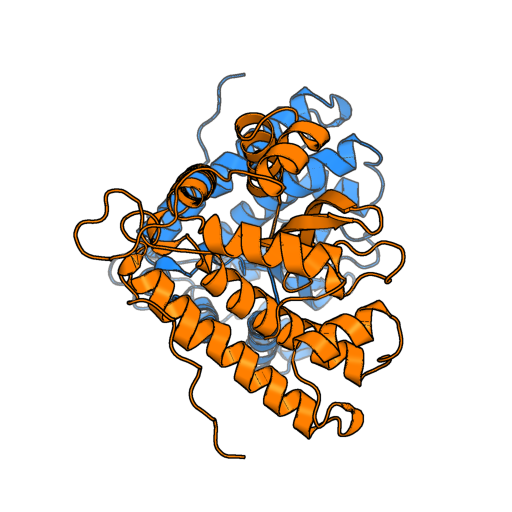. LEU B 1 166 ? -2.193 9.219 18.234 1 98.06 166 LEU B C 1
ATOM 2989 O O . LEU B 1 166 ? -2.738 9.234 19.344 1 98.06 166 LEU B O 1
ATOM 2993 N N . MET B 1 167 ? -1.985 8.133 17.578 1 98.12 167 MET B N 1
ATOM 2994 C CA . MET B 1 167 ? -2.422 6.832 18.062 1 98.12 167 MET B CA 1
ATOM 2995 C C . MET B 1 167 ? -1.351 6.199 18.953 1 98.12 167 MET B C 1
ATOM 2997 O O . MET B 1 167 ? -1.51 5.07 19.422 1 98.12 167 MET B O 1
ATOM 3001 N N . ALA B 1 168 ? -0.259 6.859 19.141 1 96.44 168 ALA B N 1
ATOM 3002 C CA . ALA B 1 168 ? 0.76 6.453 20.109 1 96.44 168 ALA B CA 1
ATOM 3003 C C . ALA B 1 168 ? 0.424 6.965 21.5 1 96.44 168 ALA B C 1
ATOM 3005 O O . ALA B 1 168 ? -0.312 7.941 21.656 1 96.44 168 ALA B O 1
ATOM 3006 N N . PRO B 1 169 ? 1.015 6.289 22.469 1 93.25 169 PRO B N 1
ATOM 3007 C CA . PRO B 1 169 ? 0.827 6.816 23.812 1 93.25 169 PRO B CA 1
ATOM 3008 C C . PRO B 1 169 ? 1.308 8.258 23.953 1 93.25 169 PRO B C 1
ATOM 3010 O O . PRO B 1 169 ? 2.307 8.641 23.344 1 93.25 169 PRO B O 1
ATOM 3013 N N . GLU B 1 170 ? 0.666 8.961 24.797 1 86.25 170 GLU B N 1
ATOM 3014 C CA . GLU B 1 170 ? 0.903 10.391 24.938 1 86.25 170 GLU B CA 1
ATOM 3015 C C . GLU B 1 170 ? 2.363 10.68 25.281 1 86.25 170 GLU B C 1
ATOM 3017 O O . GLU B 1 170 ? 2.936 11.656 24.812 1 86.25 170 GLU B O 1
ATOM 3022 N N . SER B 1 171 ? 2.955 9.789 26.062 1 87.25 171 SER B N 1
ATOM 3023 C CA . SER B 1 171 ? 4.32 10 26.531 1 87.25 171 SER B CA 1
ATOM 3024 C C . SER B 1 171 ? 5.324 9.867 25.391 1 87.25 171 SER B C 1
ATOM 3026 O O . SER B 1 171 ? 6.457 10.344 25.5 1 87.25 171 SER B O 1
ATOM 3028 N N . GLU B 1 172 ? 4.906 9.297 24.281 1 88.88 172 GLU B N 1
ATOM 3029 C CA . GLU B 1 172 ? 5.809 9.016 23.156 1 88.88 172 GLU B CA 1
ATOM 3030 C C . GLU B 1 172 ? 5.34 9.695 21.875 1 88.88 172 GLU B C 1
ATOM 3032 O O . GLU B 1 172 ? 6.031 9.664 20.859 1 88.88 172 GLU B O 1
ATOM 3037 N N . ARG B 1 173 ? 4.309 10.406 22.047 1 93.38 173 ARG B N 1
ATOM 3038 C CA . ARG B 1 173 ? 3.623 10.914 20.859 1 93.38 173 ARG B CA 1
ATOM 3039 C C . ARG B 1 173 ? 4.324 12.148 20.312 1 93.38 173 ARG B C 1
ATOM 3041 O O . ARG B 1 173 ? 4.773 13.008 21.078 1 93.38 173 ARG B O 1
ATOM 3048 N N . ILE B 1 174 ? 4.457 12.148 19.016 1 97.25 174 ILE B N 1
ATOM 3049 C CA . ILE B 1 174 ? 4.773 13.43 18.406 1 97.25 174 ILE B CA 1
ATOM 3050 C C . ILE B 1 174 ? 3.518 14.031 17.781 1 97.25 174 ILE B C 1
ATOM 3052 O O . ILE B 1 174 ? 2.672 13.297 17.25 1 97.25 174 ILE B O 1
ATOM 3056 N N . ILE B 1 175 ? 3.357 15.289 17.891 1 98.25 175 ILE B N 1
ATOM 3057 C CA . ILE B 1 175 ? 2.232 15.969 17.266 1 98.25 175 ILE B CA 1
ATOM 3058 C C . ILE B 1 175 ? 2.605 16.375 15.836 1 98.25 175 ILE B C 1
ATOM 3060 O O . ILE B 1 175 ? 3.484 17.219 15.633 1 98.25 175 ILE B O 1
ATOM 3064 N N . PRO B 1 176 ? 1.959 15.82 14.844 1 98.81 176 PRO B N 1
ATOM 3065 C CA . PRO B 1 176 ? 2.342 16.094 13.453 1 98.81 176 PRO B CA 1
ATOM 3066 C C . PRO B 1 176 ? 2.176 17.547 13.062 1 98.81 176 PRO B C 1
ATOM 3068 O O . PRO B 1 176 ? 1.181 18.188 13.43 1 98.81 176 PRO B O 1
ATOM 3071 N N . ILE B 1 177 ? 3.113 18.062 12.328 1 98.88 177 ILE B N 1
ATOM 3072 C CA . ILE B 1 177 ? 3.002 19.422 11.805 1 98.88 177 ILE B CA 1
ATOM 3073 C C . ILE B 1 177 ? 3.158 19.406 10.289 1 98.88 177 ILE B C 1
ATOM 3075 O O . ILE B 1 177 ? 2.826 20.375 9.609 1 98.88 177 ILE B O 1
ATOM 3079 N N . LEU B 1 178 ? 3.686 18.344 9.75 1 98.81 178 LEU B N 1
ATOM 3080 C CA . LEU B 1 178 ? 3.801 18.031 8.328 1 98.81 178 LEU B CA 1
ATOM 3081 C C . LEU B 1 178 ? 3.676 16.531 8.086 1 98.81 178 LEU B C 1
ATOM 3083 O O . LEU B 1 178 ? 4.098 15.727 8.922 1 98.81 178 LEU B O 1
ATOM 3087 N N . GLY B 1 179 ? 3.082 16.109 6.969 1 98.81 179 GLY B N 1
ATOM 3088 C CA . GLY B 1 179 ? 2.928 14.695 6.641 1 98.81 179 GLY B CA 1
ATOM 3089 C C . GLY B 1 179 ? 2.871 14.43 5.148 1 98.81 179 GLY B C 1
ATOM 3090 O O . GLY B 1 179 ? 2.348 15.25 4.391 1 98.81 179 GLY B O 1
ATOM 3091 N N . LEU B 1 180 ? 3.352 13.305 4.73 1 98.94 180 LEU B N 1
ATOM 3092 C CA . LEU B 1 180 ? 3.334 12.875 3.336 1 98.94 180 LEU B CA 1
ATOM 3093 C C . LEU B 1 180 ? 2.691 11.5 3.197 1 98.94 180 LEU B C 1
ATOM 3095 O O . LEU B 1 180 ? 3.066 10.562 3.902 1 98.94 180 LEU B O 1
ATOM 3099 N N . AS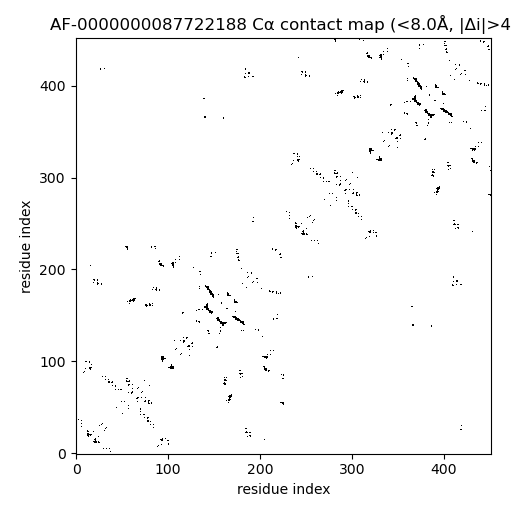P B 1 181 ? 1.712 11.461 2.342 1 98.88 181 ASP B N 1
ATOM 3100 C CA . ASP B 1 181 ? 1.044 10.211 2.002 1 98.88 181 ASP B CA 1
ATOM 3101 C C . ASP B 1 181 ? 1.936 9.328 1.128 1 98.88 181 ASP B C 1
ATOM 3103 O O . ASP B 1 181 ? 2.361 9.742 0.048 1 98.88 181 ASP B O 1
ATOM 3107 N N . LEU B 1 182 ? 2.158 8.125 1.601 1 98.75 182 LEU B N 1
ATOM 3108 C CA . LEU B 1 182 ? 3.057 7.246 0.859 1 98.75 182 LEU B CA 1
ATOM 3109 C C . LEU B 1 182 ? 2.279 6.121 0.183 1 98.75 182 LEU B C 1
ATOM 3111 O O . LEU B 1 182 ? 2.875 5.215 -0.406 1 98.75 182 LEU B O 1
ATOM 3115 N N . TRP B 1 183 ? 0.968 6.078 0.345 1 98.69 183 TRP B N 1
ATOM 3116 C CA . TRP B 1 183 ? 0.172 5.18 -0.486 1 98.69 183 TRP B CA 1
ATOM 3117 C C . TRP B 1 183 ? 0.38 5.48 -1.967 1 98.69 183 TRP B C 1
ATOM 3119 O O . TRP B 1 183 ? 0.437 6.648 -2.367 1 98.69 183 TRP B O 1
ATOM 3129 N N . GLU B 1 184 ? 0.325 4.43 -2.793 1 98.25 184 GLU B N 1
ATOM 3130 C CA . GLU B 1 184 ? 0.642 4.621 -4.207 1 98.25 184 GLU B CA 1
ATOM 3131 C C . GLU B 1 184 ? -0.421 5.469 -4.898 1 98.25 184 GLU B C 1
ATOM 3133 O O . GLU B 1 184 ? -0.118 6.203 -5.84 1 98.25 184 GLU B O 1
ATOM 3138 N N . HIS B 1 185 ? -1.648 5.465 -4.398 1 98.56 185 HIS B N 1
ATOM 3139 C CA . HIS B 1 185 ? -2.68 6.262 -5.051 1 98.56 185 HIS B CA 1
ATOM 3140 C C . HIS B 1 185 ? -2.389 7.754 -4.922 1 98.56 185 HIS B C 1
ATOM 3142 O O . HIS B 1 185 ? -2.992 8.57 -5.617 1 98.56 185 HIS B O 1
ATOM 3148 N N . ALA B 1 186 ? -1.503 8.117 -4.047 1 98.62 186 ALA B N 1
ATOM 3149 C CA . ALA B 1 186 ? -1.179 9.531 -3.852 1 98.62 186 ALA B CA 1
ATOM 3150 C C . ALA B 1 186 ? -0.314 10.055 -4.992 1 98.62 186 ALA B C 1
ATOM 3152 O O . ALA B 1 186 ? -0.189 11.273 -5.176 1 98.62 186 ALA B O 1
ATOM 3153 N N . TYR B 1 187 ? 0.316 9.109 -5.773 1 98.31 187 TYR B N 1
ATOM 3154 C CA . TYR B 1 187 ? 1.287 9.672 -6.707 1 98.31 187 TYR B CA 1
ATOM 3155 C C . TYR B 1 187 ? 1.377 8.828 -7.973 1 98.31 187 TYR B C 1
ATOM 3157 O O . TYR B 1 187 ? 2.02 9.234 -8.945 1 98.31 187 TYR B O 1
ATOM 3165 N N . TYR B 1 188 ? 0.73 7.707 -8.102 1 98.31 188 TYR B N 1
ATOM 3166 C CA . TYR B 1 188 ? 1.056 6.707 -9.117 1 98.31 188 TYR B CA 1
ATOM 3167 C C . TYR B 1 188 ? 0.59 7.156 -10.5 1 98.31 188 TYR B C 1
ATOM 3169 O O . TYR B 1 188 ? 1.187 6.789 -11.508 1 98.31 188 TYR B O 1
ATOM 3177 N N . LEU B 1 189 ? -0.509 7.918 -10.562 1 98.19 189 LEU B N 1
ATOM 3178 C CA . LEU B 1 189 ? -1.02 8.328 -11.859 1 98.19 189 LEU B CA 1
ATOM 3179 C C . LEU B 1 189 ? -0.006 9.211 -12.594 1 98.19 189 LEU B C 1
ATOM 3181 O O . LEU B 1 189 ? 0.105 9.148 -13.82 1 98.19 189 LEU B O 1
ATOM 3185 N N . LYS B 1 190 ? 0.735 9.961 -11.859 1 97.25 190 LYS B N 1
ATOM 3186 C CA . LYS B 1 190 ? 1.708 10.859 -12.477 1 97.25 190 LYS B CA 1
ATOM 3187 C C . LYS B 1 190 ? 3.115 10.273 -12.406 1 97.25 190 LYS B C 1
ATOM 3189 O O . LYS B 1 190 ? 3.842 10.273 -13.398 1 97.25 190 LYS B O 1
ATOM 3194 N N . HIS B 1 191 ? 3.453 9.758 -11.297 1 97.62 191 HIS B N 1
ATOM 3195 C CA . HIS B 1 191 ? 4.855 9.453 -11.039 1 97.62 191 HIS B CA 1
ATOM 3196 C C . HIS B 1 191 ? 5.145 7.973 -11.25 1 97.62 191 HIS B C 1
ATOM 3198 O O . HIS B 1 191 ? 6.309 7.57 -11.32 1 97.62 191 HIS B O 1
ATOM 3204 N N . HIS B 1 192 ? 4.074 7.145 -11.359 1 97.38 192 HIS B N 1
ATOM 3205 C CA . HIS B 1 192 ? 4.254 5.707 -11.516 1 97.38 192 HIS B CA 1
ATOM 3206 C C . HIS B 1 192 ? 5.156 5.145 -10.422 1 97.38 192 HIS B C 1
ATOM 3208 O O . HIS B 1 192 ? 4.867 5.297 -9.227 1 97.38 192 HIS B O 1
ATOM 3214 N N . ASN B 1 193 ? 6.262 4.445 -10.82 1 97.5 193 ASN B N 1
ATOM 3215 C CA . ASN B 1 193 ? 7.141 3.777 -9.867 1 97.5 193 ASN B CA 1
ATOM 3216 C C . ASN B 1 193 ? 8.156 4.746 -9.266 1 97.5 193 ASN B C 1
ATOM 3218 O O . ASN B 1 193 ? 8.992 4.348 -8.453 1 97.5 193 ASN B O 1
ATOM 3222 N N . ARG B 1 194 ? 8.07 6 -9.664 1 97.94 194 ARG B N 1
ATOM 3223 C CA . ARG B 1 194 ? 9.117 6.957 -9.312 1 97.94 194 ARG B CA 1
ATOM 3224 C C . ARG B 1 194 ? 8.758 7.723 -8.047 1 97.94 194 ARG B C 1
ATOM 3226 O O . ARG B 1 194 ? 8.57 8.938 -8.078 1 97.94 194 ARG B O 1
ATOM 3233 N N . LYS B 1 195 ? 8.742 7.016 -6.941 1 97.81 195 LYS B N 1
ATOM 3234 C CA . LYS B 1 195 ? 8.422 7.562 -5.625 1 97.81 195 LYS B CA 1
ATOM 3235 C C . LYS B 1 195 ? 9.391 8.672 -5.242 1 97.81 195 LYS B C 1
ATOM 3237 O O . LYS B 1 195 ? 9.008 9.641 -4.582 1 97.81 195 LYS B O 1
ATOM 3242 N N . HIS B 1 196 ? 10.664 8.547 -5.668 1 98.06 196 HIS B N 1
ATOM 3243 C CA . HIS B 1 196 ? 11.664 9.555 -5.344 1 98.06 196 HIS B CA 1
ATOM 3244 C C . HIS B 1 196 ? 11.328 10.898 -5.98 1 98.06 196 HIS B C 1
ATOM 3246 O O . HIS B 1 196 ? 11.555 11.953 -5.379 1 98.06 196 HIS B O 1
ATOM 3252 N N . GLU B 1 197 ? 10.758 10.875 -7.168 1 98.44 197 GLU B N 1
ATOM 3253 C CA . GLU B 1 197 ? 10.336 12.117 -7.812 1 98.44 197 GLU B CA 1
ATOM 3254 C C . GLU B 1 197 ? 9.141 12.734 -7.098 1 98.44 197 GLU B C 1
ATOM 3256 O O . GLU B 1 197 ? 9.07 13.953 -6.941 1 98.44 197 GLU B O 1
ATOM 3261 N N . TYR B 1 198 ? 8.242 11.906 -6.711 1 98.5 198 TYR B N 1
ATOM 3262 C CA . TYR B 1 198 ? 7.09 12.352 -5.934 1 98.5 198 TYR B CA 1
ATOM 3263 C C . TYR B 1 198 ? 7.527 13.016 -4.637 1 98.5 198 TYR B C 1
ATOM 3265 O O . TYR B 1 198 ? 7.039 14.094 -4.285 1 98.5 198 TYR B 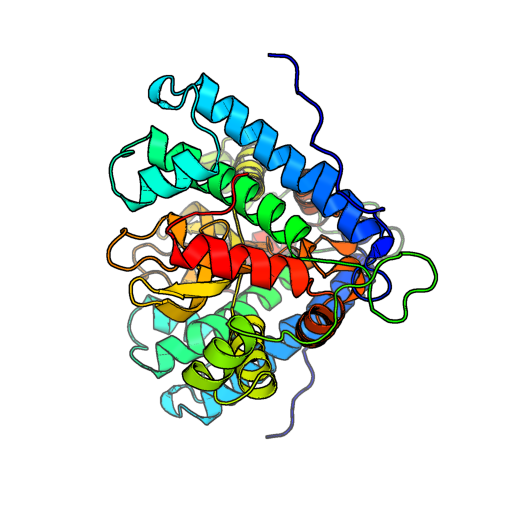O 1
ATOM 3273 N N . THR B 1 199 ? 8.477 12.414 -3.939 1 98.5 199 THR B N 1
ATOM 3274 C CA . THR B 1 199 ? 8.969 12.93 -2.67 1 98.5 199 THR B CA 1
ATOM 3275 C C . THR B 1 199 ? 9.688 14.266 -2.873 1 98.5 199 THR B C 1
ATOM 3277 O O . THR B 1 199 ? 9.523 15.188 -2.074 1 98.5 199 THR B O 1
ATOM 3280 N N . ALA B 1 200 ? 10.422 14.32 -3.939 1 97.94 200 ALA B N 1
ATOM 3281 C CA . ALA B 1 200 ? 11.102 15.578 -4.258 1 97.94 200 ALA B CA 1
ATOM 3282 C C . ALA B 1 200 ? 10.086 16.672 -4.574 1 97.94 200 ALA B C 1
ATOM 3284 O O . ALA B 1 200 ? 10.25 17.828 -4.145 1 97.94 200 ALA B O 1
ATOM 3285 N N . ALA B 1 201 ? 9.102 16.344 -5.316 1 97.31 201 ALA B N 1
ATOM 3286 C CA . ALA B 1 201 ? 8.062 17.297 -5.715 1 97.31 201 ALA B CA 1
ATOM 3287 C C . ALA B 1 201 ? 7.289 17.797 -4.5 1 97.31 201 ALA B C 1
ATOM 3289 O O . ALA B 1 201 ? 6.793 18.938 -4.5 1 97.31 201 ALA B O 1
ATOM 3290 N N . PHE B 1 202 ? 7.18 17.016 -3.523 1 98.06 202 PHE B N 1
ATOM 3291 C CA . PHE B 1 202 ? 6.465 17.344 -2.295 1 98.06 202 PHE B CA 1
ATOM 3292 C C . PHE B 1 202 ? 6.984 18.641 -1.694 1 98.06 202 PHE B C 1
ATOM 3294 O O . PHE B 1 202 ? 6.199 19.484 -1.262 1 98.06 202 PHE B O 1
ATOM 3301 N N . TRP B 1 203 ? 8.25 18.828 -1.683 1 97.25 203 TRP B N 1
ATOM 3302 C CA . TRP B 1 203 ? 8.867 19.969 -1.03 1 97.25 203 TRP B CA 1
ATOM 3303 C C . TRP B 1 203 ? 8.562 21.25 -1.79 1 97.25 203 TRP B C 1
ATOM 3305 O O . TRP B 1 203 ? 8.734 22.359 -1.258 1 97.25 203 TRP B O 1
ATOM 3315 N N . LEU B 1 204 ? 8.062 21.078 -3.021 1 95.94 204 LEU B N 1
ATOM 3316 C CA . LEU B 1 204 ? 7.754 22.234 -3.848 1 95.94 204 LEU B CA 1
ATOM 3317 C C . LEU B 1 204 ? 6.32 22.703 -3.619 1 95.94 204 LEU B C 1
ATOM 3319 O O . LEU B 1 204 ? 5.938 23.797 -4.059 1 95.94 204 LEU B O 1
ATOM 3323 N N . ILE B 1 205 ? 5.59 21.938 -2.867 1 96.5 205 ILE B N 1
ATOM 3324 C CA . ILE B 1 205 ? 4.191 22.297 -2.643 1 96.5 205 ILE B CA 1
ATOM 3325 C C . ILE B 1 205 ? 3.871 22.219 -1.152 1 96.5 205 ILE B C 1
ATOM 3327 O O . ILE B 1 205 ? 2.707 22.297 -0.757 1 96.5 205 ILE B O 1
ATOM 3331 N N . ALA B 1 206 ? 4.809 22.016 -0.272 1 97.06 206 ALA B N 1
ATOM 3332 C CA . ALA B 1 206 ? 4.59 22.078 1.17 1 97.06 206 ALA B CA 1
ATOM 3333 C C . ALA B 1 206 ? 4.211 23.5 1.597 1 97.06 206 ALA B C 1
ATOM 3335 O O . ALA B 1 206 ? 4.883 24.469 1.23 1 97.06 206 ALA B O 1
ATOM 3336 N N . ASP B 1 207 ? 3.17 23.609 2.332 1 96.44 207 ASP B N 1
ATOM 3337 C CA . ASP B 1 207 ? 2.717 24.906 2.834 1 96.44 207 ASP B CA 1
ATOM 3338 C C . ASP B 1 207 ? 3.387 25.234 4.164 1 96.44 207 ASP B C 1
ATOM 3340 O O . ASP B 1 207 ? 2.83 24.969 5.23 1 96.44 207 ASP B O 1
ATOM 3344 N N . TRP B 1 208 ? 4.445 25.953 4.09 1 96.81 208 TRP B N 1
ATOM 3345 C CA . TRP B 1 208 ? 5.258 26.203 5.277 1 96.81 208 TRP B CA 1
ATOM 3346 C C . TRP B 1 208 ? 4.555 27.172 6.223 1 96.81 208 TRP B C 1
ATOM 3348 O O . TRP B 1 208 ? 4.883 27.234 7.41 1 96.81 208 TRP B O 1
ATOM 3358 N N . SER B 1 209 ? 3.668 27.953 5.66 1 95.56 209 SER B N 1
ATOM 3359 C CA . SER B 1 209 ? 2.857 28.766 6.551 1 95.56 209 SER B CA 1
ATOM 3360 C C . SER B 1 209 ? 1.953 27.906 7.426 1 95.56 209 SER B C 1
ATOM 3362 O O . SER B 1 209 ? 1.867 28.125 8.641 1 95.56 209 SER B O 1
ATOM 3364 N N . ALA B 1 210 ? 1.318 26.969 6.805 1 96.62 210 ALA B N 1
ATOM 3365 C CA . ALA B 1 210 ? 0.494 26.031 7.566 1 96.62 210 ALA B CA 1
ATOM 3366 C C . ALA B 1 210 ? 1.339 25.25 8.562 1 96.62 210 ALA B C 1
ATOM 3368 O O . ALA B 1 210 ? 0.933 25.047 9.711 1 96.62 210 ALA B O 1
ATOM 3369 N N . VAL B 1 211 ? 2.5 24.812 8.18 1 98.12 211 VAL B N 1
ATOM 3370 C CA . VAL B 1 211 ? 3.393 24.031 9.023 1 98.12 211 VAL B CA 1
ATOM 3371 C C . VAL B 1 211 ? 3.82 24.859 10.234 1 98.12 211 VAL B C 1
ATOM 3373 O O . VAL B 1 211 ? 3.854 24.359 11.359 1 98.12 211 VAL B O 1
ATOM 3376 N N . ALA B 1 212 ? 4.117 26.109 10.008 1 97.44 212 ALA B N 1
ATOM 3377 C CA . ALA B 1 212 ? 4.488 27 11.094 1 97.44 212 ALA B CA 1
ATOM 3378 C C . ALA B 1 212 ? 3.336 27.188 12.078 1 97.44 212 ALA B C 1
ATOM 3380 O O . ALA B 1 212 ? 3.547 27.203 13.297 1 97.44 212 ALA B O 1
ATOM 3381 N N . GLY B 1 213 ? 2.158 27.344 11.477 1 97.19 213 GLY B N 1
ATOM 3382 C CA . GLY B 1 213 ? 0.987 27.406 12.336 1 97.19 213 GLY B CA 1
ATOM 3383 C C . GLY B 1 213 ? 0.787 26.156 13.164 1 97.19 213 GLY B C 1
ATOM 3384 O O . GLY B 1 213 ? 0.509 26.25 14.367 1 97.19 213 GLY B O 1
ATOM 3385 N N . ASN B 1 214 ? 0.904 25.031 12.547 1 98.12 214 ASN B N 1
ATOM 3386 C CA . ASN B 1 214 ? 0.812 23.75 13.25 1 98.12 214 ASN B CA 1
ATOM 3387 C C . ASN B 1 214 ? 1.872 23.641 14.344 1 98.12 214 ASN B C 1
ATOM 3389 O O . ASN B 1 214 ? 1.604 23.109 15.422 1 98.12 214 ASN B O 1
ATOM 3393 N N . TYR B 1 215 ? 3.113 24.078 14.047 1 97.69 215 TYR B N 1
ATOM 3394 C CA . TYR B 1 215 ? 4.199 24.047 15.023 1 97.69 215 TYR B CA 1
ATOM 3395 C C . TYR B 1 215 ? 3.85 24.859 16.25 1 97.69 215 TYR B C 1
ATOM 3397 O O . TYR B 1 215 ? 4.02 24.406 17.391 1 97.69 215 TYR B O 1
ATOM 3405 N N . ALA B 1 216 ? 3.373 26.078 16.047 1 96.81 216 ALA B N 1
ATOM 3406 C CA . ALA B 1 216 ? 2.975 26.938 17.156 1 96.81 216 ALA B CA 1
ATOM 3407 C C . ALA B 1 216 ? 1.885 26.281 18 1 96.81 216 ALA B C 1
ATOM 3409 O O . ALA B 1 216 ? 1.942 26.312 19.219 1 96.81 216 ALA B O 1
ATOM 3410 N N . ALA B 1 217 ? 0.928 25.734 17.328 1 97.56 217 ALA B N 1
ATOM 3411 C CA . ALA B 1 217 ? -0.158 25.047 18.031 1 97.56 217 ALA B CA 1
ATOM 3412 C C . ALA B 1 217 ? 0.364 23.844 18.812 1 97.56 217 ALA B C 1
ATOM 3414 O O . ALA B 1 217 ? -0.02 23.641 19.969 1 97.56 217 ALA B O 1
ATOM 3415 N N . ALA B 1 218 ? 1.203 23.078 18.188 1 97.5 218 ALA B N 1
ATOM 3416 C CA . ALA B 1 218 ? 1.737 21.859 18.797 1 97.5 218 ALA B CA 1
ATOM 3417 C C . ALA B 1 218 ? 2.531 22.188 20.062 1 97.5 218 ALA B C 1
ATOM 3419 O O . ALA B 1 218 ? 2.502 21.422 21.031 1 97.5 218 ALA B O 1
ATOM 3420 N N . LYS B 1 219 ? 3.262 23.25 20.062 1 94.5 219 LYS B N 1
ATOM 3421 C CA . LYS B 1 219 ? 4.027 23.672 21.234 1 94.5 219 LYS B CA 1
ATOM 3422 C C . LYS B 1 219 ? 3.107 23.922 22.438 1 94.5 219 LYS B C 1
ATOM 3424 O O . LYS B 1 219 ? 3.531 23.797 23.578 1 94.5 219 LYS B O 1
ATOM 3429 N N . GLU B 1 220 ? 1.902 24.25 22.078 1 94.56 220 GLU B N 1
ATOM 3430 C CA . GLU B 1 220 ? 0.907 24.484 23.125 1 94.56 220 GLU B CA 1
ATOM 3431 C C . GLU B 1 220 ? 0.101 23.219 23.406 1 94.56 220 GLU B C 1
ATOM 3433 O O . GLU B 1 220 ? -0.887 23.266 24.141 1 94.56 220 GLU B O 1
ATOM 3438 N N . GLY B 1 221 ? 0.425 22.141 22.719 1 92.69 221 GLY B N 1
ATOM 3439 C CA . GLY B 1 221 ? -0.251 20.875 22.922 1 92.69 221 GLY B CA 1
ATOM 3440 C C . GLY B 1 221 ? -1.489 20.719 22.062 1 92.69 221 GLY B C 1
ATOM 3441 O O . GLY B 1 221 ? -2.273 19.781 22.25 1 92.69 221 GLY B O 1
ATOM 3442 N N . ARG B 1 222 ? -1.626 21.625 21.094 1 95.56 222 ARG B N 1
ATOM 3443 C CA . ARG B 1 222 ? -2.803 21.562 20.234 1 95.56 222 ARG B CA 1
ATOM 3444 C C . ARG B 1 222 ? -2.514 20.75 18.969 1 95.56 222 ARG B C 1
ATOM 3446 O O . ARG B 1 222 ? -1.411 20.828 18.422 1 95.56 222 ARG B O 1
ATOM 3453 N N . VAL B 1 223 ? -3.531 20.031 18.531 1 95.94 223 VAL B N 1
ATOM 3454 C CA . VAL B 1 223 ? -3.43 19.125 17.391 1 95.94 223 VAL B CA 1
ATOM 3455 C C . VAL B 1 223 ? -4.418 19.547 16.312 1 95.94 223 VAL B C 1
ATOM 3457 O O . VAL B 1 223 ? -5.492 20.078 16.609 1 95.94 223 VAL B O 1
ATOM 3460 N N . TYR B 1 224 ? -3.992 19.375 15.078 1 96.38 224 TYR B N 1
ATOM 3461 C CA . TYR B 1 224 ? -4.898 19.609 13.961 1 96.38 224 TYR B CA 1
ATOM 3462 C C . TYR B 1 224 ? -6.219 18.875 14.164 1 96.38 224 TYR B C 1
ATOM 3464 O O . TYR B 1 224 ? -6.234 17.703 14.547 1 96.38 224 TYR B O 1
ATOM 3472 N N . SER B 1 225 ? -7.289 19.578 13.922 1 93.75 225 SER B N 1
ATOM 3473 C CA . SER B 1 225 ? -8.617 19 14.094 1 93.75 225 SER B CA 1
ATOM 3474 C C . SER B 1 225 ? -9.25 18.656 12.75 1 93.75 225 SER B C 1
ATOM 3476 O O . SER B 1 225 ? -9.43 19.531 11.898 1 93.75 225 SER B O 1
ATOM 3478 N N . ALA B 1 226 ? -9.484 17.375 12.625 1 90.44 226 ALA B N 1
ATOM 3479 C CA . ALA B 1 226 ? -10.086 16.875 11.391 1 90.44 226 ALA B CA 1
ATOM 3480 C C . ALA B 1 226 ? -11.562 16.562 11.586 1 90.44 226 ALA B C 1
ATOM 3482 O O . ALA B 1 226 ? -11.945 15.961 12.594 1 90.44 226 ALA B O 1
#

InterPro domains:
  IPR001189 Manganese/iron superoxide dismutase [PIRSF000349] (6-220)
  IPR001189 Manganese/iron superoxide dismutase [PR01703] (7-18)
  IPR001189 Manganese/iron superoxide dismutase [PR01703] (28-41)
  IPR001189 Manganese/iron superoxide dismutase [PR01703] (76-89)
  IPR001189 Manganese/iron superoxide dismutase [PR01703] (138-146)
  IPR001189 Manganese/iron superoxide dismutase [PR01703] (179-191)
  IPR019831 Manganese/iron superoxide dismutase, N-terminal [PF00081] (7-92)
  IPR019832 Manganese/iron superoxide dismutase, C-terminal [PF02777] (109-212)
  IPR019833 Manganese/iron superoxide dismutase, binding site [PS00088] (181-188)
  IPR036314 Manganese/iron superoxide dismutase, C-terminal domain superfamily [G3DSA:3.55.40.20] (105-225)
  IPR036314 Manganese/iron superoxide dismutase, C-terminal domain superfamily [SSF54719] (106-219)
  IPR036324 Manganese/iron superoxide dismutase, N-terminal domain superfamily [G3DSA:1.10.287.990] (22-93)
  IPR036324 Manganese/iron superoxide dismutase, N-terminal domain superfamily [SSF46609] (6-92)

Organism: NCBI:txid307507